Protein AF-A0A7J6APW8-F1 (afdb_monomer_lite)

InterPro domains:
  IPR024836 Janus kinase and microtubule-interacting protein [PTHR18935] (1-659)
  IPR031994 Janus kinase and microtubule-interacting protein, C-terminal domain [PF16034] (255-451)

Radius of gyration: 58.36 Å; chains: 1; bounding box: 100×146×172 Å

Secondary structure (DSSP, 8-state):
-HHHHHHHHHHHHHHHHHHHHHHHHHHHHHHHHHHHHHHHHHHHHHHHHHHHHHHHHHHHHHHHHHHHHHHHHHHHHHHHHHHHHHHHT---------------------HHHHHHHHHHHHHHHHHHHHHHHHHHHHHHHHHHHHHHHHHHHHHHH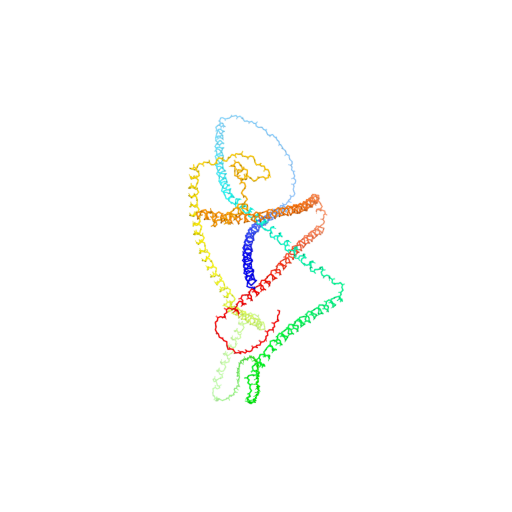HHHHHHHHHHHHHHHHHHHHHHHHHHHHHHHHHHHHHHHHHHHHHHTTT---SSHHHHHHHHHHHHHHHHHHHHHHHHHHHHHHHHHHHHHHHHHHHHHHHHHHHTT---------------------------------------------------TTHHHHHHHHHHHHHHHHHHHHHHHHHHHHHHT-S---HHHHHHHHHHHHHHHHHHHHHHHHHHHHHHHTT--HHHHHHHHHHHHHHHHHHHHHHHHHHHHHHHHHHHHHHHHHHHHHHHHHHHHHHHHHTSPP-----PPP-TTS-HHHHHHHHTTPPP--HHHHHHHHHHHHHTHHHH--HHHHHHHHHHHHHHHHHHHHHHHHHHHHHHHHHHHHHHHHHHHHHHHHHHHHHHHHHHHHHHHHHHHHHHHHHHHHHHHHHHHHHHHHHHHHHS-HHHHHHHHHHHHHHHHHHHHHHHHHHHHHHHHHHHHHHHHHHHHHHHHHHHHHHHHHHHHHHHGGGGS---------------------

Structure (mmCIF, N/CA/C/O backbone):
data_AF-A0A7J6APW8-F1
#
_entry.id   AF-A0A7J6APW8-F1
#
loop_
_atom_site.group_PDB
_atom_site.id
_atom_site.type_symbol
_atom_site.label_atom_id
_atom_site.label_alt_id
_atom_site.label_comp_id
_atom_site.label_asym_id
_atom_site.label_entity_id
_atom_site.label_seq_id
_atom_site.pdbx_PDB_ins_code
_atom_site.Cartn_x
_atom_site.Cartn_y
_atom_site.Cartn_z
_atom_site.occupancy
_atom_site.B_iso_or_equiv
_atom_site.auth_seq_id
_atom_site.auth_comp_id
_atom_site.auth_asym_id
_atom_site.auth_atom_id
_atom_site.pdbx_PDB_model_num
ATOM 1 N N . MET A 1 1 ? 22.877 -25.313 -43.761 1.00 56.94 1 MET A N 1
ATOM 2 C CA . MET A 1 1 ? 22.528 -26.077 -42.538 1.00 56.94 1 MET A CA 1
ATOM 3 C C . MET A 1 1 ? 23.012 -25.348 -41.289 1.00 56.94 1 MET A C 1
ATOM 5 O O . MET A 1 1 ? 22.181 -25.041 -40.448 1.00 56.94 1 MET A O 1
ATOM 9 N N . GLU A 1 2 ? 24.301 -25.005 -41.192 1.00 63.59 2 GLU A N 1
ATOM 10 C CA . GLU A 1 2 ? 24.886 -24.298 -40.033 1.00 63.59 2 GLU A CA 1
ATOM 11 C C . GLU A 1 2 ? 24.167 -22.987 -39.667 1.00 63.59 2 GLU A C 1
ATOM 13 O O . GLU A 1 2 ? 23.939 -22.726 -38.493 1.00 63.59 2 GLU A O 1
ATOM 18 N N . GLU A 1 3 ? 23.726 -22.196 -40.649 1.00 68.25 3 GLU A N 1
ATOM 19 C CA . GLU A 1 3 ? 22.954 -20.964 -40.409 1.00 68.25 3 GLU A CA 1
ATOM 20 C C . GLU A 1 3 ? 21.645 -21.229 -39.646 1.00 68.25 3 GLU A C 1
ATOM 22 O O . GLU A 1 3 ? 21.352 -20.545 -38.670 1.00 68.25 3 GLU A O 1
ATOM 27 N N . ALA A 1 4 ? 20.893 -22.269 -40.025 1.00 70.31 4 ALA A N 1
ATOM 28 C CA . ALA A 1 4 ? 19.658 -22.655 -39.339 1.00 70.31 4 ALA A CA 1
ATOM 29 C C . ALA A 1 4 ? 19.926 -23.167 -37.911 1.00 70.31 4 ALA A C 1
ATOM 31 O O . ALA A 1 4 ? 19.156 -22.877 -36.997 1.00 70.31 4 ALA A O 1
ATOM 32 N N . LEU A 1 5 ? 21.045 -23.874 -37.704 1.00 74.69 5 LEU A N 1
ATOM 33 C CA . LEU A 1 5 ? 21.486 -24.316 -36.379 1.00 74.69 5 LEU A CA 1
ATOM 34 C C . LEU A 1 5 ? 21.876 -23.124 -35.487 1.00 74.69 5 LEU A C 1
ATOM 36 O O . LEU A 1 5 ? 21.491 -23.078 -34.321 1.00 74.69 5 LEU A O 1
ATOM 40 N N . ASN A 1 6 ? 22.579 -22.131 -36.039 1.00 78.19 6 ASN A N 1
ATOM 41 C CA . ASN A 1 6 ? 22.930 -20.901 -35.329 1.00 78.19 6 ASN A CA 1
ATOM 42 C C . ASN A 1 6 ? 21.686 -20.073 -34.964 1.00 78.19 6 ASN A C 1
ATOM 44 O O . ASN A 1 6 ? 21.593 -19.595 -33.834 1.00 78.19 6 ASN A O 1
ATOM 48 N N . VAL A 1 7 ? 20.705 -19.956 -35.868 1.00 85.25 7 VAL A N 1
ATOM 49 C CA . VAL A 1 7 ? 19.419 -19.288 -35.587 1.00 85.25 7 VAL A CA 1
ATOM 50 C C . VAL A 1 7 ? 18.654 -20.002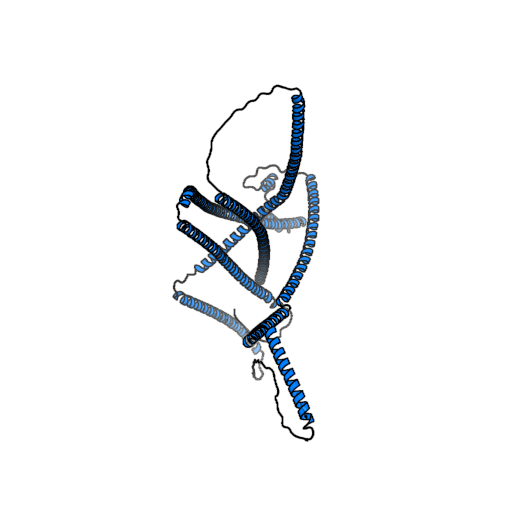 -34.468 1.00 85.25 7 VAL A C 1
ATOM 52 O O . VAL A 1 7 ? 18.172 -19.334 -33.554 1.00 85.25 7 VAL A O 1
ATOM 55 N N . ALA A 1 8 ? 18.598 -21.338 -34.472 1.00 75.69 8 ALA A N 1
ATOM 56 C CA . ALA A 1 8 ? 17.972 -22.109 -33.394 1.00 75.69 8 ALA A CA 1
ATOM 57 C C . ALA A 1 8 ? 18.678 -21.888 -32.040 1.00 75.69 8 ALA A C 1
ATOM 59 O O . ALA A 1 8 ? 18.038 -21.508 -31.060 1.00 75.69 8 ALA A O 1
ATOM 60 N N . LEU A 1 9 ? 20.011 -22.014 -32.002 1.00 78.88 9 LEU A N 1
ATOM 61 C CA . LEU A 1 9 ? 20.819 -21.770 -30.799 1.00 78.88 9 LEU A CA 1
ATOM 62 C C . LEU A 1 9 ? 20.696 -20.330 -30.274 1.00 78.88 9 LEU A C 1
ATOM 64 O O . LEU A 1 9 ? 20.792 -20.103 -29.067 1.00 78.88 9 LEU A O 1
ATOM 68 N N . GLN A 1 10 ? 20.499 -19.347 -31.154 1.00 78.50 10 GLN A N 1
ATOM 69 C CA . GLN A 1 10 ? 20.280 -17.957 -30.761 1.00 78.50 10 GLN A CA 1
ATOM 70 C C . GLN A 1 10 ? 18.857 -17.733 -30.228 1.00 78.50 10 GLN A C 1
ATOM 72 O O . GLN A 1 10 ? 18.702 -17.063 -29.206 1.00 78.50 10 GLN A O 1
ATOM 77 N N . ALA A 1 11 ? 17.839 -18.345 -30.840 1.00 77.31 11 ALA A N 1
ATOM 78 C CA . ALA A 1 11 ? 16.466 -18.312 -30.342 1.00 77.31 11 ALA A CA 1
ATOM 79 C C . ALA A 1 11 ? 16.344 -18.948 -28.945 1.00 77.31 11 ALA A C 1
ATOM 81 O O . ALA A 1 11 ? 15.711 -18.372 -28.064 1.00 77.31 11 ALA A O 1
ATOM 82 N N . ASP A 1 12 ? 16.996 -20.086 -28.698 1.00 79.50 12 ASP A N 1
ATOM 83 C CA . ASP A 1 12 ? 16.944 -20.747 -27.388 1.00 79.50 12 ASP A CA 1
ATOM 84 C C . ASP A 1 12 ? 17.742 -19.992 -26.311 1.00 79.50 12 ASP A C 1
ATOM 86 O O . ASP A 1 12 ? 17.312 -19.926 -25.157 1.00 79.50 12 ASP A O 1
ATOM 90 N N . LYS A 1 13 ? 18.839 -19.309 -26.679 1.00 84.38 13 LYS A N 1
ATOM 91 C CA . LYS A 1 13 ? 19.521 -18.354 -25.782 1.00 84.38 13 LYS A CA 1
ATOM 92 C C . LYS A 1 13 ? 18.626 -17.174 -25.391 1.00 84.38 13 LYS A C 1
ATOM 94 O O . LYS A 1 13 ? 18.678 -16.753 -24.234 1.00 84.38 13 LYS A O 1
ATOM 99 N N . ILE A 1 14 ? 17.816 -16.662 -26.322 1.00 84.38 14 ILE A N 1
ATOM 100 C CA . ILE A 1 14 ? 16.848 -15.584 -26.066 1.00 84.38 14 ILE A CA 1
ATOM 101 C C . ILE A 1 14 ? 15.748 -16.081 -25.119 1.00 84.38 14 ILE A C 1
ATOM 103 O O . ILE A 1 14 ? 15.604 -15.512 -24.039 1.00 84.38 14 ILE A O 1
ATOM 107 N N . LYS A 1 15 ? 15.087 -17.209 -25.422 1.00 85.38 15 LYS A N 1
ATOM 108 C CA . LYS A 1 15 ? 14.080 -17.827 -24.533 1.00 85.38 15 LYS A CA 1
ATOM 109 C C . LYS A 1 15 ? 14.622 -18.062 -23.120 1.00 85.38 15 LYS A C 1
ATOM 111 O O . LYS A 1 15 ? 13.961 -17.749 -22.136 1.00 85.38 15 LYS A O 1
ATOM 116 N N . ALA A 1 16 ? 15.849 -18.572 -22.990 1.00 77.50 16 ALA A N 1
ATOM 117 C CA . ALA A 1 16 ? 16.472 -18.791 -21.685 1.00 77.50 16 ALA A CA 1
ATOM 118 C C . ALA A 1 16 ? 16.747 -17.478 -20.921 1.00 77.50 16 ALA A C 1
ATOM 120 O O . ALA A 1 16 ? 16.724 -17.463 -19.690 1.00 77.50 16 ALA A O 1
ATOM 121 N N . ALA A 1 17 ? 17.011 -16.365 -21.615 1.00 84.44 17 ALA A N 1
ATOM 122 C CA . ALA A 1 17 ? 17.117 -15.043 -20.997 1.00 84.44 17 ALA A CA 1
ATOM 123 C C . ALA A 1 17 ? 15.742 -14.485 -20.581 1.00 84.44 17 ALA A C 1
ATOM 125 O O . ALA A 1 17 ? 15.616 -13.959 -19.476 1.00 84.44 17 ALA A O 1
ATOM 126 N N . GLU A 1 18 ? 14.712 -14.667 -21.409 1.00 86.50 18 GLU A N 1
ATOM 127 C CA . GLU A 1 18 ? 13.325 -14.283 -21.114 1.00 86.50 18 GLU A CA 1
ATOM 128 C C . GLU A 1 18 ? 12.779 -15.036 -19.893 1.00 86.50 18 GLU A C 1
ATOM 130 O O . GLU A 1 18 ? 12.279 -14.409 -18.960 1.00 86.50 18 GLU A O 1
ATOM 135 N N . ILE A 1 19 ? 12.965 -16.360 -19.828 1.00 84.50 19 ILE A N 1
ATOM 136 C CA . ILE A 1 19 ? 12.565 -17.198 -18.684 1.00 84.50 19 ILE A CA 1
ATOM 137 C C . ILE A 1 19 ? 13.251 -16.728 -17.391 1.00 84.50 19 ILE A C 1
ATOM 139 O O . ILE A 1 19 ? 12.589 -16.587 -16.362 1.00 84.50 19 ILE A O 1
ATOM 143 N N . ARG A 1 20 ? 14.554 -16.409 -17.434 1.00 87.56 20 ARG A N 1
ATOM 144 C CA . ARG A 1 20 ? 15.268 -15.834 -16.277 1.00 87.56 20 ARG A CA 1
ATOM 145 C C . ARG A 1 20 ? 14.722 -14.459 -15.883 1.00 87.56 20 ARG A C 1
ATOM 147 O O . ARG A 1 20 ? 14.558 -14.200 -14.694 1.00 87.56 20 ARG A O 1
ATOM 154 N N . SER A 1 21 ? 14.397 -13.596 -16.846 1.00 87.31 21 SER A N 1
ATOM 155 C CA . SER A 1 21 ? 13.790 -12.285 -16.574 1.00 87.31 21 SER A CA 1
ATOM 156 C C . SER A 1 21 ? 12.417 -12.418 -15.901 1.00 87.31 21 SER A C 1
ATOM 158 O O . SER A 1 21 ? 12.175 -11.780 -14.877 1.00 87.31 21 SER A O 1
ATOM 160 N N . VAL A 1 22 ? 11.556 -13.311 -16.400 1.00 85.94 22 VAL A N 1
ATOM 161 C CA . VAL A 1 22 ? 10.244 -13.615 -15.802 1.00 85.94 22 VAL A CA 1
ATOM 162 C C . VAL A 1 22 ? 10.392 -14.202 -14.394 1.00 85.94 22 VAL A C 1
ATOM 164 O O . VAL A 1 22 ? 9.682 -13.777 -13.484 1.00 85.94 22 VAL A O 1
ATOM 167 N N . TYR A 1 23 ? 11.350 -15.109 -14.175 1.00 85.25 23 TYR A N 1
ATOM 168 C CA . TYR A 1 23 ? 11.654 -15.645 -12.844 1.00 85.25 23 TYR A CA 1
ATOM 169 C C . TYR A 1 23 ? 12.054 -14.541 -11.850 1.00 85.25 23 TYR A C 1
ATOM 171 O O . TYR A 1 23 ? 11.516 -14.489 -10.743 1.00 85.25 23 TYR A O 1
ATOM 179 N N . HIS A 1 24 ? 12.939 -13.618 -12.247 1.00 89.12 24 HIS A N 1
ATOM 180 C CA . HIS A 1 24 ? 13.311 -12.476 -11.407 1.00 89.12 24 HIS A CA 1
ATOM 181 C C . HIS A 1 24 ? 12.113 -11.561 -11.105 1.00 89.12 24 HIS A C 1
ATOM 183 O O . HIS A 1 24 ? 11.906 -11.215 -9.944 1.00 89.12 24 HIS A O 1
ATOM 189 N N . LEU A 1 25 ? 11.274 -11.245 -12.098 1.00 89.69 25 LEU A N 1
ATOM 190 C CA . LEU A 1 25 ? 10.060 -10.440 -11.904 1.00 89.69 25 LEU A CA 1
ATOM 191 C C . LEU A 1 25 ? 9.062 -11.104 -10.939 1.00 89.69 25 LEU A C 1
ATOM 193 O O . LEU A 1 25 ? 8.527 -10.440 -10.051 1.00 89.69 25 LEU A O 1
ATOM 197 N N . HIS A 1 26 ? 8.843 -12.418 -11.047 1.00 87.19 26 HIS A N 1
ATOM 198 C CA . HIS A 1 26 ? 8.008 -13.159 -10.095 1.00 87.19 26 HIS A CA 1
ATOM 199 C C . HIS A 1 26 ? 8.615 -13.161 -8.683 1.00 87.19 26 HIS A C 1
ATOM 201 O O . HIS A 1 26 ? 7.898 -12.983 -7.697 1.00 87.19 26 HIS A O 1
ATOM 207 N N . GLN A 1 27 ? 9.938 -13.304 -8.567 1.00 87.44 27 GLN A N 1
ATOM 208 C CA . GLN A 1 27 ? 10.631 -13.266 -7.281 1.00 87.44 27 GLN A CA 1
ATOM 209 C C . GLN A 1 27 ? 10.574 -11.872 -6.625 1.00 87.44 27 GLN A C 1
ATOM 211 O O . GLN A 1 27 ? 10.439 -11.776 -5.400 1.00 87.44 27 GLN A O 1
ATOM 216 N N . GLU A 1 28 ? 10.626 -10.797 -7.414 1.00 92.12 28 GLU A N 1
ATOM 217 C CA . GLU A 1 28 ? 10.388 -9.425 -6.955 1.00 92.12 28 GLU A CA 1
ATOM 218 C C . GLU A 1 28 ? 8.944 -9.211 -6.491 1.00 92.12 28 GLU A C 1
ATOM 220 O O . GLU A 1 28 ? 8.740 -8.643 -5.417 1.00 92.12 28 GLU A O 1
ATOM 225 N N . GLU A 1 29 ? 7.947 -9.701 -7.234 1.00 87.00 29 GLU A N 1
ATOM 226 C CA . GLU A 1 29 ? 6.534 -9.547 -6.866 1.00 87.00 29 GLU A CA 1
ATOM 227 C C . GLU A 1 29 ? 6.195 -10.315 -5.580 1.00 87.00 29 GLU A C 1
ATOM 229 O O . GLU A 1 29 ? 5.577 -9.758 -4.675 1.00 87.00 29 GLU A O 1
ATOM 234 N N . ILE A 1 30 ? 6.701 -11.544 -5.415 1.00 83.50 30 ILE A N 1
ATOM 235 C CA . ILE A 1 30 ? 6.592 -12.309 -4.158 1.00 83.50 30 ILE A CA 1
ATOM 236 C C . ILE A 1 30 ? 7.195 -11.518 -2.984 1.00 83.50 30 ILE A C 1
ATOM 238 O O . ILE A 1 30 ? 6.619 -11.470 -1.893 1.00 83.50 30 ILE A O 1
ATOM 242 N N . ASN A 1 31 ? 8.340 -10.864 -3.195 1.00 87.00 31 ASN A N 1
ATOM 243 C CA . ASN A 1 31 ? 8.986 -10.039 -2.174 1.00 87.00 31 ASN A CA 1
ATOM 244 C C . ASN A 1 31 ? 8.238 -8.717 -1.917 1.00 87.00 31 ASN A C 1
ATOM 246 O O . ASN A 1 31 ? 8.257 -8.221 -0.787 1.00 87.00 31 ASN A O 1
ATOM 250 N N . ARG A 1 32 ? 7.548 -8.159 -2.920 1.00 95.94 32 ARG A N 1
ATOM 251 C CA . ARG A 1 32 ? 6.656 -6.999 -2.775 1.00 95.94 32 ARG A CA 1
ATOM 252 C C . ARG A 1 32 ? 5.426 -7.363 -1.949 1.00 95.94 32 ARG A C 1
ATOM 254 O O . ARG A 1 32 ? 5.182 -6.703 -0.943 1.00 95.94 32 ARG A O 1
ATOM 261 N N . ILE A 1 33 ? 4.736 -8.450 -2.303 1.00 86.88 33 ILE A N 1
ATOM 262 C CA . ILE A 1 33 ? 3.551 -8.971 -1.604 1.00 86.88 33 ILE A CA 1
ATOM 263 C C . ILE A 1 33 ? 3.877 -9.276 -0.138 1.00 86.88 33 ILE A C 1
ATOM 265 O O . ILE A 1 33 ? 3.171 -8.804 0.748 1.00 86.88 33 ILE A O 1
ATOM 269 N N . LYS A 1 34 ? 4.992 -9.963 0.159 1.00 88.06 34 LYS A N 1
ATOM 270 C CA . LYS A 1 34 ? 5.427 -10.202 1.551 1.00 88.06 34 LYS A CA 1
ATOM 271 C C . LYS A 1 34 ? 5.599 -8.893 2.332 1.00 88.06 34 LYS A C 1
ATOM 273 O O . LYS A 1 34 ? 5.041 -8.749 3.419 1.00 88.06 34 LYS A O 1
ATOM 278 N N . LYS A 1 35 ? 6.279 -7.899 1.746 1.00 92.31 35 LYS A N 1
ATOM 279 C CA . LYS A 1 35 ? 6.439 -6.558 2.340 1.00 92.31 35 LYS A CA 1
ATOM 280 C C . LYS A 1 35 ? 5.116 -5.781 2.440 1.00 92.31 35 LYS A C 1
ATOM 282 O O . LYS A 1 35 ? 5.030 -4.880 3.271 1.00 92.31 35 LYS A O 1
ATOM 287 N N . GLU A 1 36 ? 4.115 -6.071 1.608 1.00 87.62 36 GLU A N 1
ATOM 288 C CA . GLU A 1 36 ? 2.737 -5.546 1.678 1.00 87.62 36 GLU A CA 1
ATOM 289 C C . GLU A 1 36 ? 2.007 -6.123 2.896 1.00 87.62 36 GLU A C 1
ATOM 291 O O . GLU A 1 36 ? 1.601 -5.377 3.788 1.00 87.62 36 GLU A O 1
ATOM 296 N N . CYS A 1 37 ? 1.945 -7.454 2.996 1.00 82.62 37 CYS A N 1
ATOM 297 C CA . CYS A 1 37 ? 1.317 -8.168 4.103 1.00 82.62 37 CYS A CA 1
ATOM 298 C C . CYS A 1 37 ? 1.956 -7.798 5.448 1.00 82.62 37 CYS A C 1
ATOM 300 O O . CYS A 1 37 ? 1.245 -7.485 6.397 1.00 82.62 37 CYS A O 1
ATOM 302 N N . GLU A 1 38 ? 3.288 -7.734 5.538 1.00 89.69 38 GLU A N 1
ATOM 303 C CA . GLU A 1 38 ? 3.985 -7.288 6.752 1.00 89.69 38 GLU A CA 1
ATOM 304 C C . GLU A 1 38 ? 3.670 -5.837 7.144 1.00 89.69 38 GLU A C 1
ATOM 306 O O . GLU A 1 38 ? 3.734 -5.495 8.328 1.00 89.69 38 GLU A O 1
ATOM 311 N N . ARG A 1 39 ? 3.393 -4.948 6.179 1.00 92.81 39 ARG A N 1
ATOM 312 C CA . ARG A 1 39 ? 2.982 -3.563 6.462 1.00 92.81 39 ARG A CA 1
ATOM 313 C C . ARG A 1 39 ? 1.549 -3.521 6.976 1.00 92.81 39 ARG A C 1
ATOM 315 O O . ARG A 1 39 ? 1.306 -2.864 7.986 1.00 92.81 39 ARG A O 1
ATOM 322 N N . GLU A 1 40 ? 0.636 -4.253 6.346 1.00 91.62 40 GLU A N 1
ATOM 323 C CA . GLU A 1 40 ? -0.771 -4.271 6.751 1.00 91.62 40 GLU A CA 1
ATOM 324 C C . GLU A 1 40 ? -0.984 -5.001 8.085 1.00 91.62 40 GLU A C 1
ATOM 326 O O . GLU A 1 40 ? -1.697 -4.491 8.943 1.00 91.62 40 GLU A O 1
ATOM 331 N N . ILE A 1 41 ? -0.273 -6.104 8.349 1.00 89.94 41 ILE A N 1
ATOM 332 C CA . ILE A 1 41 ? -0.267 -6.775 9.662 1.00 89.94 41 ILE A CA 1
ATOM 333 C C . ILE A 1 41 ? 0.188 -5.807 10.767 1.00 89.94 41 ILE A C 1
ATOM 335 O O . ILE A 1 41 ? -0.434 -5.745 11.827 1.00 89.94 41 ILE A O 1
ATOM 339 N N . ARG A 1 42 ? 1.225 -4.990 10.525 1.00 92.69 42 ARG A N 1
ATOM 340 C CA . ARG A 1 42 ? 1.641 -3.935 11.470 1.00 92.69 42 ARG A CA 1
ATOM 341 C C . ARG A 1 42 ? 0.576 -2.850 11.636 1.00 92.69 42 ARG A C 1
ATOM 343 O O . ARG A 1 42 ? 0.274 -2.491 12.772 1.00 92.69 42 ARG A O 1
ATOM 350 N N . ARG A 1 43 ? -0.027 -2.376 10.539 1.00 96.06 43 ARG A N 1
ATOM 351 C CA . ARG A 1 43 ? -1.108 -1.376 10.566 1.00 96.06 43 ARG A CA 1
ATOM 352 C C . ARG A 1 43 ? -2.304 -1.866 11.389 1.00 96.06 43 ARG A C 1
ATOM 354 O O . ARG A 1 43 ? -2.788 -1.134 12.246 1.00 96.06 43 ARG A O 1
ATOM 361 N N . LEU A 1 44 ? -2.725 -3.113 11.178 1.00 92.19 44 LEU A N 1
ATOM 362 C CA . LEU A 1 44 ? -3.813 -3.765 11.907 1.00 92.19 44 LEU A CA 1
ATOM 363 C C . LEU A 1 44 ? -3.468 -3.985 13.385 1.00 92.19 44 LEU A C 1
ATOM 365 O O . LEU A 1 44 ? -4.299 -3.691 14.239 1.00 92.19 44 LEU A O 1
ATOM 369 N N . MET A 1 45 ? -2.246 -4.419 13.719 1.00 92.06 45 MET A N 1
ATOM 370 C CA . MET A 1 45 ? -1.808 -4.528 15.120 1.00 92.06 45 MET A CA 1
ATOM 371 C C . MET A 1 45 ? -1.829 -3.180 15.850 1.00 92.06 45 MET A C 1
ATOM 373 O O . MET A 1 45 ? -2.212 -3.126 17.016 1.00 92.06 45 MET A O 1
ATOM 377 N N . ASP A 1 46 ? -1.419 -2.089 15.203 1.00 91.88 46 ASP A N 1
ATOM 378 C CA . ASP A 1 46 ? -1.460 -0.762 15.827 1.00 91.88 46 ASP A CA 1
ATOM 379 C C . ASP A 1 46 ? -2.891 -0.201 15.902 1.00 91.88 46 ASP A C 1
ATOM 381 O O . ASP A 1 46 ? -3.241 0.440 16.895 1.00 91.88 46 ASP A O 1
ATOM 385 N N . GLU A 1 47 ? -3.756 -0.515 14.933 1.00 93.12 47 GLU A N 1
ATOM 386 C CA . GLU A 1 47 ? -5.193 -0.219 14.997 1.00 93.12 47 GLU A CA 1
ATOM 387 C C . GLU A 1 47 ? -5.885 -0.977 16.147 1.00 93.12 47 GLU A C 1
ATOM 389 O O . GLU A 1 47 ? -6.684 -0.386 16.878 1.00 93.12 47 GLU A O 1
ATOM 394 N N . ILE A 1 48 ? -5.530 -2.249 16.372 1.00 92.25 48 ILE A N 1
ATOM 395 C CA . ILE A 1 48 ? -5.981 -3.051 17.521 1.00 92.25 48 ILE A CA 1
ATOM 396 C C . ILE A 1 48 ? -5.526 -2.401 18.833 1.00 92.25 48 ILE A C 1
ATOM 398 O O . ILE A 1 48 ? -6.373 -2.107 19.671 1.00 92.25 48 ILE A O 1
ATOM 402 N N . LYS A 1 49 ? -4.240 -2.050 18.983 1.00 93.69 49 LYS A N 1
ATOM 403 C CA . LYS A 1 49 ? -3.727 -1.363 20.190 1.00 93.69 49 LYS A CA 1
ATOM 404 C C . LYS A 1 49 ? -4.420 -0.026 20.461 1.00 93.69 49 LYS A C 1
ATOM 406 O O . LYS A 1 49 ? -4.554 0.381 21.614 1.00 93.69 49 LYS A O 1
ATOM 411 N N . VAL A 1 50 ? -4.834 0.702 19.421 1.00 92.56 50 VAL A N 1
ATOM 412 C CA . VAL A 1 50 ? -5.634 1.929 19.580 1.00 92.56 50 VAL A CA 1
ATOM 413 C C . VAL A 1 50 ? -7.049 1.586 20.053 1.00 92.56 50 VAL A C 1
ATOM 415 O O . VAL A 1 50 ? -7.519 2.193 21.017 1.00 92.56 50 VAL A O 1
ATOM 418 N N . LYS A 1 51 ? -7.697 0.581 19.452 1.00 90.12 51 LYS A N 1
ATOM 419 C CA . LYS A 1 51 ? -9.027 0.102 19.860 1.00 90.12 51 LYS A CA 1
ATOM 420 C C . LYS A 1 51 ? -9.036 -0.396 21.311 1.00 90.12 51 LYS A C 1
ATOM 422 O O . LYS A 1 51 ? -9.869 0.067 22.087 1.00 90.12 51 LYS A O 1
ATOM 427 N N . GLU A 1 52 ? -8.063 -1.205 21.723 1.00 92.88 52 GLU A N 1
ATOM 428 C CA . GLU A 1 52 ? -7.856 -1.650 23.113 1.00 92.88 52 GLU A CA 1
ATOM 429 C C . GLU A 1 52 ? -7.770 -0.467 24.089 1.00 92.88 52 GLU A C 1
ATOM 431 O O . GLU A 1 52 ? -8.475 -0.441 25.097 1.00 92.88 52 GLU A O 1
ATOM 436 N N . ARG A 1 53 ? -6.977 0.570 23.776 1.00 95.00 53 ARG A N 1
ATOM 437 C CA . ARG A 1 53 ? -6.898 1.789 24.606 1.00 95.00 53 ARG A CA 1
ATOM 438 C C . ARG A 1 53 ? -8.234 2.526 24.688 1.00 95.00 53 ARG A C 1
ATOM 440 O O . ARG A 1 53 ? -8.544 3.071 25.747 1.00 95.00 53 ARG A O 1
ATOM 447 N N . THR A 1 54 ? -9.017 2.562 23.605 1.00 93.94 54 THR A N 1
ATOM 448 C CA . THR A 1 54 ? -10.358 3.171 23.639 1.00 93.94 54 THR A CA 1
ATOM 449 C C . THR A 1 54 ? -11.346 2.341 24.456 1.00 93.94 54 THR A C 1
ATOM 451 O O . THR A 1 54 ? -12.059 2.924 25.266 1.00 93.94 54 THR A O 1
ATOM 454 N N . VAL A 1 55 ? -11.323 1.007 24.357 1.00 90.25 55 VAL A N 1
ATOM 455 C CA . VAL A 1 55 ? -12.134 0.102 25.194 1.00 90.25 55 VAL A CA 1
ATOM 456 C C . VAL A 1 55 ? -11.778 0.284 26.670 1.00 90.25 55 VAL A C 1
ATOM 458 O O . VAL A 1 55 ? -12.641 0.677 27.449 1.00 90.25 55 VAL A O 1
ATOM 461 N N . LEU A 1 56 ? -10.494 0.190 27.032 1.00 92.50 56 LEU A N 1
ATOM 462 C CA . LEU A 1 56 ? -9.999 0.429 28.395 1.00 92.50 56 LEU A CA 1
ATOM 463 C C . LEU A 1 56 ? -10.295 1.846 28.919 1.00 92.50 56 LEU A C 1
ATOM 465 O O . LEU A 1 56 ? -10.198 2.092 30.122 1.00 92.50 56 LEU A O 1
ATOM 469 N N . SER A 1 57 ? -10.577 2.815 28.044 1.00 93.00 57 SER A N 1
ATOM 470 C CA . SER A 1 57 ? -11.038 4.155 28.424 1.00 93.00 57 SER A CA 1
ATOM 471 C C . SER A 1 57 ? -12.550 4.170 28.658 1.00 93.00 57 SER A C 1
ATOM 473 O O . SER A 1 57 ? -13.005 4.667 29.688 1.00 93.00 57 SER A O 1
ATOM 475 N N . LEU A 1 58 ? -13.333 3.588 27.748 1.00 90.38 58 LEU A N 1
ATOM 476 C CA . LEU A 1 58 ? -14.789 3.479 27.853 1.00 90.38 58 LEU A CA 1
ATOM 477 C C . LEU A 1 58 ? -15.209 2.656 29.078 1.00 90.38 58 LEU A C 1
ATOM 479 O O . LEU A 1 58 ? -16.083 3.092 29.817 1.00 90.38 58 LEU A O 1
ATOM 483 N N . GLU A 1 59 ? -14.534 1.543 29.368 1.00 90.88 59 GLU A N 1
ATOM 484 C CA . GLU A 1 59 ? -14.747 0.727 30.572 1.00 90.88 59 GLU A CA 1
ATOM 485 C C . GLU A 1 59 ? -14.509 1.523 31.863 1.00 90.88 59 GLU A C 1
ATOM 487 O O . GLU A 1 59 ? -15.291 1.424 32.809 1.00 90.88 59 GLU A O 1
ATOM 492 N N . ARG A 1 60 ? -13.475 2.378 31.899 1.00 93.12 60 ARG A N 1
ATOM 493 C CA . ARG A 1 60 ? -13.224 3.278 33.038 1.00 93.12 60 ARG A CA 1
ATOM 494 C C . ARG A 1 60 ? -14.316 4.334 33.187 1.00 93.12 60 ARG A C 1
ATOM 496 O O . ARG A 1 60 ? -14.770 4.563 34.306 1.00 93.12 60 ARG A O 1
ATOM 503 N N . HIS A 1 61 ? -14.773 4.945 32.094 1.00 91.56 61 HIS A N 1
ATOM 504 C CA . HIS A 1 61 ? -15.891 5.894 32.138 1.00 91.56 61 HIS A CA 1
ATOM 505 C C . HIS A 1 61 ? -17.194 5.215 32.585 1.00 91.56 61 HIS A C 1
ATOM 507 O O . HIS A 1 61 ? -17.868 5.731 33.476 1.00 91.56 61 HIS A O 1
ATOM 513 N N . LEU A 1 62 ? -17.498 4.025 32.059 1.00 89.00 62 LEU A N 1
ATOM 514 C CA . LEU A 1 62 ? -18.661 3.223 32.439 1.00 89.00 62 LEU A CA 1
ATOM 515 C C . LEU A 1 62 ? -18.601 2.807 33.919 1.00 89.00 62 LEU A C 1
ATOM 517 O O . LEU A 1 62 ? -19.599 2.904 34.628 1.00 89.00 62 LEU A O 1
ATOM 521 N N . GLY A 1 63 ? -17.424 2.414 34.416 1.00 88.69 63 GLY A N 1
ATOM 522 C CA . GLY A 1 63 ? -17.192 2.098 35.826 1.00 88.69 63 GLY A CA 1
ATOM 523 C C . GLY A 1 63 ? -17.397 3.302 36.751 1.00 88.69 63 GLY A C 1
ATOM 524 O O . GLY A 1 63 ? -18.075 3.183 37.774 1.00 88.69 63 GLY A O 1
ATOM 525 N N . MET A 1 64 ? -16.892 4.482 36.372 1.00 90.88 64 MET A N 1
ATOM 526 C CA . MET A 1 64 ? -17.141 5.733 37.104 1.00 90.88 64 MET A CA 1
ATOM 527 C C . MET A 1 64 ? -18.627 6.121 37.084 1.00 90.88 64 MET A C 1
ATOM 529 O O . MET A 1 64 ? -19.176 6.492 38.121 1.00 90.88 64 MET A O 1
ATOM 533 N N . GLN A 1 65 ? -19.304 5.980 35.941 1.00 87.81 65 GLN A N 1
ATOM 534 C CA . GLN A 1 65 ? -20.735 6.258 35.796 1.00 87.81 65 GLN A CA 1
ATOM 535 C C . GLN A 1 65 ? -21.593 5.285 36.622 1.00 87.81 65 GLN A C 1
ATOM 537 O O . GLN A 1 65 ? -22.535 5.706 37.293 1.00 87.81 65 GLN A O 1
ATOM 542 N N . ALA A 1 66 ? -21.238 3.997 36.656 1.00 86.62 66 ALA A N 1
ATOM 543 C CA . ALA A 1 66 ? -21.891 2.995 37.496 1.00 86.62 66 ALA A CA 1
ATOM 544 C C . ALA A 1 66 ? -21.685 3.273 38.997 1.00 86.62 66 ALA A C 1
ATOM 546 O O . ALA A 1 66 ? -22.629 3.151 39.779 1.00 86.62 66 ALA A O 1
ATOM 547 N N . ALA A 1 67 ? -20.485 3.697 39.408 1.00 87.44 67 ALA A N 1
ATOM 548 C CA . ALA A 1 67 ? -20.216 4.118 40.783 1.00 87.44 67 ALA A CA 1
ATOM 549 C C . ALA A 1 67 ? -21.003 5.387 41.167 1.00 87.44 67 ALA A C 1
ATOM 551 O O . ALA A 1 67 ? -21.560 5.458 42.264 1.00 87.44 67 ALA A O 1
ATOM 552 N N . HIS A 1 68 ? -21.112 6.358 40.255 1.00 90.38 68 HIS A N 1
ATOM 553 C CA . HIS A 1 68 ? -21.912 7.569 40.449 1.00 90.38 68 HIS A CA 1
ATOM 554 C C . HIS A 1 68 ? -23.410 7.250 40.589 1.00 90.38 68 HIS A C 1
ATOM 556 O O . HIS A 1 68 ? -24.039 7.692 41.549 1.00 90.38 68 HIS A O 1
ATOM 562 N N . ASN A 1 69 ? -23.959 6.400 39.713 1.00 84.81 69 ASN A N 1
ATOM 563 C CA . ASN A 1 69 ? -25.345 5.931 39.803 1.00 84.81 69 ASN A CA 1
ATOM 564 C C . ASN A 1 69 ? -25.627 5.180 41.113 1.00 84.81 69 ASN A C 1
ATOM 566 O O . ASN A 1 69 ? -26.638 5.449 41.755 1.00 84.81 69 ASN A O 1
ATOM 570 N N . ARG A 1 70 ? -24.720 4.304 41.573 1.00 86.50 70 ARG A N 1
ATOM 571 C CA . ARG A 1 70 ? -24.852 3.641 42.887 1.00 86.50 70 ARG A CA 1
ATOM 572 C C . ARG A 1 70 ? -24.883 4.649 44.042 1.00 86.50 70 ARG A C 1
ATOM 574 O O . ARG A 1 70 ? -25.673 4.479 44.966 1.00 86.50 70 ARG A O 1
ATOM 581 N N . LYS A 1 71 ? -24.075 5.713 43.981 1.00 90.31 71 LYS A N 1
ATOM 582 C CA . LYS A 1 71 ? -24.070 6.779 44.996 1.00 90.31 71 LYS A CA 1
ATOM 583 C C . LYS A 1 71 ? -25.367 7.600 44.985 1.00 90.31 71 LYS A C 1
ATOM 585 O O . LYS A 1 71 ? -25.914 7.863 46.051 1.00 90.31 71 LYS A O 1
ATOM 590 N N . LEU A 1 72 ? -25.891 7.943 43.805 1.00 88.00 72 LEU A N 1
ATOM 591 C CA . LEU A 1 72 ? -27.206 8.584 43.660 1.00 88.00 72 LEU A CA 1
ATOM 592 C C . LEU A 1 72 ? -28.338 7.688 44.184 1.00 88.00 72 LEU A C 1
ATOM 594 O O . LEU A 1 72 ? -2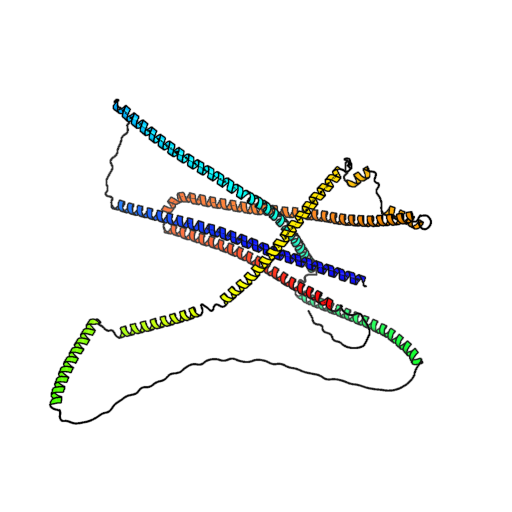9.216 8.164 44.896 1.00 88.00 72 LEU A O 1
ATOM 598 N N . GLN A 1 73 ? -28.292 6.384 43.900 1.00 87.75 73 GLN A N 1
ATOM 599 C CA . GLN A 1 73 ? -29.270 5.415 44.399 1.00 87.75 73 GLN A CA 1
ATOM 600 C C . GLN A 1 73 ? -29.239 5.307 45.933 1.00 87.75 73 GLN A C 1
ATOM 602 O O . GLN A 1 73 ? -30.292 5.295 46.563 1.00 87.75 73 GLN A O 1
ATOM 607 N N . GLN A 1 74 ? -28.049 5.314 46.546 1.00 87.50 74 GLN A N 1
ATOM 608 C CA . GLN A 1 74 ? -27.890 5.368 48.005 1.00 87.50 74 GLN A CA 1
ATOM 609 C C . GLN A 1 74 ? -28.417 6.680 48.609 1.00 87.50 74 GLN A C 1
ATOM 611 O O . GLN A 1 74 ? -29.047 6.648 49.663 1.00 87.50 74 GLN A O 1
ATOM 616 N N . GLN A 1 75 ? -28.210 7.827 47.948 1.00 87.25 75 GLN A N 1
ATOM 617 C CA . GLN A 1 75 ? -28.788 9.100 48.395 1.00 87.25 75 GLN A CA 1
ATOM 618 C C . GLN A 1 75 ? -30.319 9.105 48.284 1.00 87.25 75 GLN A C 1
ATOM 620 O O . GLN A 1 75 ? -30.981 9.515 49.233 1.00 87.25 75 GLN A O 1
ATOM 625 N N . ASN A 1 76 ? -30.888 8.597 47.186 1.00 87.44 76 ASN A N 1
ATOM 626 C CA . ASN A 1 76 ? -32.340 8.455 47.037 1.00 87.44 76 ASN A CA 1
ATOM 627 C C . ASN A 1 76 ? -32.939 7.513 48.090 1.00 87.44 76 ASN A C 1
ATOM 629 O O . ASN A 1 76 ? -33.992 7.833 48.637 1.00 87.44 76 ASN A O 1
ATOM 633 N N . GLN A 1 77 ? -32.268 6.406 48.429 1.00 85.31 77 GLN A N 1
ATOM 634 C CA . GLN A 1 77 ? -32.715 5.536 49.519 1.00 85.31 77 GLN A CA 1
ATOM 635 C C . GLN A 1 77 ? -32.697 6.283 50.860 1.00 85.31 77 GLN A C 1
ATOM 637 O O . GLN A 1 77 ? -33.724 6.348 51.520 1.00 85.31 77 GLN A O 1
ATOM 642 N N . ALA A 1 78 ? -31.593 6.950 51.212 1.00 86.12 78 ALA A N 1
ATOM 643 C CA . ALA A 1 78 ? -31.497 7.709 52.462 1.00 86.12 78 ALA A CA 1
ATOM 644 C C . ALA A 1 78 ? -32.530 8.854 52.565 1.00 86.12 78 ALA A C 1
ATOM 646 O O . ALA A 1 78 ? -33.026 9.140 53.653 1.00 86.12 78 ALA A O 1
ATOM 647 N N . VAL A 1 79 ? -32.886 9.495 51.444 1.00 87.19 79 VAL A N 1
ATOM 648 C CA . VAL A 1 79 ? -33.982 10.480 51.379 1.00 87.19 79 VAL A CA 1
ATOM 649 C C . VAL A 1 79 ? -35.348 9.800 51.527 1.00 87.19 79 VAL A C 1
ATOM 651 O O . VAL A 1 79 ? -36.202 10.316 52.244 1.00 87.19 79 VAL A O 1
ATOM 654 N N . SER A 1 80 ? -35.559 8.633 50.914 1.00 84.50 80 SER A N 1
ATOM 655 C CA . SER A 1 80 ? -36.783 7.839 51.083 1.00 84.50 80 SER A CA 1
ATOM 656 C C 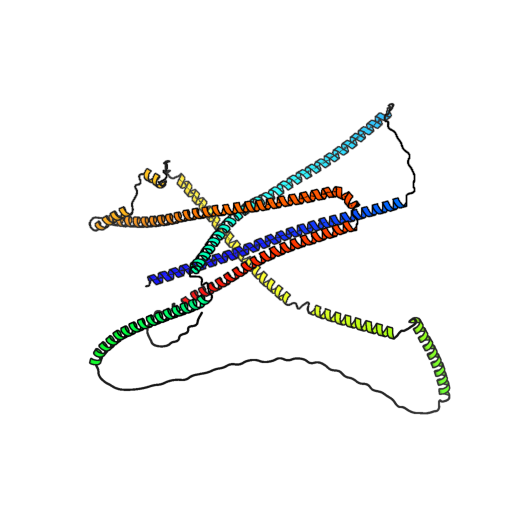. SER A 1 80 ? -36.974 7.379 52.533 1.00 84.50 80 SER A C 1
ATOM 658 O O . SER A 1 80 ? -38.080 7.469 53.060 1.00 84.50 80 SER A O 1
ATOM 660 N N . ASP A 1 81 ? -35.901 6.952 53.200 1.00 82.62 81 ASP A N 1
ATOM 661 C CA . ASP A 1 81 ? -35.912 6.524 54.601 1.00 82.62 81 ASP A CA 1
ATOM 662 C C . ASP A 1 81 ? -36.220 7.712 55.533 1.00 82.62 81 ASP A C 1
ATOM 664 O O . ASP A 1 81 ? -37.040 7.601 56.445 1.00 82.62 81 ASP A O 1
ATOM 668 N N . GLN A 1 82 ? -35.645 8.893 55.264 1.00 81.19 82 GLN A N 1
ATOM 669 C CA . GLN A 1 82 ? -35.990 10.132 55.976 1.00 81.19 82 GLN A CA 1
ATOM 670 C C . GLN A 1 82 ? -37.455 10.537 55.757 1.00 81.19 82 GLN A C 1
ATOM 672 O O . GLN A 1 82 ? -38.128 10.937 56.707 1.00 81.19 82 GLN A O 1
ATOM 677 N N . LEU A 1 83 ? -37.979 10.407 54.534 1.00 78.12 83 LEU A N 1
ATOM 678 C CA . LEU A 1 83 ? -39.386 10.685 54.229 1.00 78.12 83 LEU A CA 1
ATOM 679 C C . LEU A 1 83 ? -40.342 9.677 54.884 1.00 78.12 83 LEU A C 1
ATOM 681 O O . LEU A 1 83 ? -41.450 10.067 55.253 1.00 78.12 83 LEU A O 1
ATOM 685 N N . ALA A 1 84 ? -39.928 8.420 55.073 1.00 74.31 84 ALA A N 1
ATOM 686 C CA . ALA A 1 84 ? -40.671 7.439 55.862 1.00 74.31 84 ALA A CA 1
ATOM 687 C C . ALA A 1 84 ? -40.713 7.844 57.346 1.00 74.31 84 ALA A C 1
ATOM 689 O O . ALA A 1 84 ? -41.796 7.991 57.903 1.00 74.31 84 ALA A O 1
ATOM 690 N N . VAL A 1 85 ? -39.565 8.172 57.951 1.00 74.19 85 VAL A N 1
ATOM 691 C CA . VAL A 1 85 ? -39.498 8.647 59.348 1.00 74.19 85 VAL A CA 1
ATOM 692 C C . VAL A 1 85 ? -40.323 9.926 59.564 1.00 74.19 85 VAL A C 1
ATOM 694 O O . VAL A 1 85 ? -41.023 10.045 60.566 1.00 74.19 85 VAL A O 1
ATOM 697 N N . ILE A 1 86 ? -40.314 10.872 58.619 1.00 71.25 86 ILE A N 1
ATOM 698 C CA . ILE A 1 86 ? -41.152 12.086 58.686 1.00 71.25 86 ILE A CA 1
ATOM 699 C C . ILE A 1 86 ? -42.649 11.751 58.552 1.00 71.25 86 ILE A C 1
ATOM 701 O O . ILE A 1 86 ? -43.479 12.397 59.194 1.00 71.25 86 ILE A O 1
ATOM 705 N N . ARG A 1 87 ? -43.009 10.741 57.750 1.00 65.31 87 ARG A N 1
ATOM 706 C CA . ARG A 1 87 ? -44.391 10.259 57.596 1.00 65.31 87 ARG A CA 1
ATOM 707 C C . ARG A 1 87 ? -44.900 9.573 58.868 1.00 65.31 87 ARG A C 1
ATOM 709 O O . ARG A 1 87 ? -46.043 9.816 59.251 1.00 65.31 87 ARG A O 1
ATOM 716 N N . ASP A 1 88 ? -44.051 8.802 59.541 1.00 57.16 88 ASP A N 1
ATOM 717 C CA . ASP A 1 88 ? -44.385 8.085 60.779 1.00 57.16 88 ASP A CA 1
ATOM 718 C C . ASP A 1 88 ? -44.442 9.007 62.017 1.00 57.16 88 ASP A C 1
ATOM 720 O O . ASP A 1 88 ? -45.110 8.692 63.001 1.00 57.16 88 ASP A O 1
ATOM 724 N N . LEU A 1 89 ? -43.793 10.179 61.968 1.00 52.31 89 LEU A N 1
ATOM 725 C CA . LEU A 1 89 ? -43.743 11.165 63.061 1.00 52.31 89 LEU A CA 1
ATOM 726 C C . LEU A 1 89 ? -44.752 12.329 62.927 1.00 52.31 89 LEU A C 1
ATOM 728 O O . LEU A 1 89 ? -44.579 13.359 63.580 1.00 52.31 89 LEU A O 1
ATOM 732 N N . SER A 1 90 ? -45.798 12.212 62.097 1.00 37.50 90 SER A N 1
ATOM 733 C CA . SER A 1 90 ? -46.683 13.342 61.748 1.00 37.50 90 SER A CA 1
ATOM 734 C C . SER A 1 90 ? -48.054 13.364 62.466 1.00 37.50 90 SER A C 1
ATOM 736 O O . SER A 1 90 ? -48.994 12.686 62.041 1.00 37.50 90 SER A O 1
ATOM 738 N N . PRO A 1 91 ? -48.244 14.201 63.509 1.00 45.12 91 PRO A N 1
ATOM 739 C CA . PRO A 1 91 ? -49.563 14.598 64.000 1.00 45.12 91 PRO A CA 1
ATOM 740 C C . PRO A 1 91 ? -50.118 15.820 63.236 1.00 45.12 91 PRO A C 1
ATOM 742 O O . PRO A 1 91 ? -49.398 16.752 62.885 1.00 45.12 91 PRO A O 1
ATOM 745 N N . LYS A 1 92 ? -51.438 15.854 63.018 1.00 45.91 92 LYS A N 1
ATOM 746 C CA . LYS A 1 92 ? -52.142 16.945 62.312 1.00 45.91 92 LYS A CA 1
ATOM 747 C C . LYS A 1 92 ? -52.225 18.236 63.150 1.00 45.91 92 LYS A C 1
ATOM 749 O O . LYS A 1 92 ? -52.802 18.168 64.234 1.00 45.91 92 LYS A O 1
ATOM 754 N N . LYS A 1 93 ? -51.870 19.410 62.587 1.00 37.06 93 LYS A N 1
ATOM 755 C CA . LYS A 1 93 ? -52.697 20.647 62.678 1.00 37.06 93 LYS A CA 1
ATOM 756 C C . LYS A 1 93 ? -52.227 21.843 61.818 1.00 37.06 93 LYS A C 1
ATOM 758 O O . LYS A 1 93 ? -51.086 22.258 61.916 1.00 37.06 93 LYS A O 1
ATOM 763 N N . GLU A 1 94 ? -53.192 22.384 61.063 1.00 32.62 94 GLU A N 1
ATOM 764 C CA . GLU A 1 94 ? -53.610 23.802 60.904 1.00 32.62 94 GLU A CA 1
ATOM 765 C C . GLU A 1 94 ? -52.633 24.977 60.626 1.00 32.62 94 GLU A C 1
ATOM 767 O O . GLU A 1 94 ? -51.451 24.979 60.934 1.00 32.62 94 GLU A O 1
ATOM 772 N N . VAL A 1 95 ? -53.219 26.024 60.024 1.00 41.91 95 VAL A N 1
ATOM 773 C CA . VAL A 1 95 ? -52.606 27.246 59.459 1.00 41.91 95 VAL A CA 1
ATOM 774 C C . VAL A 1 95 ? -53.059 28.484 60.257 1.00 41.91 95 VAL A C 1
ATOM 776 O O . VAL A 1 95 ? -54.199 28.493 60.724 1.00 41.91 95 VAL A O 1
ATOM 779 N N . PRO A 1 96 ? -52.245 29.560 60.350 1.00 43.28 96 PRO A N 1
ATOM 780 C CA . PRO A 1 96 ? -52.810 30.899 60.097 1.00 43.28 96 PRO A CA 1
ATOM 781 C C . PRO A 1 96 ? -51.873 31.906 59.373 1.00 43.28 96 PRO A C 1
ATOM 783 O O . PRO A 1 96 ? -50.920 32.424 59.938 1.00 43.28 96 PRO A O 1
ATOM 786 N N . TYR A 1 97 ? -52.221 32.204 58.118 1.00 31.45 97 TYR A N 1
ATOM 787 C CA . TYR A 1 97 ? -52.284 33.513 57.427 1.00 31.45 97 TYR A CA 1
ATOM 788 C C . TYR A 1 97 ? -51.535 34.800 57.900 1.00 31.45 97 TYR A C 1
ATOM 790 O O . TYR A 1 97 ? -51.790 35.315 58.984 1.00 31.45 97 TYR A O 1
ATOM 798 N N . SER A 1 98 ? -50.952 35.492 56.893 1.00 32.66 98 SER A N 1
ATOM 799 C CA . SER A 1 98 ? -50.979 36.973 56.674 1.00 32.66 98 SER A CA 1
ATOM 800 C C . SER A 1 98 ? -49.948 37.871 57.431 1.00 32.66 98 SER A C 1
ATOM 802 O O . SER A 1 98 ? -49.202 37.355 58.256 1.00 32.66 98 SER A O 1
ATOM 804 N N . PRO A 1 99 ? -49.819 39.193 57.135 1.00 46.47 99 PRO A N 1
ATOM 805 C CA . PRO A 1 99 ? -49.123 39.756 55.955 1.00 46.47 99 PRO A CA 1
ATOM 806 C C . PRO A 1 99 ? -48.167 40.939 56.304 1.00 46.47 99 PRO A C 1
ATOM 808 O O . PRO A 1 99 ? -48.026 41.300 57.468 1.00 46.47 99 PRO A O 1
ATOM 811 N N . GLY A 1 100 ? -47.599 41.643 55.306 1.00 29.80 100 GLY A N 1
ATOM 812 C CA . GLY A 1 100 ? -47.114 43.029 55.498 1.00 29.80 100 GLY A CA 1
ATOM 813 C C . GLY A 1 100 ? -46.006 43.513 54.548 1.00 29.80 100 GLY A C 1
ATOM 814 O O . GLY A 1 100 ? -45.220 42.712 54.052 1.00 29.80 100 GLY A O 1
ATOM 815 N N . ALA A 1 101 ? -45.942 44.830 54.311 1.00 38.25 101 ALA A N 1
ATOM 816 C CA . ALA A 1 101 ? -44.904 45.532 53.540 1.00 38.25 101 ALA A CA 1
ATOM 817 C C . ALA A 1 101 ? -44.687 46.968 54.086 1.00 38.25 101 ALA A C 1
ATOM 819 O O . ALA A 1 101 ? -45.505 47.439 54.876 1.00 38.25 101 ALA A O 1
ATOM 820 N N . GLY A 1 102 ? -43.627 47.656 53.636 1.00 32.75 102 GLY A N 1
ATOM 821 C CA . GLY A 1 102 ? -43.187 48.983 54.121 1.00 32.75 102 GLY A CA 1
ATOM 822 C C . GLY A 1 102 ? -42.024 48.856 55.122 1.00 32.75 102 GLY A C 1
ATOM 823 O O . GLY A 1 102 ? -42.173 48.133 56.101 1.00 32.75 102 GLY A O 1
ATOM 824 N N . ASP A 1 103 ? -40.802 49.379 54.951 1.00 34.22 103 ASP A N 1
ATOM 825 C CA . ASP A 1 103 ? -40.191 50.449 54.122 1.00 34.22 103 ASP A CA 1
ATOM 826 C C . ASP A 1 103 ? -40.135 51.855 54.768 1.00 34.22 103 ASP A C 1
ATOM 828 O O . ASP A 1 103 ? -41.117 52.322 55.334 1.00 34.22 103 ASP A O 1
ATOM 832 N N . THR A 1 104 ? -38.968 52.512 54.646 1.00 34.22 104 THR A N 1
ATOM 833 C CA . THR A 1 104 ? -38.538 53.829 55.196 1.00 34.22 104 THR A CA 1
ATOM 834 C C . THR A 1 104 ? -38.714 54.040 56.723 1.00 34.22 104 THR A C 1
ATOM 836 O O . THR A 1 104 ? -39.807 53.930 57.257 1.00 34.22 104 THR A O 1
ATOM 839 N N . ALA A 1 105 ? -37.677 54.207 57.557 1.00 42.88 105 ALA A N 1
ATOM 840 C CA . ALA A 1 105 ? -36.575 55.191 57.598 1.00 42.88 105 ALA A CA 1
ATOM 841 C C . ALA A 1 105 ? -36.949 56.544 58.243 1.00 42.88 105 ALA A C 1
ATOM 843 O O . ALA A 1 105 ? -37.773 57.267 57.701 1.00 42.88 105 ALA A O 1
ATOM 844 N N . ASP A 1 106 ? -36.260 56.911 59.335 1.00 35.94 106 ASP A N 1
ATOM 845 C CA . ASP A 1 106 ? -35.409 58.115 59.333 1.00 35.94 106 ASP A CA 1
ATOM 846 C C . ASP A 1 106 ? -34.386 58.129 60.493 1.00 35.94 106 ASP A C 1
ATOM 848 O O . ASP A 1 106 ? -34.562 57.437 61.497 1.00 35.94 106 ASP A O 1
ATOM 852 N N . ASN A 1 107 ? -33.300 58.899 60.350 1.00 40.41 107 ASN A N 1
ATOM 853 C CA . ASN A 1 107 ? -32.202 59.011 61.329 1.00 40.41 107 ASN A CA 1
ATOM 854 C C . ASN A 1 107 ? -31.808 60.483 61.542 1.00 40.41 107 ASN A C 1
ATOM 856 O O . ASN A 1 107 ? -31.424 61.161 60.591 1.00 40.41 107 ASN A O 1
ATOM 860 N N . THR A 1 108 ? -31.786 60.968 62.787 1.00 42.53 108 THR A N 1
ATOM 861 C CA . THR A 1 108 ? -31.164 62.264 63.120 1.00 42.53 108 THR A CA 1
ATOM 862 C C . THR A 1 108 ? -29.666 62.100 63.389 1.00 42.53 108 THR A C 1
ATOM 864 O O . THR A 1 108 ? -29.244 61.233 64.153 1.00 42.53 108 THR A O 1
ATOM 867 N N . ALA A 1 109 ? -28.849 62.939 62.747 1.00 46.97 109 ALA A N 1
ATOM 868 C CA . ALA A 1 109 ? -27.393 62.807 62.752 1.00 46.97 109 ALA A CA 1
ATOM 869 C C . ALA A 1 109 ? -26.749 63.052 64.131 1.00 46.97 109 ALA A C 1
ATOM 871 O O . ALA A 1 109 ? -27.211 63.859 64.937 1.00 46.97 109 ALA A O 1
ATOM 872 N N . ASN A 1 110 ? -25.628 62.371 64.373 1.00 42.69 110 ASN A N 1
ATOM 873 C CA . ASN A 1 110 ? -24.832 62.443 65.595 1.00 42.69 110 ASN A CA 1
ATOM 874 C C . ASN A 1 110 ? -23.344 62.345 65.195 1.00 42.69 110 ASN A C 1
ATOM 876 O O . ASN A 1 110 ? -23.010 61.373 64.519 1.00 42.69 110 ASN A O 1
ATOM 880 N N . PRO A 1 111 ? -22.436 63.262 65.593 1.00 51.09 111 PRO A N 1
ATOM 881 C CA . PRO A 1 111 ? -21.045 63.282 65.105 1.00 51.09 111 PRO A CA 1
ATOM 882 C C . PRO A 1 111 ? -20.230 62.001 65.355 1.00 51.09 111 PRO A C 1
ATOM 884 O O . PRO A 1 111 ? -19.207 61.771 64.717 1.00 51.09 111 PRO A O 1
ATOM 887 N N . GLN A 1 112 ? -20.680 61.130 66.267 1.00 52.22 112 GLN A N 1
ATOM 888 C CA . GLN A 1 112 ? -20.068 59.816 66.487 1.00 52.22 112 GLN A CA 1
ATOM 889 C C . GLN A 1 112 ? -20.476 58.750 65.444 1.00 52.22 112 GLN A C 1
ATOM 891 O O . GLN A 1 112 ? -19.994 57.617 65.521 1.00 52.22 112 GLN A O 1
ATOM 896 N N . LEU A 1 113 ? -21.382 59.071 64.512 1.00 54.62 113 LEU A N 1
ATOM 897 C CA . LEU A 1 113 ? -21.683 58.261 63.328 1.00 54.62 113 LEU A CA 1
ATOM 898 C C . LEU A 1 113 ? -20.649 58.520 62.233 1.00 54.62 113 LEU A C 1
ATOM 900 O O . LEU A 1 113 ? -20.034 57.558 61.793 1.00 54.62 113 LEU A O 1
ATOM 904 N N . ASP A 1 114 ? -20.343 59.780 61.899 1.00 61.12 114 ASP A N 1
ATOM 905 C CA . ASP A 1 114 ? -19.391 60.118 60.825 1.00 61.12 114 ASP A CA 1
ATOM 906 C C . ASP A 1 114 ? -18.019 59.445 60.999 1.00 61.12 114 ASP A C 1
ATOM 908 O O . ASP A 1 114 ? -17.477 58.901 60.041 1.00 61.12 114 ASP A O 1
ATOM 912 N N . GLU A 1 115 ? -17.471 59.366 62.219 1.00 68.06 115 GLU A N 1
ATOM 913 C CA . GLU A 1 115 ? -16.242 58.590 62.465 1.00 68.06 115 GLU A CA 1
ATOM 914 C C . GLU A 1 115 ? -16.416 57.076 62.250 1.00 68.06 115 GLU A C 1
ATOM 916 O O . GLU A 1 115 ? -15.499 56.404 61.772 1.00 68.06 115 GLU A O 1
ATOM 921 N N . LYS A 1 116 ? -17.561 56.504 62.638 1.00 75.19 116 LYS A N 1
ATOM 922 C CA . LYS A 1 116 ? -17.837 55.064 62.494 1.00 75.19 116 LYS A CA 1
ATOM 923 C C . LYS A 1 116 ? -18.101 54.704 61.039 1.00 75.19 116 LYS A C 1
ATOM 925 O O . LYS A 1 116 ? -17.636 53.661 60.585 1.00 75.19 116 LYS A O 1
ATOM 930 N N . ASP A 1 117 ? -18.785 55.572 60.306 1.00 81.75 117 ASP A N 1
ATOM 931 C CA . ASP A 1 117 ? -19.082 55.391 58.896 1.00 81.75 117 ASP A CA 1
ATOM 932 C C . ASP A 1 117 ? -17.852 55.697 58.030 1.00 81.75 117 ASP A C 1
ATOM 934 O O . ASP A 1 117 ? -17.551 54.911 57.139 1.00 81.75 117 ASP A O 1
ATOM 938 N N . ALA A 1 118 ? -17.012 56.682 58.374 1.00 81.19 118 ALA A N 1
ATOM 939 C CA . ALA A 1 118 ? -15.680 56.838 57.779 1.00 81.19 118 ALA A CA 1
ATOM 940 C C . ALA A 1 118 ? -14.799 55.592 57.991 1.00 81.19 118 ALA A C 1
ATOM 942 O O . ALA A 1 118 ? -14.164 55.121 57.046 1.00 81.19 118 ALA A O 1
ATOM 943 N N . ARG A 1 119 ? -14.807 54.988 59.192 1.00 87.56 119 ARG A N 1
ATOM 944 C CA . ARG A 1 119 ? -14.123 53.703 59.447 1.00 87.56 119 ARG A CA 1
ATOM 945 C C . ARG A 1 119 ? -14.745 52.546 58.656 1.00 87.56 119 ARG A C 1
ATOM 947 O O . ARG A 1 119 ? -14.003 51.701 58.163 1.00 87.56 119 ARG A O 1
ATOM 954 N N . ARG A 1 120 ? -16.072 52.506 58.474 1.00 88.25 120 ARG A N 1
ATOM 955 C CA . ARG A 1 120 ? -16.750 51.529 57.596 1.00 88.25 120 ARG A CA 1
ATOM 956 C C . ARG A 1 120 ? -16.374 51.719 56.129 1.00 88.25 120 ARG A C 1
ATOM 958 O O . ARG A 1 120 ? -16.101 50.726 55.464 1.00 88.25 120 ARG A O 1
ATOM 965 N N . PHE A 1 121 ? -16.291 52.951 55.632 1.00 91.31 121 PHE A N 1
ATOM 966 C CA . PHE A 1 121 ? -15.824 53.239 54.276 1.00 91.31 121 PHE A CA 1
ATOM 967 C C . PHE A 1 121 ? -14.349 52.869 54.100 1.00 91.31 121 PHE A C 1
ATOM 969 O O . PHE A 1 121 ? -14.017 52.228 53.110 1.00 91.31 121 PHE A O 1
ATOM 976 N N . GLN A 1 122 ? -13.472 53.161 55.067 1.00 91.19 122 GLN A N 1
ATOM 977 C CA . GLN A 1 122 ? -12.071 52.717 55.035 1.00 91.19 122 GLN A CA 1
ATOM 978 C C . GLN A 1 122 ? -11.944 51.187 55.043 1.00 91.19 122 GLN A C 1
ATOM 980 O O . GLN A 1 122 ? -11.204 50.638 54.228 1.00 91.19 122 GLN A O 1
ATOM 985 N N . LEU A 1 123 ? -12.702 50.488 55.896 1.00 93.81 123 LEU A N 1
ATOM 986 C CA . LEU A 1 123 ? -12.789 49.024 55.877 1.00 93.81 123 LEU A CA 1
ATOM 987 C C . LEU A 1 123 ? -13.302 48.517 54.526 1.00 93.81 123 LEU A C 1
ATOM 989 O O . LEU A 1 123 ? -12.725 47.585 53.974 1.00 93.81 123 LEU A O 1
ATOM 993 N N . LYS A 1 124 ? -14.324 49.157 53.944 1.00 95.19 124 LYS A N 1
ATOM 994 C CA . LYS A 1 124 ? -14.879 48.735 52.655 1.00 95.19 124 LYS A CA 1
ATOM 995 C C . LYS A 1 124 ? -13.928 48.986 51.488 1.00 95.19 124 LYS A C 1
ATOM 997 O O . LYS A 1 124 ? -13.837 48.151 50.594 1.00 95.19 124 LYS A O 1
ATOM 1002 N N . ILE A 1 125 ? -13.176 50.084 51.517 1.00 93.00 125 ILE A N 1
ATOM 1003 C CA . ILE A 1 125 ? -12.087 50.360 50.576 1.00 93.00 125 ILE A CA 1
ATOM 1004 C C . ILE A 1 125 ? -10.988 49.303 50.740 1.00 93.00 125 ILE A C 1
ATOM 1006 O O . ILE A 1 125 ? -10.552 48.746 49.742 1.00 93.00 125 ILE A O 1
ATOM 1010 N N . ALA A 1 126 ? -10.603 48.938 51.967 1.00 94.12 126 ALA A N 1
ATOM 1011 C CA . ALA A 1 126 ? -9.611 47.889 52.210 1.00 94.12 126 ALA A CA 1
ATOM 1012 C C . ALA A 1 126 ? -10.077 46.495 51.739 1.00 94.12 126 ALA A C 1
ATOM 1014 O O . ALA A 1 126 ? -9.295 45.773 51.119 1.00 94.12 126 ALA A O 1
ATOM 1015 N N . GLU A 1 127 ? -11.346 46.131 51.969 1.00 95.69 127 GLU A N 1
ATOM 1016 C CA . GLU A 1 127 ? -11.976 44.922 51.416 1.00 95.69 127 GLU A CA 1
ATOM 1017 C C . GLU A 1 127 ? -11.931 44.921 49.885 1.00 95.69 127 GLU A C 1
ATOM 1019 O O . GLU A 1 127 ? -11.453 43.961 49.281 1.00 95.69 127 GLU A O 1
ATOM 1024 N N . LEU A 1 128 ? -12.392 46.002 49.246 1.00 96.50 128 LEU A N 1
ATOM 1025 C CA . LEU A 1 128 ? -12.410 46.128 47.789 1.00 96.50 128 LEU A CA 1
ATOM 1026 C C . LEU A 1 128 ? -10.989 46.098 47.215 1.00 96.50 128 LEU A C 1
ATOM 1028 O O . LEU A 1 128 ? -10.741 45.357 46.272 1.00 96.50 128 LEU A O 1
ATOM 1032 N N . SER A 1 129 ? -10.020 46.781 47.828 1.00 94.94 129 SER A N 1
ATOM 1033 C CA . SER A 1 129 ? -8.600 46.714 47.457 1.00 94.94 129 SER A CA 1
ATOM 1034 C C . SER A 1 129 ? -7.956 45.346 47.719 1.00 94.94 129 SER A C 1
ATOM 1036 O O . SER A 1 129 ? -6.905 45.051 47.154 1.00 94.94 129 SER A O 1
ATOM 1038 N N . ALA A 1 130 ? -8.525 44.496 48.579 1.00 95.06 130 ALA A N 1
ATOM 1039 C CA . ALA A 1 130 ? -8.099 43.104 48.747 1.00 95.06 130 ALA A CA 1
ATOM 1040 C C . ALA A 1 130 ? -8.766 42.163 47.727 1.00 95.06 130 ALA A C 1
ATOM 1042 O O . ALA A 1 130 ? -8.148 41.189 47.302 1.00 95.06 130 ALA A O 1
ATOM 1043 N N . ILE A 1 131 ? -9.998 42.460 47.303 1.00 96.81 131 ILE A N 1
ATOM 1044 C CA . ILE A 1 131 ? -10.687 41.757 46.211 1.00 96.81 131 ILE A CA 1
ATOM 1045 C C . ILE A 1 131 ? -10.025 42.085 44.867 1.00 96.81 131 ILE A C 1
ATOM 1047 O O . ILE A 1 131 ? -9.746 41.164 44.108 1.00 96.81 131 ILE A O 1
ATOM 1051 N N . ILE A 1 132 ? -9.705 43.358 44.606 1.00 95.69 132 ILE A N 1
ATOM 1052 C CA . ILE A 1 132 ? -8.994 43.812 43.401 1.00 95.69 132 ILE A CA 1
ATOM 1053 C C . ILE A 1 132 ? -7.670 43.058 43.254 1.00 95.69 132 ILE A C 1
ATOM 1055 O O . ILE A 1 132 ? -7.495 42.386 42.246 1.00 95.69 132 ILE A O 1
ATOM 1059 N N . ARG A 1 133 ? -6.819 43.022 44.291 1.00 97.00 133 ARG A N 1
ATOM 1060 C CA . ARG A 1 133 ? -5.561 42.251 44.249 1.00 97.00 133 ARG A CA 1
ATOM 1061 C C . ARG A 1 133 ? -5.768 40.763 43.967 1.00 97.00 133 ARG A C 1
ATOM 1063 O O . ARG A 1 133 ? -5.114 40.225 43.089 1.00 97.00 133 ARG A O 1
ATOM 1070 N N . LYS A 1 134 ? -6.750 40.109 44.600 1.00 96.88 134 LYS A N 1
ATOM 1071 C CA . LYS A 1 134 ? -7.082 38.701 44.295 1.00 96.88 134 LYS A CA 1
ATOM 1072 C C . LYS A 1 134 ? -7.565 38.486 42.854 1.00 96.88 134 LYS A C 1
ATOM 1074 O O . LYS A 1 134 ? -7.385 37.397 42.309 1.00 96.88 134 LYS A O 1
ATOM 1079 N N . LEU A 1 135 ? -8.208 39.485 42.247 1.00 97.06 135 LEU A N 1
ATOM 1080 C CA . LEU A 1 135 ? -8.598 39.457 40.837 1.00 97.06 135 LEU A CA 1
ATOM 1081 C C . LEU A 1 135 ? -7.396 39.723 39.921 1.00 97.06 135 LEU A C 1
ATOM 1083 O O . LEU A 1 135 ? -7.284 39.055 38.901 1.00 97.06 135 LEU A O 1
ATOM 1087 N N . GLU A 1 136 ? -6.483 40.621 40.293 1.00 95.44 136 GLU A N 1
ATOM 1088 C CA . GLU A 1 136 ? -5.216 40.881 39.594 1.00 95.44 136 GLU A CA 1
ATOM 1089 C C . GLU A 1 136 ? -4.316 39.634 39.600 1.00 95.44 136 GLU A C 1
ATOM 1091 O O . GLU A 1 136 ? -3.927 39.172 38.528 1.00 95.44 136 GLU A O 1
ATOM 1096 N N . ASP A 1 137 ? -4.098 39.016 40.768 1.00 97.12 137 ASP A N 1
ATOM 1097 C CA . ASP A 1 137 ? -3.378 37.744 40.941 1.00 97.12 137 ASP A CA 1
ATOM 1098 C C . ASP A 1 137 ? -3.979 36.642 40.048 1.00 97.12 137 ASP A C 1
ATOM 1100 O O . ASP A 1 137 ? -3.274 35.927 39.332 1.00 97.12 137 ASP A O 1
ATOM 1104 N N . ARG A 1 138 ? -5.315 36.516 40.039 1.00 97.25 138 ARG A N 1
ATOM 1105 C CA . ARG A 1 138 ? -6.004 35.528 39.199 1.00 97.25 138 ARG A CA 1
ATOM 1106 C C . ARG A 1 138 ? -5.921 35.860 37.707 1.00 97.25 138 ARG A C 1
ATOM 1108 O O . ARG A 1 138 ? -5.850 34.938 36.898 1.00 97.25 138 ARG A O 1
ATOM 1115 N N . ASN A 1 139 ? -5.918 37.134 37.328 1.00 95.06 139 ASN A N 1
ATOM 1116 C CA . ASN A 1 139 ? -5.797 37.560 35.934 1.00 95.06 139 ASN A CA 1
ATOM 1117 C C . ASN A 1 139 ? -4.361 37.381 35.403 1.00 95.06 139 ASN A C 1
ATOM 1119 O O . ASN A 1 139 ? -4.176 37.063 34.227 1.00 95.06 139 ASN A O 1
ATOM 1123 N N . ALA A 1 140 ? -3.350 37.496 36.272 1.00 96.06 140 ALA A N 1
ATOM 1124 C CA . ALA A 1 140 ? -1.972 37.117 35.970 1.00 96.06 140 ALA A CA 1
ATOM 1125 C C . ALA A 1 140 ? -1.866 35.607 35.689 1.00 96.06 140 ALA A C 1
ATOM 1127 O O . ALA A 1 140 ? -1.432 35.227 34.603 1.00 96.06 140 ALA A O 1
ATOM 1128 N N . LEU A 1 141 ? -2.381 34.755 36.586 1.00 96.50 141 LEU A N 1
ATOM 1129 C CA . LEU A 1 141 ? -2.407 33.296 36.386 1.00 96.50 141 LEU A CA 1
ATOM 1130 C C . LEU A 1 141 ? -3.152 32.886 35.102 1.00 96.50 141 LEU A C 1
ATOM 1132 O O . LEU A 1 141 ? -2.643 32.087 34.322 1.00 96.50 141 LEU A O 1
ATOM 1136 N N . LEU A 1 142 ? -4.318 33.481 34.820 1.00 96.38 142 LEU A N 1
ATOM 1137 C CA . LEU A 1 142 ? -5.054 33.244 33.567 1.00 96.38 142 LEU A CA 1
ATOM 1138 C C . LEU A 1 142 ? -4.262 33.694 32.324 1.00 96.38 142 LEU A C 1
ATOM 1140 O O . LEU A 1 142 ? -4.376 33.084 31.260 1.00 96.38 142 LEU A O 1
ATOM 1144 N N . SER A 1 143 ? -3.439 34.740 32.443 1.00 95.25 143 SER A N 1
ATOM 1145 C CA . SER A 1 143 ? -2.554 35.201 31.365 1.00 95.25 143 SER A CA 1
ATOM 1146 C C . SER A 1 143 ? -1.378 34.245 31.137 1.00 95.25 143 SER A C 1
ATOM 1148 O O . SER A 1 143 ? -1.008 33.996 29.987 1.00 95.25 143 SER A O 1
ATOM 1150 N N . GLU A 1 144 ? -0.818 33.670 32.203 1.00 95.88 144 GLU A N 1
ATOM 1151 C CA . GLU A 1 144 ? 0.213 32.627 32.140 1.00 95.88 144 GLU A CA 1
ATOM 1152 C C . GLU A 1 144 ? -0.335 31.334 31.517 1.00 95.88 144 GLU A C 1
ATOM 1154 O O . GLU A 1 144 ? 0.233 30.847 30.536 1.00 95.88 144 GLU A O 1
ATOM 1159 N N . GLU A 1 145 ? -1.487 30.842 31.991 1.00 95.75 145 GLU A N 1
ATOM 1160 C CA . GLU A 1 145 ? -2.210 29.699 31.412 1.00 95.75 145 GLU A CA 1
ATOM 1161 C C . GLU A 1 145 ? -2.464 29.903 29.909 1.00 95.75 145 GLU A C 1
ATOM 1163 O O . GLU A 1 145 ? -2.147 29.037 29.089 1.00 95.75 145 GLU A O 1
ATOM 1168 N N . ARG A 1 146 ? -2.967 31.081 29.520 1.00 96.81 146 ARG A N 1
ATOM 1169 C CA . ARG A 1 146 ? -3.224 31.453 28.120 1.00 96.81 146 ARG A CA 1
ATOM 1170 C C . ARG A 1 146 ? -1.949 31.482 27.271 1.00 96.81 146 ARG A C 1
ATOM 1172 O O . ARG A 1 146 ? -1.991 31.100 26.101 1.00 96.81 146 ARG A O 1
ATOM 1179 N N . ASN A 1 147 ? -0.822 31.930 27.819 1.00 96.62 147 ASN A N 1
ATOM 1180 C CA . ASN A 1 147 ? 0.449 31.987 27.091 1.00 96.62 147 ASN A CA 1
ATOM 1181 C C . ASN A 1 147 ? 1.098 30.598 26.942 1.00 96.62 147 ASN A C 1
ATOM 1183 O O . ASN A 1 147 ? 1.617 30.281 25.871 1.00 96.62 147 ASN A O 1
ATOM 1187 N N . GLU A 1 148 ? 1.007 29.739 27.958 1.00 97.00 148 GLU A N 1
ATOM 1188 C CA . GLU A 1 148 ? 1.464 28.344 27.892 1.00 97.00 148 GLU A CA 1
ATOM 1189 C C . GLU A 1 148 ? 0.568 27.494 26.963 1.00 97.00 148 GLU A C 1
ATOM 1191 O O . GLU A 1 148 ? 1.076 26.663 26.210 1.00 97.00 148 GLU A O 1
ATOM 1196 N N . LEU A 1 149 ? -0.746 27.753 26.903 1.00 96.56 149 LEU A N 1
ATOM 1197 C CA . LEU A 1 149 ? -1.631 27.162 25.887 1.00 96.56 149 LEU A CA 1
ATOM 1198 C C . LEU A 1 149 ? -1.241 27.584 24.459 1.00 96.56 149 LEU A C 1
ATOM 1200 O O . LEU A 1 149 ? -1.175 26.734 23.571 1.00 96.56 149 LEU A O 1
ATOM 1204 N N . LEU A 1 150 ? -0.913 28.862 24.231 1.00 97.06 150 LEU A N 1
ATOM 1205 C CA . LEU A 1 150 ? -0.411 29.340 22.932 1.00 97.06 150 LEU A CA 1
ATOM 1206 C C . LEU A 1 150 ? 0.944 28.726 22.550 1.00 97.06 150 LEU A C 1
ATOM 1208 O O . LEU A 1 150 ? 1.208 28.507 21.367 1.00 97.06 150 LEU A O 1
ATOM 1212 N N . LYS A 1 151 ? 1.804 28.434 23.528 1.00 97.00 151 LYS A N 1
ATOM 1213 C CA . LYS A 1 151 ? 3.067 27.725 23.304 1.00 97.00 151 LYS A CA 1
ATOM 1214 C C . LYS A 1 151 ? 2.818 26.273 22.879 1.00 97.00 151 LYS A C 1
ATOM 1216 O O . LYS A 1 151 ? 3.316 25.867 21.832 1.00 97.00 151 LYS A O 1
ATOM 1221 N N . ARG A 1 152 ? 1.967 25.539 23.606 1.00 95.75 152 ARG A N 1
ATOM 1222 C CA . ARG A 1 152 ? 1.574 24.156 23.266 1.00 95.75 152 ARG A CA 1
ATOM 1223 C C . ARG A 1 152 ? 0.888 24.057 21.902 1.00 95.75 152 ARG A C 1
ATOM 1225 O O . ARG A 1 152 ? 1.129 23.098 21.175 1.00 95.75 152 ARG A O 1
ATOM 1232 N N . LEU A 1 153 ? 0.087 25.058 21.523 1.00 93.81 153 LEU A N 1
ATOM 1233 C CA . LEU A 1 153 ? -0.505 25.148 20.184 1.00 93.81 153 LEU A CA 1
ATOM 1234 C C . LEU A 1 153 ? 0.581 25.206 19.098 1.00 93.81 153 LEU A C 1
ATOM 1236 O O . LEU A 1 153 ? 0.571 24.381 18.191 1.00 93.81 153 LEU A O 1
ATOM 1240 N N . ARG A 1 154 ? 1.567 26.104 19.232 1.00 95.94 154 ARG A N 1
ATOM 1241 C CA . ARG A 1 154 ? 2.695 26.220 18.285 1.00 95.94 154 ARG A CA 1
ATOM 1242 C C . ARG A 1 154 ? 3.554 24.956 18.229 1.00 95.94 154 ARG A C 1
ATOM 1244 O O . ARG A 1 154 ? 4.032 24.578 17.162 1.00 95.94 154 ARG A O 1
ATOM 1251 N N . GLU A 1 155 ? 3.756 24.293 19.365 1.00 93.25 155 GLU A N 1
ATOM 1252 C CA . GLU A 1 155 ? 4.471 23.013 19.440 1.00 93.25 155 GLU A CA 1
ATOM 1253 C C . GLU A 1 155 ? 3.704 21.901 18.701 1.00 93.25 155 GLU A C 1
ATOM 1255 O O . GLU A 1 155 ? 4.311 21.150 17.935 1.00 93.25 155 GLU A O 1
ATOM 1260 N N . ALA A 1 156 ? 2.375 21.843 18.838 1.00 90.19 156 ALA A N 1
ATOM 1261 C CA . ALA A 1 156 ? 1.520 20.914 18.101 1.00 90.19 156 ALA A CA 1
ATOM 1262 C C . ALA A 1 156 ? 1.467 21.223 16.590 1.00 90.19 156 ALA A C 1
ATOM 1264 O O . ALA A 1 156 ? 1.591 20.310 15.776 1.00 90.19 156 ALA A O 1
ATOM 1265 N N . GLU A 1 157 ? 1.359 22.495 16.192 1.00 86.81 157 GLU A N 1
ATOM 1266 C CA . GLU A 1 157 ? 1.432 22.936 14.787 1.00 86.81 157 GLU A CA 1
ATOM 1267 C C . GLU A 1 157 ? 2.777 22.557 14.142 1.00 86.81 157 GLU A C 1
ATOM 1269 O O . GLU A 1 157 ? 2.820 22.046 13.017 1.00 86.81 157 GLU A O 1
ATOM 1274 N N . SER A 1 158 ? 3.876 22.743 14.882 1.00 92.19 158 SER A N 1
ATOM 1275 C CA . SER A 1 158 ? 5.230 22.360 14.470 1.00 92.19 158 SER A CA 1
ATOM 1276 C C . SER A 1 158 ? 5.366 20.847 14.259 1.00 92.19 158 SER A C 1
ATOM 1278 O O . SER A 1 158 ? 5.947 20.416 13.263 1.00 92.19 158 SER A O 1
ATOM 1280 N N . GLN A 1 159 ? 4.765 20.029 15.132 1.00 90.50 159 GLN A N 1
ATOM 1281 C CA . GLN A 1 159 ? 4.716 18.566 14.982 1.00 90.50 159 GLN A CA 1
ATOM 1282 C C . GLN A 1 159 ? 3.779 18.110 13.848 1.00 90.50 159 GLN A C 1
ATOM 1284 O O . GLN A 1 159 ? 4.059 17.119 13.171 1.00 90.50 159 GLN A O 1
ATOM 1289 N N . TYR A 1 160 ? 2.686 18.836 13.596 1.00 91.12 160 TYR A N 1
ATOM 1290 C CA . TYR A 1 160 ? 1.710 18.506 12.556 1.00 91.12 160 TYR A CA 1
ATOM 1291 C C . TYR A 1 160 ? 2.244 18.751 11.137 1.00 91.12 160 TYR A C 1
ATOM 1293 O O . TYR A 1 160 ? 2.019 17.936 10.240 1.00 91.12 160 TYR A O 1
ATOM 1301 N N . LYS A 1 161 ? 3.006 19.830 10.918 1.00 87.69 161 LYS A N 1
ATOM 1302 C CA . LYS A 1 161 ? 3.555 20.194 9.600 1.00 87.69 161 LYS A CA 1
ATOM 1303 C C . LYS A 1 161 ? 4.334 19.059 8.890 1.00 87.69 161 LYS A C 1
ATOM 1305 O O . LYS A 1 161 ? 3.963 18.728 7.761 1.00 87.69 161 LYS A O 1
ATOM 1310 N N . PRO A 1 162 ? 5.344 18.396 9.496 1.00 89.25 162 PRO A N 1
ATOM 1311 C CA . PRO A 1 162 ? 6.056 17.292 8.846 1.00 89.25 162 PRO A CA 1
ATOM 1312 C C . PRO A 1 162 ? 5.181 16.047 8.643 1.00 89.25 162 PRO A C 1
ATOM 1314 O O . PRO A 1 162 ? 5.428 15.292 7.701 1.00 89.25 162 PRO A O 1
ATOM 1317 N N . LEU A 1 163 ? 4.145 15.832 9.465 1.00 91.19 163 LEU A N 1
ATOM 1318 C CA . LEU A 1 163 ? 3.164 14.762 9.252 1.00 91.19 163 LEU A CA 1
ATOM 1319 C C . LEU A 1 163 ? 2.276 15.055 8.038 1.00 91.19 163 LEU A C 1
ATOM 1321 O O . LEU A 1 163 ? 2.044 14.159 7.230 1.00 91.19 163 LEU A O 1
ATOM 1325 N N . LEU A 1 164 ? 1.851 16.305 7.851 1.00 90.38 164 LEU A N 1
ATOM 1326 C CA . LEU A 1 164 ? 1.071 16.743 6.694 1.00 90.38 164 LEU A CA 1
ATOM 1327 C C . LEU A 1 164 ? 1.892 16.671 5.392 1.00 90.38 164 LEU A C 1
ATOM 1329 O O . LEU A 1 164 ? 1.396 16.182 4.377 1.00 90.38 164 LEU A O 1
ATOM 1333 N N . ASP A 1 165 ? 3.173 17.048 5.419 1.00 93.38 165 ASP A N 1
ATOM 1334 C CA . ASP A 1 165 ? 4.068 16.904 4.260 1.00 93.38 165 ASP A CA 1
ATOM 1335 C C . ASP A 1 165 ? 4.555 15.455 4.042 1.00 93.38 165 ASP A C 1
ATOM 1337 O O . ASP A 1 165 ? 4.956 15.089 2.933 1.00 93.38 165 ASP A O 1
ATOM 1341 N N . LYS A 1 166 ? 4.497 14.585 5.060 1.00 95.44 166 LYS A N 1
ATOM 1342 C CA . LYS A 1 166 ? 4.595 13.123 4.888 1.00 95.44 166 LYS A CA 1
ATOM 1343 C C . LYS A 1 166 ? 3.322 12.567 4.244 1.00 95.44 166 LYS A C 1
ATOM 1345 O O . LYS A 1 166 ? 3.435 11.770 3.320 1.00 95.44 166 LYS A O 1
ATOM 1350 N N . ASN A 1 167 ? 2.143 13.028 4.666 1.00 90.44 167 ASN A N 1
ATOM 1351 C CA . ASN A 1 167 ? 0.854 12.610 4.116 1.00 90.44 167 ASN A CA 1
ATOM 1352 C C . ASN A 1 167 ? 0.755 12.959 2.621 1.00 90.44 167 ASN A C 1
ATOM 1354 O O . ASN A 1 167 ? 0.615 12.050 1.818 1.00 90.44 167 ASN A O 1
ATOM 1358 N N . LYS A 1 168 ? 1.025 14.211 2.213 1.00 94.50 168 LYS A N 1
ATOM 1359 C CA . LYS A 1 168 ? 1.093 14.606 0.784 1.00 94.50 168 LYS A CA 1
ATOM 1360 C C . LYS A 1 168 ? 2.010 13.712 -0.065 1.00 94.50 168 LYS A C 1
ATOM 1362 O O . LYS A 1 168 ? 1.701 13.422 -1.218 1.00 94.50 168 LYS A O 1
ATOM 1367 N N . ARG A 1 169 ? 3.161 13.293 0.480 1.00 95.00 169 ARG A N 1
ATOM 1368 C CA . ARG A 1 169 ? 4.099 12.383 -0.207 1.00 95.00 169 ARG A CA 1
ATOM 1369 C C . ARG A 1 169 ? 3.573 10.949 -0.280 1.00 95.00 169 ARG A C 1
ATOM 1371 O O . ARG A 1 169 ? 3.862 10.263 -1.252 1.00 95.00 169 ARG A O 1
ATOM 1378 N N . LEU A 1 170 ? 2.797 10.509 0.709 1.00 90.81 170 LEU A N 1
ATOM 1379 C CA . LEU A 1 170 ? 2.075 9.239 0.656 1.00 90.81 170 LEU A CA 1
ATOM 1380 C C . LEU A 1 170 ? 0.895 9.302 -0.324 1.00 90.81 170 LEU A C 1
ATOM 1382 O O . LEU A 1 170 ? 0.731 8.347 -1.066 1.00 90.81 170 LEU A O 1
ATOM 1386 N N . SER A 1 171 ? 0.151 10.413 -0.412 1.00 93.31 171 SER A N 1
ATOM 1387 C CA . SER A 1 171 ? -0.926 10.607 -1.400 1.00 93.31 171 SER A CA 1
ATOM 1388 C C . SER A 1 171 ? -0.416 10.430 -2.830 1.00 93.31 171 SER A C 1
ATOM 1390 O O . SER A 1 171 ? -0.932 9.579 -3.543 1.00 93.31 171 SER A O 1
ATOM 1392 N N . ARG A 1 172 ? 0.679 11.115 -3.198 1.00 95.25 172 ARG A N 1
ATOM 1393 C CA . ARG A 1 172 ? 1.328 10.958 -4.516 1.00 95.25 172 ARG A CA 1
ATOM 1394 C C . ARG A 1 172 ? 1.769 9.521 -4.789 1.00 95.25 172 ARG A C 1
ATOM 1396 O O . ARG A 1 172 ? 1.483 8.984 -5.849 1.00 95.25 172 ARG A O 1
ATOM 1403 N N . LYS A 1 173 ? 2.383 8.851 -3.807 1.00 95.75 173 LYS A N 1
ATOM 1404 C CA . LYS A 1 173 ? 2.727 7.425 -3.935 1.00 95.75 173 LYS A CA 1
ATOM 1405 C C . LYS A 1 173 ? 1.499 6.523 -4.059 1.00 95.75 173 LYS A C 1
ATOM 1407 O O . LYS A 1 173 ? 1.569 5.494 -4.717 1.00 95.75 173 LYS A O 1
ATOM 1412 N N . ASN A 1 174 ? 0.376 6.893 -3.452 1.00 92.38 174 ASN A N 1
ATOM 1413 C CA . ASN A 1 174 ? -0.879 6.162 -3.576 1.00 92.38 174 ASN A CA 1
ATOM 1414 C C . ASN A 1 174 ? -1.510 6.376 -4.963 1.00 92.38 174 ASN A C 1
ATOM 1416 O O . ASN A 1 174 ? -2.016 5.427 -5.547 1.00 92.38 174 ASN A O 1
ATOM 1420 N N . GLU A 1 175 ? -1.415 7.585 -5.523 1.00 94.56 175 GLU A N 1
ATOM 1421 C CA . GLU A 1 175 ? -1.772 7.897 -6.915 1.00 94.56 175 GLU A CA 1
ATOM 1422 C C . GLU A 1 175 ? -0.894 7.087 -7.891 1.00 94.56 175 GLU A C 1
ATOM 1424 O O . GLU A 1 175 ? -1.421 6.354 -8.727 1.00 94.56 175 GLU A O 1
ATOM 1429 N N . GLU A 1 176 ? 0.436 7.117 -7.729 1.00 95.00 176 GLU A N 1
ATOM 1430 C CA . GLU A 1 176 ? 1.407 6.304 -8.486 1.00 95.00 176 GLU A CA 1
ATOM 1431 C C . GLU A 1 176 ? 1.074 4.799 -8.434 1.00 95.00 176 GLU A C 1
ATOM 1433 O O . GLU A 1 176 ? 1.070 4.125 -9.469 1.00 95.00 176 GLU A O 1
ATOM 1438 N N . LEU A 1 177 ? 0.747 4.270 -7.247 1.00 94.12 177 LEU A N 1
ATOM 1439 C CA . LEU A 1 177 ? 0.351 2.872 -7.055 1.00 94.12 177 LEU A CA 1
ATOM 1440 C C . LEU A 1 177 ? -1.016 2.553 -7.674 1.00 94.12 177 LEU A C 1
ATOM 1442 O O . LEU A 1 177 ? -1.156 1.495 -8.277 1.00 94.12 177 LEU A O 1
ATOM 1446 N N . VAL A 1 178 ? -2.002 3.454 -7.610 1.00 94.81 178 VAL A N 1
ATOM 1447 C CA . VAL A 1 178 ? -3.299 3.286 -8.292 1.00 94.81 178 VAL A CA 1
ATOM 1448 C C . VAL A 1 178 ? -3.122 3.285 -9.814 1.00 94.81 178 VAL A C 1
ATOM 1450 O O . VAL A 1 178 ? -3.728 2.461 -10.500 1.00 94.81 178 VAL A O 1
ATOM 1453 N N . HIS A 1 179 ? -2.247 4.134 -10.362 1.00 94.81 179 HIS A N 1
ATOM 1454 C CA . HIS A 1 179 ? -1.888 4.097 -11.783 1.00 94.81 179 HIS A CA 1
ATOM 1455 C C . HIS A 1 179 ? -1.157 2.796 -12.161 1.00 94.81 179 HIS A C 1
ATOM 1457 O O . HIS A 1 179 ? -1.453 2.202 -13.200 1.00 94.81 179 HIS A O 1
ATOM 1463 N N . ALA A 1 180 ? -0.240 2.304 -11.322 1.00 93.12 180 ALA A N 1
ATOM 1464 C CA . ALA A 1 180 ? 0.414 1.012 -11.530 1.00 93.12 180 ALA A CA 1
ATOM 1465 C C . ALA A 1 180 ? -0.581 -0.163 -11.472 1.00 93.12 180 ALA A C 1
ATOM 1467 O O . ALA A 1 180 ? -0.568 -1.013 -12.362 1.00 93.12 180 ALA A O 1
ATOM 1468 N N . PHE A 1 181 ? -1.487 -0.166 -10.493 1.00 89.62 181 PHE A N 1
ATOM 1469 C CA . PHE A 1 181 ? -2.517 -1.188 -10.324 1.00 89.62 181 PHE A CA 1
ATOM 1470 C C . PHE A 1 181 ? -3.482 -1.220 -11.513 1.00 89.62 181 PHE A C 1
ATOM 1472 O O . PHE A 1 181 ? -3.700 -2.285 -12.079 1.00 89.62 181 PHE A O 1
ATOM 1479 N N . ARG A 1 182 ? -3.970 -0.063 -11.990 1.00 93.38 182 ARG A N 1
ATOM 1480 C CA . ARG A 1 182 ? -4.813 0.009 -13.200 1.00 93.38 182 ARG A CA 1
ATOM 1481 C C . ARG A 1 182 ? -4.105 -0.510 -14.458 1.00 93.38 182 ARG A C 1
ATOM 1483 O O . ARG A 1 182 ? -4.753 -1.141 -15.288 1.00 93.38 182 ARG A O 1
ATOM 1490 N N . ARG A 1 183 ? -2.788 -0.303 -14.605 1.00 95.12 183 ARG A N 1
ATOM 1491 C CA . ARG A 1 183 ? -2.011 -0.924 -15.700 1.00 95.12 183 ARG A CA 1
ATOM 1492 C C . ARG A 1 183 ? -1.957 -2.449 -15.568 1.00 95.12 183 ARG A C 1
ATOM 1494 O O . ARG A 1 183 ? -2.122 -3.139 -16.571 1.00 95.12 183 ARG A O 1
ATOM 1501 N N . MET A 1 184 ? -1.794 -2.982 -14.353 1.00 90.12 184 MET A N 1
ATOM 1502 C CA . MET A 1 184 ? -1.854 -4.433 -14.126 1.00 90.12 184 MET A CA 1
ATOM 1503 C C . MET A 1 184 ? -3.258 -5.001 -14.360 1.00 90.12 184 MET A C 1
ATOM 1505 O O . MET A 1 184 ? -3.374 -6.023 -15.027 1.00 90.12 184 MET A O 1
ATOM 1509 N N . GLU A 1 185 ? -4.323 -4.324 -13.915 1.00 89.88 185 GLU A N 1
ATOM 1510 C CA . GLU A 1 185 ? -5.699 -4.709 -14.254 1.00 89.88 185 GLU A CA 1
ATOM 1511 C C . GLU A 1 185 ? -5.939 -4.700 -15.767 1.00 89.88 185 GLU A C 1
ATOM 1513 O O . GLU A 1 185 ? -6.603 -5.595 -16.275 1.00 89.88 185 GLU A O 1
ATOM 1518 N N . ASN A 1 186 ? -5.422 -3.710 -16.501 1.00 93.44 186 ASN A N 1
ATOM 1519 C CA . ASN A 1 186 ? -5.591 -3.640 -17.954 1.00 93.44 186 ASN A CA 1
ATOM 1520 C C . ASN A 1 186 ? -4.854 -4.779 -18.661 1.00 93.44 186 ASN A C 1
ATOM 1522 O O . ASN A 1 186 ? -5.428 -5.406 -19.550 1.00 93.44 186 ASN A O 1
ATOM 1526 N N . LYS A 1 187 ? -3.641 -5.122 -18.211 1.00 95.56 187 LYS A N 1
ATOM 1527 C CA . LYS A 1 187 ? -2.918 -6.294 -18.716 1.00 95.56 187 LYS A CA 1
ATOM 1528 C C . LYS A 1 187 ? -3.620 -7.608 -18.351 1.00 95.56 187 LYS A C 1
ATOM 1530 O O . LYS A 1 187 ? -3.692 -8.500 -19.190 1.00 95.56 187 LYS A O 1
ATOM 1535 N N . LEU A 1 188 ? -4.194 -7.714 -17.150 1.00 91.50 188 LEU A N 1
ATOM 1536 C CA . LEU A 1 188 ? -4.999 -8.866 -16.738 1.00 91.50 188 LEU A CA 1
ATOM 1537 C C . LEU A 1 188 ? -6.280 -8.982 -17.575 1.00 91.50 188 LEU A C 1
ATOM 1539 O O . LEU A 1 188 ? -6.545 -10.053 -18.101 1.00 91.50 188 LEU A O 1
ATOM 1543 N N . ARG A 1 189 ? -7.022 -7.884 -17.778 1.00 94.19 189 ARG A N 1
ATOM 1544 C CA . ARG A 1 189 ? -8.204 -7.828 -18.657 1.00 94.19 189 ARG A CA 1
ATOM 1545 C C . ARG A 1 189 ? -7.860 -8.265 -20.082 1.00 94.19 189 ARG A C 1
ATOM 1547 O O . ARG A 1 189 ? -8.592 -9.077 -20.637 1.00 94.19 189 ARG A O 1
ATOM 1554 N N . PHE A 1 190 ? -6.739 -7.800 -20.639 1.00 92.81 190 PHE A N 1
ATOM 1555 C CA . PHE A 1 190 ? -6.264 -8.223 -21.960 1.00 92.81 190 PHE A CA 1
ATOM 1556 C C . PHE A 1 190 ? -5.970 -9.730 -22.011 1.00 92.81 190 PHE A C 1
ATOM 1558 O O . PHE A 1 190 ? -6.526 -10.427 -22.851 1.00 92.81 190 PHE A O 1
ATOM 1565 N N . VAL A 1 191 ? -5.176 -10.260 -21.072 1.00 90.81 191 VAL A N 1
ATOM 1566 C CA . VAL A 1 191 ? -4.844 -11.699 -21.013 1.00 90.81 191 VAL A CA 1
ATOM 1567 C C . VAL A 1 191 ? -6.086 -12.564 -20.749 1.00 90.81 191 VAL A C 1
ATOM 1569 O O . VAL A 1 191 ? -6.187 -13.675 -21.269 1.00 90.81 191 VAL A O 1
ATOM 1572 N N . THR A 1 192 ? -7.064 -12.079 -19.979 1.00 90.06 192 THR A N 1
ATOM 1573 C CA . THR A 1 192 ? -8.353 -12.760 -19.779 1.00 90.06 192 THR A CA 1
ATOM 1574 C C . THR A 1 192 ? -9.190 -12.767 -21.059 1.00 90.06 192 THR A C 1
ATOM 1576 O O . THR A 1 192 ? -9.724 -13.817 -21.407 1.00 90.06 192 THR A O 1
ATOM 1579 N N . GLN A 1 193 ? -9.265 -11.648 -21.784 1.00 90.81 193 GLN A N 1
ATOM 1580 C CA . GLN A 1 193 ? -9.956 -11.553 -23.074 1.00 90.81 193 GLN A CA 1
ATOM 1581 C C . GLN A 1 193 ? -9.305 -12.462 -24.127 1.00 90.81 193 GLN A C 1
ATOM 1583 O O . GLN A 1 193 ? -9.995 -13.245 -24.771 1.00 90.81 193 GLN A O 1
ATOM 1588 N N . GLU A 1 194 ? -7.976 -12.448 -24.233 1.00 88.69 194 GLU A N 1
ATOM 1589 C CA . GLU A 1 194 ? -7.202 -13.354 -25.087 1.00 88.69 194 GLU A CA 1
ATOM 1590 C C . GLU A 1 194 ? -7.476 -14.829 -24.739 1.00 88.69 194 GLU A C 1
ATOM 1592 O O . GLU A 1 194 ? -7.709 -15.647 -25.628 1.00 88.69 194 GLU A O 1
ATOM 1597 N N . ASN A 1 195 ? -7.552 -15.176 -23.448 1.00 81.44 195 ASN A N 1
ATOM 1598 C CA . ASN A 1 195 ? -7.938 -16.520 -23.003 1.00 81.44 195 ASN A CA 1
ATOM 1599 C C . ASN A 1 195 ? -9.382 -16.895 -23.379 1.00 81.44 195 ASN A C 1
ATOM 1601 O O . ASN A 1 195 ? -9.637 -18.059 -23.693 1.00 81.44 195 ASN A O 1
ATOM 1605 N N . ILE A 1 196 ? -10.325 -15.948 -23.343 1.00 88.25 196 ILE A N 1
ATOM 1606 C CA . ILE A 1 196 ? -11.709 -16.170 -23.785 1.00 88.25 196 ILE A CA 1
ATOM 1607 C C . ILE A 1 196 ? -11.732 -16.399 -25.295 1.00 88.25 196 ILE A C 1
ATOM 1609 O O . ILE A 1 196 ? -12.255 -17.415 -25.739 1.00 88.25 196 ILE A O 1
ATOM 1613 N N . GLU A 1 197 ? -11.079 -15.548 -26.082 1.00 86.06 197 GLU A N 1
ATOM 1614 C CA . GLU A 1 197 ? -11.017 -15.714 -27.533 1.00 86.06 197 GLU A CA 1
ATOM 1615 C C . GLU A 1 197 ? -10.314 -17.005 -27.955 1.00 86.06 197 GLU A C 1
ATOM 1617 O O . GLU A 1 197 ? -10.733 -17.637 -28.919 1.00 86.06 197 GLU A O 1
ATOM 1622 N N . MET A 1 198 ? -9.261 -17.429 -27.254 1.00 77.31 198 MET A N 1
ATOM 1623 C CA . MET A 1 198 ? -8.620 -18.725 -27.500 1.00 77.31 198 MET A CA 1
ATOM 1624 C C . MET A 1 198 ? -9.566 -19.886 -27.159 1.00 77.31 198 MET A C 1
ATOM 1626 O O . MET A 1 198 ? -9.639 -20.857 -27.911 1.00 77.31 198 MET A O 1
ATOM 1630 N N . ARG A 1 199 ? -10.365 -19.772 -26.088 1.00 77.56 199 ARG A N 1
ATOM 1631 C CA . ARG A 1 199 ? -11.425 -20.743 -25.759 1.00 77.56 199 ARG A CA 1
ATOM 1632 C C . ARG A 1 199 ? -12.573 -20.734 -26.770 1.00 77.56 199 ARG A C 1
ATOM 1634 O O . ARG A 1 199 ? -13.135 -21.793 -27.020 1.00 77.56 199 ARG A O 1
ATOM 1641 N N . GLU A 1 200 ? -12.902 -19.601 -27.382 1.00 78.06 200 GLU A N 1
ATOM 1642 C CA . GLU A 1 200 ? -13.915 -19.505 -28.442 1.00 78.06 200 GLU A CA 1
ATOM 1643 C C . GLU A 1 200 ? -13.392 -20.010 -29.792 1.00 78.06 200 GLU A C 1
ATOM 1645 O O . GLU A 1 200 ? -14.114 -20.717 -30.486 1.00 78.06 200 GLU A O 1
ATOM 1650 N N . LYS A 1 201 ? -12.120 -19.757 -30.129 1.00 74.88 201 LYS A N 1
ATOM 1651 C CA . LYS A 1 201 ? -11.422 -20.337 -31.296 1.00 74.88 201 LYS A CA 1
ATOM 1652 C C . LYS A 1 201 ? -11.298 -21.867 -31.187 1.00 74.88 201 LYS A C 1
ATOM 1654 O O . LYS A 1 201 ? -11.318 -22.550 -32.204 1.00 74.88 201 LYS A O 1
ATOM 1659 N N . VAL A 1 202 ? -11.237 -22.414 -29.968 1.00 64.00 202 VAL A N 1
ATOM 1660 C CA . VAL A 1 202 ? -11.383 -23.860 -29.703 1.00 64.00 202 VAL A CA 1
ATOM 1661 C C . VAL A 1 202 ? -12.860 -24.290 -29.699 1.00 64.00 202 VAL A C 1
ATOM 1663 O O . VAL A 1 202 ? -13.195 -25.341 -30.230 1.00 64.00 202 VAL A O 1
ATOM 1666 N N . GLY A 1 203 ? -13.768 -23.484 -29.144 1.00 57.88 203 GLY A N 1
ATOM 1667 C CA . GLY A 1 203 ? -15.200 -23.791 -29.030 1.00 57.88 203 GLY A CA 1
ATOM 1668 C C . GLY A 1 203 ? -15.996 -23.726 -30.341 1.00 57.88 203 GLY A C 1
ATOM 1669 O O . GLY A 1 203 ? -17.082 -24.303 -30.419 1.00 57.88 203 GLY A O 1
ATOM 1670 N N . THR A 1 204 ? -15.470 -23.066 -31.376 1.00 50.91 204 THR A N 1
ATOM 1671 C CA . THR A 1 204 ? -16.028 -23.073 -32.739 1.00 50.91 204 THR A CA 1
ATOM 1672 C C . THR A 1 204 ? -15.740 -24.367 -33.501 1.00 50.91 204 THR A C 1
ATOM 1674 O O . THR A 1 204 ? -16.426 -24.641 -34.489 1.00 50.91 204 THR A O 1
ATOM 1677 N N . LEU A 1 205 ? -14.856 -25.240 -32.996 1.00 49.19 205 LEU A N 1
ATOM 1678 C CA . LEU A 1 205 ? -14.834 -26.662 -33.358 1.00 49.19 205 LEU A CA 1
ATOM 1679 C C . LEU A 1 205 ? -16.031 -27.385 -32.714 1.00 49.19 205 LEU A C 1
ATOM 1681 O O . LEU A 1 205 ? -15.903 -28.125 -31.743 1.00 49.19 205 LEU A O 1
ATOM 1685 N N . ARG A 1 206 ? -17.212 -27.125 -33.290 1.00 44.69 206 ARG A N 1
ATOM 1686 C CA . ARG A 1 206 ? -18.446 -27.926 -33.244 1.00 44.69 206 ARG A CA 1
ATOM 1687 C C . ARG A 1 206 ? -18.713 -28.651 -31.912 1.00 44.69 206 ARG A C 1
ATOM 1689 O O . ARG A 1 206 ? -18.488 -29.853 -31.805 1.00 44.69 206 ARG A O 1
ATOM 1696 N N . ARG A 1 207 ? -19.308 -27.947 -30.935 1.00 44.25 207 ARG A N 1
ATOM 1697 C CA . ARG A 1 207 ? -19.950 -28.581 -29.761 1.00 44.25 207 ARG A CA 1
ATOM 1698 C C . ARG A 1 207 ? -20.856 -29.746 -30.210 1.00 44.25 207 ARG A C 1
ATOM 1700 O O . ARG A 1 207 ? -21.844 -29.471 -30.895 1.00 44.25 207 ARG A O 1
ATOM 1707 N N . PRO A 1 208 ? -20.583 -31.000 -29.806 1.00 45.19 208 PRO A N 1
ATOM 1708 C CA . PRO A 1 208 ? -21.521 -32.099 -29.990 1.00 45.19 208 PRO A CA 1
ATOM 1709 C C . PRO A 1 208 ? -22.702 -31.910 -29.033 1.00 45.19 208 PRO A C 1
ATOM 1711 O O . PRO A 1 208 ? -22.507 -31.538 -27.873 1.00 45.19 208 PRO A O 1
ATOM 1714 N N . SER A 1 209 ? -23.927 -32.127 -29.513 1.00 47.50 209 SER A N 1
ATOM 1715 C CA . SER A 1 209 ? -25.160 -31.900 -28.743 1.00 47.50 209 SER A CA 1
ATOM 1716 C C . SER A 1 209 ? -26.038 -33.150 -28.613 1.00 47.50 209 SER A C 1
ATOM 1718 O O . SER A 1 209 ? -27.240 -33.049 -28.369 1.00 47.50 209 SER A O 1
ATOM 1720 N N . SER A 1 210 ? -25.423 -34.330 -28.687 1.00 49.81 210 SER A N 1
ATOM 1721 C CA . SER A 1 210 ? -25.964 -35.589 -28.175 1.00 49.81 210 SER A CA 1
ATOM 1722 C C . SER A 1 210 ? -24.858 -36.429 -27.523 1.00 49.81 210 SER A C 1
ATOM 1724 O O . SER A 1 210 ? -23.670 -36.202 -27.756 1.00 49.81 210 SER A O 1
ATOM 1726 N N . LEU A 1 211 ? -25.242 -37.416 -26.707 1.00 50.34 211 LEU A N 1
ATOM 1727 C CA . LEU A 1 211 ? -24.288 -38.351 -26.097 1.00 50.34 211 LEU A CA 1
ATOM 1728 C C . LEU A 1 211 ? -23.650 -39.291 -27.143 1.00 50.34 211 LEU A C 1
ATOM 1730 O O . LEU A 1 211 ? -22.535 -39.755 -26.942 1.00 50.34 211 LEU A O 1
ATOM 1734 N N . ASN A 1 212 ? -24.330 -39.526 -28.271 1.00 50.38 212 ASN A N 1
ATOM 1735 C CA . ASN A 1 212 ? -23.891 -40.449 -29.323 1.00 50.38 212 ASN A CA 1
ATOM 1736 C C . ASN A 1 212 ? -22.816 -39.843 -30.244 1.00 50.38 212 ASN A C 1
ATOM 1738 O O . ASN A 1 212 ? -22.034 -40.580 -30.838 1.00 50.38 212 ASN A O 1
ATOM 1742 N N . ASP A 1 213 ? -22.753 -38.511 -30.358 1.00 48.75 213 ASP A N 1
ATOM 1743 C CA . ASP A 1 213 ? -21.733 -37.833 -31.172 1.00 48.75 213 ASP A CA 1
ATOM 1744 C C . ASP A 1 213 ? -20.320 -37.958 -30.561 1.00 48.75 213 ASP A C 1
ATOM 1746 O O . ASP A 1 213 ? -19.322 -37.763 -31.255 1.00 48.75 213 ASP A O 1
ATOM 1750 N N . LEU A 1 214 ? -20.217 -38.268 -29.260 1.00 50.69 214 LEU A N 1
ATOM 1751 C CA . LEU A 1 214 ? -18.936 -38.468 -28.576 1.00 50.69 214 LEU A CA 1
ATOM 1752 C C . LEU A 1 214 ? -18.268 -39.792 -28.962 1.00 50.69 214 LEU A C 1
ATOM 1754 O O . LEU A 1 214 ? -17.062 -39.775 -29.191 1.00 50.69 214 LEU A O 1
ATOM 1758 N N . ASP A 1 215 ? -19.032 -40.883 -29.102 1.00 57.72 215 ASP A N 1
ATOM 1759 C CA . ASP A 1 215 ? -18.519 -42.169 -29.603 1.00 57.72 215 ASP A CA 1
ATOM 1760 C C . ASP A 1 215 ? -18.009 -42.010 -31.039 1.00 57.72 215 ASP A C 1
ATOM 1762 O O . ASP A 1 215 ? -16.845 -42.288 -31.310 1.00 57.72 215 ASP A O 1
ATOM 1766 N N . GLN A 1 216 ? -18.823 -41.455 -31.946 1.00 55.75 216 GLN A N 1
ATOM 1767 C CA . GLN A 1 216 ? -18.392 -41.247 -33.336 1.00 55.75 216 GLN A CA 1
ATOM 1768 C C . GLN A 1 216 ? -17.188 -40.304 -33.433 1.00 55.75 216 GLN A C 1
ATOM 1770 O O . GLN A 1 216 ? -16.280 -40.555 -34.217 1.00 55.75 216 GLN A O 1
ATOM 1775 N N . SER A 1 217 ? -17.111 -39.261 -32.601 1.00 61.00 217 SER A N 1
ATOM 1776 C CA . SER A 1 217 ? -15.938 -38.381 -32.569 1.00 61.00 217 SER A CA 1
ATOM 1777 C C . SER A 1 217 ? -14.700 -39.028 -31.923 1.00 61.00 217 SER A C 1
ATOM 1779 O O . SER A 1 217 ? -13.589 -38.538 -32.141 1.00 61.00 217 SER A O 1
ATOM 1781 N N . HIS A 1 218 ? -14.858 -40.099 -31.138 1.00 66.19 218 HIS A N 1
ATOM 1782 C CA . HIS A 1 218 ? -13.756 -40.938 -30.660 1.00 66.19 218 HIS A CA 1
ATOM 1783 C C . HIS A 1 218 ? -13.292 -41.881 -31.774 1.00 66.19 218 HIS A C 1
ATOM 1785 O O . HIS A 1 218 ? -12.124 -41.831 -32.151 1.00 66.19 218 HIS A O 1
ATOM 1791 N N . GLU A 1 219 ? -14.217 -42.632 -32.383 1.00 69.25 219 GLU A N 1
ATOM 1792 C CA . GLU A 1 219 ? -13.951 -43.531 -33.514 1.00 69.25 219 GLU A CA 1
ATOM 1793 C C . GLU A 1 219 ? -13.316 -42.790 -34.703 1.00 69.25 219 GLU A C 1
ATOM 1795 O O . GLU A 1 219 ? -12.355 -43.283 -35.289 1.00 69.25 219 GLU A O 1
ATOM 1800 N N . GLU A 1 220 ? -13.787 -41.585 -35.049 1.00 71.00 220 GLU A N 1
ATOM 1801 C CA . GLU A 1 220 ? -13.181 -40.749 -36.095 1.00 71.00 220 GLU A CA 1
ATOM 1802 C C . GLU A 1 220 ? -11.741 -40.355 -35.743 1.00 71.00 220 GLU A C 1
ATOM 1804 O O . GLU A 1 220 ? -10.866 -40.446 -36.603 1.00 71.00 220 GLU A O 1
ATOM 1809 N N . ARG A 1 221 ? -11.457 -39.986 -34.485 1.00 75.50 221 ARG A N 1
ATOM 1810 C CA . ARG A 1 221 ? -10.100 -39.627 -34.036 1.00 75.50 221 ARG A CA 1
ATOM 1811 C C . ARG A 1 221 ? -9.164 -40.829 -33.960 1.00 75.50 221 ARG A C 1
ATOM 1813 O O . ARG A 1 221 ? -8.004 -40.708 -34.346 1.00 75.50 221 ARG A O 1
ATOM 1820 N N . GLU A 1 222 ? -9.647 -41.991 -33.532 1.00 74.56 222 GLU A N 1
ATOM 1821 C CA . GLU A 1 222 ? -8.890 -43.245 -33.592 1.00 74.56 222 GLU A CA 1
ATOM 1822 C C . GLU A 1 222 ? -8.632 -43.666 -35.045 1.00 74.56 222 GLU A C 1
ATOM 1824 O O . GLU A 1 222 ? -7.531 -44.098 -35.378 1.00 74.56 222 GLU A O 1
ATOM 1829 N N . MET A 1 223 ? -9.600 -43.469 -35.943 1.00 73.44 223 MET A N 1
ATOM 1830 C CA . MET A 1 223 ? -9.455 -43.759 -37.369 1.00 73.44 223 MET A CA 1
ATOM 1831 C C . MET A 1 223 ? -8.522 -42.766 -38.080 1.00 73.44 223 MET A C 1
ATOM 1833 O O . MET A 1 223 ? -7.785 -43.170 -38.979 1.00 73.44 223 MET A O 1
ATOM 1837 N N . GLU A 1 224 ? -8.493 -41.492 -37.684 1.00 79.62 224 GLU A N 1
ATOM 1838 C CA . GLU A 1 224 ? -7.496 -40.517 -38.145 1.00 79.62 224 GLU A CA 1
ATOM 1839 C C . GLU A 1 224 ? -6.099 -40.819 -37.595 1.00 79.62 224 GLU A C 1
ATOM 1841 O O . GLU A 1 224 ? -5.135 -40.784 -38.359 1.00 79.62 224 GLU A O 1
ATOM 1846 N N . PHE A 1 225 ? -5.977 -41.204 -36.321 1.00 83.00 225 PHE A N 1
ATOM 1847 C CA . PHE A 1 225 ? -4.716 -41.657 -35.731 1.00 83.00 225 PHE A CA 1
ATOM 1848 C C . PHE A 1 225 ? -4.179 -42.912 -36.439 1.00 83.00 225 PHE A C 1
ATOM 1850 O O . PHE A 1 225 ? -3.011 -42.955 -36.820 1.00 83.00 225 PHE A O 1
ATOM 1857 N N . LEU A 1 226 ? -5.042 -43.895 -36.717 1.00 88.38 226 LEU A N 1
ATOM 1858 C CA . LEU A 1 226 ? -4.702 -45.084 -37.504 1.00 88.38 226 LEU A CA 1
ATOM 1859 C C . LEU A 1 226 ? -4.330 -44.733 -38.952 1.00 88.38 226 LEU A C 1
ATOM 1861 O O . LEU A 1 226 ? -3.379 -45.301 -39.482 1.00 88.38 226 LEU A O 1
ATOM 1865 N N . ARG A 1 227 ? -5.012 -43.778 -39.601 1.00 85.12 227 ARG A N 1
ATOM 1866 C CA . ARG A 1 227 ? -4.634 -43.290 -40.944 1.00 85.12 227 ARG A CA 1
ATOM 1867 C C . ARG A 1 227 ? -3.275 -42.593 -40.940 1.00 85.12 227 ARG A C 1
ATOM 1869 O O . ARG A 1 227 ? -2.487 -42.839 -41.847 1.00 85.12 227 ARG A O 1
ATOM 1876 N N . LEU A 1 228 ? -2.990 -41.763 -39.936 1.00 87.12 228 LEU A N 1
ATOM 1877 C CA . LEU A 1 228 ? -1.687 -41.118 -39.753 1.00 87.12 228 LEU A CA 1
ATOM 1878 C C . LEU A 1 228 ? -0.588 -42.157 -39.518 1.00 87.12 228 LEU A C 1
ATOM 1880 O O . LEU A 1 228 ? 0.432 -42.107 -40.195 1.00 87.12 228 LEU A O 1
ATOM 1884 N N . GLN A 1 229 ? -0.826 -43.146 -38.655 1.00 84.25 229 GLN A N 1
ATOM 1885 C CA . GLN A 1 229 ? 0.113 -44.238 -38.400 1.00 84.25 229 GLN A CA 1
ATOM 1886 C C . GLN A 1 229 ? 0.340 -45.120 -39.641 1.00 84.25 229 GLN A C 1
ATOM 1888 O O . GLN A 1 229 ? 1.473 -45.511 -39.910 1.00 84.25 229 GLN A O 1
ATOM 1893 N N . VAL A 1 230 ? -0.696 -45.400 -40.440 1.00 89.25 230 VAL A N 1
ATOM 1894 C CA . VAL A 1 230 ? -0.561 -46.109 -41.726 1.00 89.25 230 VAL A CA 1
ATOM 1895 C C . VAL A 1 230 ? 0.204 -45.268 -42.752 1.00 89.25 230 VAL A C 1
ATOM 1897 O O . VAL A 1 230 ? 1.009 -45.815 -43.498 1.00 89.25 230 VAL A O 1
ATOM 1900 N N . LEU A 1 231 ? 0.008 -43.948 -42.784 1.00 89.19 231 LEU A N 1
ATOM 1901 C CA . LEU A 1 231 ? 0.722 -43.047 -43.695 1.00 89.19 231 LEU A CA 1
ATOM 1902 C C . LEU A 1 231 ? 2.188 -42.840 -43.273 1.00 89.19 231 LEU A C 1
ATOM 1904 O O . LEU A 1 231 ? 3.068 -42.768 -44.127 1.00 89.19 231 LEU A O 1
ATOM 1908 N N . GLU A 1 232 ? 2.478 -42.832 -41.973 1.00 86.56 232 GLU A N 1
ATOM 1909 C CA . GLU A 1 232 ? 3.837 -42.871 -41.425 1.00 86.56 232 GLU A CA 1
ATOM 1910 C C . GLU A 1 232 ? 4.521 -44.212 -41.732 1.00 86.56 232 GLU A C 1
ATOM 1912 O O . GLU A 1 232 ? 5.640 -44.224 -42.243 1.00 86.56 232 GLU A O 1
ATOM 1917 N N . GLN A 1 233 ? 3.833 -45.342 -41.535 1.00 82.38 233 GLN A N 1
ATOM 1918 C CA . GLN A 1 233 ? 4.326 -46.659 -41.952 1.00 82.38 233 GLN A CA 1
ATOM 1919 C C . GLN A 1 233 ? 4.556 -46.730 -43.468 1.00 82.38 233 GLN A C 1
ATOM 1921 O O . GLN A 1 233 ? 5.566 -47.288 -43.888 1.00 82.38 233 GLN A O 1
ATOM 1926 N N . GLN A 1 234 ? 3.691 -46.128 -44.292 1.00 83.56 234 GLN A N 1
ATOM 1927 C CA . GLN A 1 234 ? 3.893 -46.053 -45.740 1.00 83.56 234 GLN A CA 1
ATOM 1928 C C . GLN A 1 234 ? 5.111 -45.191 -46.094 1.00 83.56 234 GLN A C 1
ATOM 1930 O O . GLN A 1 234 ? 5.917 -45.621 -46.909 1.00 83.56 234 GLN A O 1
ATOM 1935 N N . ASN A 1 235 ? 5.315 -44.038 -45.447 1.00 85.31 235 ASN A N 1
ATOM 1936 C CA . ASN A 1 235 ? 6.526 -43.231 -45.637 1.00 85.31 235 ASN A CA 1
ATOM 1937 C C . ASN A 1 235 ? 7.795 -44.008 -45.244 1.00 85.31 235 ASN A C 1
ATOM 1939 O O . ASN A 1 235 ? 8.782 -43.978 -45.976 1.00 85.31 235 ASN A O 1
ATOM 1943 N N . ILE A 1 236 ? 7.760 -44.759 -44.137 1.00 84.88 236 ILE A N 1
ATOM 1944 C CA . ILE A 1 236 ? 8.865 -45.632 -43.711 1.00 84.88 236 ILE A CA 1
ATOM 1945 C C . ILE A 1 236 ? 9.102 -46.753 -44.737 1.00 84.88 236 ILE A C 1
ATOM 1947 O O . ILE A 1 236 ? 10.250 -47.035 -45.071 1.00 84.88 236 ILE A O 1
ATOM 1951 N N . ILE A 1 237 ? 8.049 -47.372 -45.280 1.00 85.88 237 ILE A N 1
ATOM 1952 C CA . ILE A 1 237 ? 8.142 -48.386 -46.345 1.00 85.88 237 ILE A CA 1
ATOM 1953 C C . ILE A 1 237 ? 8.712 -47.779 -47.635 1.00 85.88 237 ILE A C 1
ATOM 1955 O O . ILE A 1 237 ? 9.567 -48.399 -48.268 1.00 85.88 237 ILE A O 1
ATOM 1959 N N . ASP A 1 238 ? 8.297 -46.574 -48.012 1.00 86.88 238 ASP A N 1
ATOM 1960 C CA . ASP A 1 238 ? 8.775 -45.867 -49.199 1.00 86.88 238 ASP A CA 1
ATOM 1961 C C . ASP A 1 238 ? 10.243 -45.454 -49.049 1.00 86.88 238 ASP A C 1
ATOM 1963 O O . ASP A 1 238 ? 11.022 -45.614 -49.987 1.00 86.88 238 ASP A O 1
ATOM 1967 N N . ASP A 1 239 ? 10.659 -44.963 -47.880 1.00 83.88 239 ASP A N 1
ATOM 1968 C CA . ASP A 1 239 ? 12.054 -44.603 -47.612 1.00 83.88 239 ASP A CA 1
ATOM 1969 C C . ASP A 1 239 ? 12.952 -45.838 -47.461 1.00 83.88 239 ASP A C 1
ATOM 1971 O O . ASP A 1 239 ? 14.066 -45.844 -47.988 1.00 83.88 239 ASP A O 1
ATOM 1975 N N . LEU A 1 240 ? 12.462 -46.932 -46.867 1.00 80.25 240 LEU A N 1
ATOM 1976 C CA . LEU A 1 240 ? 13.145 -48.230 -46.897 1.00 80.25 240 LEU A CA 1
ATOM 1977 C C . LEU A 1 240 ? 13.230 -48.795 -48.322 1.00 80.25 240 LEU A C 1
ATOM 1979 O O . LEU A 1 240 ? 14.225 -49.436 -48.657 1.00 80.25 240 LEU A O 1
ATOM 1983 N N . SER A 1 241 ? 12.239 -48.528 -49.176 1.00 80.62 241 SER A N 1
ATOM 1984 C CA . SER A 1 241 ? 12.236 -48.927 -50.590 1.00 80.62 241 SER A CA 1
ATOM 1985 C C . SER A 1 241 ? 13.235 -48.105 -51.407 1.00 80.62 241 SER A C 1
ATOM 1987 O O . SER A 1 241 ? 14.059 -48.690 -52.102 1.00 80.62 241 SER A O 1
ATOM 1989 N N . LYS A 1 242 ? 13.277 -46.776 -51.244 1.00 84.62 242 LYS A N 1
ATOM 1990 C CA . LYS A 1 242 ? 14.320 -45.890 -51.809 1.00 84.62 242 LYS A CA 1
ATOM 1991 C C . LYS A 1 242 ? 15.713 -46.274 -51.305 1.00 84.62 242 LYS A C 1
ATOM 1993 O O . LYS A 1 242 ? 16.675 -46.255 -52.074 1.00 84.62 242 LYS A O 1
ATOM 1998 N N . ALA A 1 243 ? 15.841 -46.663 -50.035 1.00 76.31 243 ALA A N 1
ATOM 1999 C CA . ALA A 1 243 ? 17.088 -47.166 -49.466 1.00 76.31 243 ALA A CA 1
ATOM 2000 C C . ALA A 1 243 ? 17.472 -48.540 -50.038 1.00 76.31 243 ALA A C 1
ATOM 2002 O O . ALA A 1 243 ? 18.650 -48.764 -50.301 1.00 76.31 243 ALA A O 1
ATOM 2003 N N . LEU A 1 244 ? 16.512 -49.435 -50.298 1.00 72.62 244 LEU A N 1
ATOM 2004 C CA . LEU A 1 244 ? 16.729 -50.725 -50.965 1.00 72.62 244 LEU A CA 1
ATOM 2005 C C . LEU A 1 244 ? 17.057 -50.575 -52.454 1.00 72.62 244 LEU A C 1
ATOM 2007 O O . LEU A 1 244 ? 17.917 -51.300 -52.947 1.00 72.62 244 LEU A O 1
ATOM 2011 N N . GLU A 1 245 ? 16.454 -49.620 -53.162 1.00 76.62 245 GLU A N 1
ATOM 2012 C CA . GLU A 1 245 ? 16.832 -49.259 -54.531 1.00 76.62 245 GLU A CA 1
ATOM 2013 C C . GLU A 1 245 ? 18.234 -48.652 -54.559 1.00 76.62 245 GLU A C 1
ATOM 2015 O O . GLU A 1 245 ? 19.070 -49.085 -55.345 1.00 76.62 245 GLU A O 1
ATOM 2020 N N . THR A 1 246 ? 18.544 -47.717 -53.657 1.00 77.19 246 THR A N 1
ATOM 2021 C CA . THR A 1 246 ? 19.877 -47.101 -53.544 1.00 77.19 246 THR A CA 1
ATOM 2022 C C . THR A 1 246 ? 20.935 -48.140 -53.169 1.00 77.19 246 THR A C 1
ATOM 2024 O O . THR A 1 246 ? 21.990 -48.207 -53.799 1.00 77.19 246 THR A O 1
ATOM 2027 N N . ALA A 1 247 ? 20.642 -49.019 -52.208 1.00 69.62 247 ALA A N 1
ATOM 2028 C CA . ALA A 1 247 ? 21.480 -50.162 -51.865 1.00 69.62 247 ALA A CA 1
ATOM 2029 C C . ALA A 1 247 ? 21.555 -51.181 -53.011 1.00 69.62 247 ALA A C 1
ATOM 2031 O O . ALA A 1 247 ? 22.586 -51.822 -53.171 1.00 69.62 247 ALA A O 1
ATOM 2032 N N . GLY A 1 248 ? 20.519 -51.303 -53.842 1.00 73.12 248 GLY A N 1
ATOM 2033 C CA . GLY A 1 248 ? 20.493 -52.094 -55.071 1.00 73.12 248 GLY A CA 1
ATOM 2034 C C . GLY A 1 248 ? 21.377 -51.503 -56.170 1.00 73.12 248 GLY A C 1
ATOM 2035 O O . GLY A 1 248 ? 22.136 -52.235 -56.803 1.00 73.12 248 GLY A O 1
ATOM 2036 N N . TYR A 1 249 ? 21.380 -50.180 -56.341 1.00 72.06 249 TYR A N 1
ATOM 2037 C CA . TYR A 1 249 ? 22.306 -49.462 -57.214 1.00 72.06 249 TYR A CA 1
ATOM 2038 C C . TYR A 1 249 ? 23.744 -49.622 -56.722 1.00 72.06 249 TYR A C 1
ATOM 2040 O O . TYR A 1 249 ? 24.585 -50.080 -57.496 1.00 72.06 249 TYR A O 1
ATOM 2048 N N . VAL A 1 250 ? 24.016 -49.348 -55.442 1.00 70.69 250 VAL A N 1
ATOM 2049 C CA . VAL A 1 250 ? 25.332 -49.541 -54.808 1.00 70.69 250 VAL A CA 1
ATOM 2050 C C . VAL A 1 250 ? 25.778 -51.000 -54.907 1.00 70.69 250 VAL A C 1
ATOM 2052 O O . VAL A 1 250 ? 26.904 -51.258 -55.324 1.00 70.69 250 VAL A O 1
ATOM 2055 N N . LYS A 1 251 ? 24.895 -51.969 -54.641 1.00 73.06 251 LYS A N 1
ATOM 2056 C CA . LYS A 1 251 ? 25.162 -53.400 -54.827 1.00 73.06 251 LYS A CA 1
ATOM 2057 C C . LYS A 1 251 ? 25.443 -53.729 -56.289 1.00 73.06 251 LYS A C 1
ATOM 2059 O O . LYS A 1 251 ? 26.408 -54.430 -56.538 1.00 73.06 251 LYS A O 1
ATOM 2064 N N . SER A 1 252 ? 24.697 -53.198 -57.259 1.00 72.44 252 SER A N 1
ATOM 2065 C CA . SER A 1 252 ? 24.958 -53.438 -58.689 1.00 72.44 252 SER A CA 1
ATOM 2066 C C . SER A 1 252 ? 26.272 -52.802 -59.159 1.00 72.44 252 SER A C 1
ATOM 2068 O O . SER A 1 252 ? 26.926 -53.328 -60.055 1.00 72.44 252 SER A O 1
ATOM 2070 N N . VAL A 1 253 ? 26.685 -51.681 -58.557 1.00 69.75 253 VAL A N 1
ATOM 2071 C CA . VAL A 1 253 ? 27.994 -51.052 -58.777 1.00 69.75 253 VAL A CA 1
ATOM 2072 C C . VAL A 1 253 ? 29.095 -51.916 -58.169 1.00 69.75 253 VAL A C 1
ATOM 2074 O O . VAL A 1 253 ? 30.053 -52.227 -58.870 1.00 69.75 253 VAL A O 1
ATOM 2077 N N . ILE A 1 254 ? 28.925 -52.383 -56.930 1.00 67.88 254 ILE A N 1
ATOM 2078 C CA . ILE A 1 254 ? 29.854 -53.296 -56.252 1.00 67.88 254 ILE A CA 1
ATOM 2079 C C . ILE A 1 254 ? 29.917 -54.654 -56.958 1.00 67.88 254 ILE A C 1
ATOM 2081 O O . ILE A 1 254 ? 30.998 -55.205 -57.070 1.00 67.88 254 ILE A O 1
ATOM 2085 N N . GLU A 1 255 ? 28.820 -55.194 -57.488 1.00 70.56 255 GLU A N 1
ATOM 2086 C CA . GLU A 1 255 ? 28.796 -56.448 -58.253 1.00 70.56 255 GLU A CA 1
ATOM 2087 C C . GLU A 1 255 ? 29.428 -56.267 -59.636 1.00 70.56 255 GLU A C 1
ATOM 2089 O O . GLU A 1 255 ? 30.201 -57.120 -60.060 1.00 70.56 255 GLU A O 1
ATOM 2094 N N . ARG A 1 256 ? 29.196 -55.139 -60.319 1.00 67.06 256 ARG A N 1
ATOM 2095 C CA . ARG A 1 256 ? 29.871 -54.793 -61.584 1.00 67.06 256 ARG A CA 1
ATOM 2096 C C . ARG A 1 256 ? 31.381 -54.627 -61.385 1.00 67.06 256 ARG A C 1
ATOM 2098 O O . ARG A 1 256 ? 32.162 -55.136 -62.185 1.00 67.06 256 ARG A O 1
ATOM 2105 N N . ASP A 1 257 ? 31.793 -53.978 -60.302 1.00 65.44 257 ASP A N 1
ATOM 2106 C CA . ASP A 1 257 ? 33.197 -53.783 -59.935 1.00 65.44 257 ASP A CA 1
ATOM 2107 C C . ASP A 1 257 ? 33.844 -55.067 -59.371 1.00 65.44 257 ASP A C 1
ATOM 2109 O O . ASP A 1 257 ? 34.984 -55.396 -59.694 1.00 65.44 257 ASP A O 1
ATOM 2113 N N . MET A 1 258 ? 33.095 -55.893 -58.636 1.00 66.06 258 MET A N 1
ATOM 2114 C CA . MET A 1 258 ? 33.508 -57.247 -58.259 1.00 66.06 258 MET A CA 1
ATOM 2115 C C . MET A 1 258 ? 33.632 -58.158 -59.475 1.00 66.06 258 MET A C 1
ATOM 2117 O O . MET A 1 258 ? 34.561 -58.948 -59.506 1.00 66.06 258 MET A O 1
ATOM 2121 N N . LEU A 1 259 ? 32.786 -58.050 -60.500 1.00 62.91 259 LEU A N 1
ATOM 2122 C CA . LEU A 1 259 ? 32.935 -58.813 -61.746 1.00 62.91 259 LEU A CA 1
ATOM 2123 C C . LEU A 1 259 ? 34.189 -58.382 -62.525 1.00 62.91 259 LEU A C 1
ATOM 2125 O O . LEU A 1 259 ? 34.877 -59.233 -63.093 1.00 62.91 259 LEU A O 1
ATOM 2129 N N . LEU A 1 260 ? 34.556 -57.095 -62.485 1.00 58.50 260 LEU A N 1
ATOM 2130 C CA . LEU A 1 260 ? 35.851 -56.615 -62.989 1.00 58.50 260 LEU A CA 1
ATOM 2131 C C . LEU A 1 260 ? 37.037 -57.191 -62.188 1.00 58.50 260 LEU A C 1
ATOM 2133 O O . LEU A 1 260 ? 38.074 -57.501 -62.780 1.00 58.50 260 LEU A O 1
ATOM 2137 N N . ARG A 1 261 ? 36.880 -57.398 -60.872 1.00 55.69 261 ARG A N 1
ATOM 2138 C CA . ARG A 1 261 ? 37.887 -58.022 -59.987 1.00 55.69 261 ARG A CA 1
ATOM 2139 C C . ARG A 1 261 ? 37.943 -59.556 -60.117 1.00 55.69 261 ARG A C 1
ATOM 2141 O O . ARG A 1 261 ? 39.035 -60.107 -60.171 1.00 55.69 261 ARG A O 1
ATOM 2148 N N . TYR A 1 262 ? 36.813 -60.250 -60.266 1.00 48.53 262 TYR A N 1
ATOM 2149 C CA . TYR A 1 262 ? 36.725 -61.708 -60.458 1.00 48.53 262 TYR A CA 1
ATOM 2150 C C . TYR A 1 262 ? 37.158 -62.150 -61.861 1.00 48.53 262 TYR A C 1
ATOM 2152 O O . TYR A 1 262 ? 37.721 -63.229 -62.015 1.00 48.53 262 TYR A O 1
ATOM 2160 N N . ARG A 1 263 ? 37.066 -61.276 -62.875 1.00 48.12 263 ARG A N 1
ATOM 2161 C CA . ARG A 1 263 ? 37.803 -61.448 -64.144 1.00 48.12 263 ARG A CA 1
ATOM 2162 C C . ARG A 1 263 ? 39.338 -61.433 -63.948 1.00 48.12 263 ARG A C 1
ATOM 2164 O O . ARG A 1 263 ? 40.074 -61.670 -64.903 1.00 48.12 263 ARG A O 1
ATOM 2171 N N . ARG A 1 264 ? 39.834 -61.171 -62.730 1.00 48.34 264 ARG A N 1
ATOM 2172 C CA . ARG A 1 264 ? 41.252 -61.166 -62.346 1.00 48.34 264 ARG A CA 1
ATOM 2173 C C . ARG A 1 264 ? 41.623 -62.064 -61.145 1.00 48.34 264 ARG A C 1
ATOM 2175 O O . ARG A 1 264 ? 42.711 -61.845 -60.623 1.00 48.34 264 ARG A O 1
ATOM 2182 N N . GLN A 1 265 ? 40.836 -63.073 -60.732 1.00 38.41 265 GLN A N 1
ATOM 2183 C CA . GLN A 1 265 ? 41.372 -64.221 -59.954 1.00 38.41 265 GLN A CA 1
ATOM 2184 C C . GLN A 1 265 ? 40.383 -65.379 -59.713 1.00 38.41 265 GLN A C 1
ATOM 2186 O O . GLN A 1 265 ? 39.193 -65.161 -59.510 1.00 38.41 265 GLN A O 1
ATOM 2191 N N . ASP A 1 266 ? 40.931 -66.599 -59.672 1.00 32.47 266 ASP A N 1
ATOM 2192 C CA . ASP A 1 266 ? 40.295 -67.888 -59.342 1.00 32.47 266 ASP A CA 1
ATOM 2193 C C . ASP A 1 266 ? 41.421 -68.918 -59.033 1.00 32.47 266 ASP A C 1
ATOM 2195 O O . ASP A 1 266 ? 42.508 -68.754 -59.600 1.00 32.47 266 ASP A O 1
ATOM 2199 N N . PRO A 1 267 ? 41.250 -70.013 -58.253 1.00 53.78 267 PRO A N 1
ATOM 2200 C CA . PRO A 1 267 ? 40.460 -70.249 -57.025 1.00 53.78 267 PRO A CA 1
ATOM 2201 C C . PRO A 1 267 ? 41.322 -70.692 -55.801 1.00 53.78 267 PRO A C 1
ATOM 2203 O O . PRO A 1 267 ? 42.452 -71.139 -55.977 1.00 53.78 267 PRO A O 1
ATOM 2206 N N . THR A 1 268 ? 40.762 -70.746 -54.568 1.00 33.88 268 THR A N 1
ATOM 2207 C CA . THR A 1 268 ? 40.848 -71.932 -53.644 1.00 33.88 268 THR A CA 1
ATOM 2208 C C . THR A 1 268 ? 40.070 -71.830 -52.294 1.00 33.88 268 THR A C 1
ATOM 2210 O O . THR A 1 268 ? 40.272 -70.910 -51.521 1.00 33.88 268 THR A O 1
ATOM 2213 N N . ARG A 1 269 ? 39.215 -72.846 -52.009 1.00 33.12 269 ARG A N 1
ATOM 2214 C CA . ARG A 1 269 ? 39.014 -73.685 -50.764 1.00 33.12 269 ARG A CA 1
ATOM 2215 C C . ARG A 1 269 ? 39.269 -73.069 -49.342 1.00 33.12 269 ARG A C 1
ATOM 2217 O O . ARG A 1 269 ? 40.324 -72.497 -49.152 1.00 33.12 269 ARG A O 1
ATOM 2224 N N . ARG A 1 270 ? 38.508 -73.294 -48.229 1.00 33.78 270 ARG A N 1
ATOM 2225 C CA . ARG A 1 270 ? 37.447 -74.280 -47.798 1.00 33.78 270 ARG A CA 1
ATOM 2226 C C . ARG A 1 270 ? 36.742 -73.916 -46.422 1.00 33.78 270 ARG A C 1
ATOM 2228 O O . ARG A 1 270 ? 37.443 -73.727 -45.446 1.00 33.78 270 ARG A O 1
ATOM 2235 N N . ARG A 1 271 ? 35.389 -73.999 -46.334 1.00 32.50 271 ARG A N 1
ATOM 2236 C CA . ARG A 1 271 ? 34.432 -74.446 -45.233 1.00 32.50 271 ARG A CA 1
ATOM 2237 C C . ARG A 1 271 ? 34.582 -74.190 -43.673 1.00 32.50 271 ARG A C 1
ATOM 2239 O O . ARG A 1 271 ? 35.445 -74.814 -43.075 1.00 32.50 271 ARG A O 1
ATOM 2246 N N . ARG A 1 272 ? 33.470 -73.678 -43.048 1.00 35.47 272 ARG A N 1
ATOM 2247 C CA . ARG A 1 272 ? 32.733 -74.077 -41.761 1.00 35.47 272 ARG A CA 1
ATOM 2248 C C . ARG A 1 272 ? 33.306 -73.702 -40.338 1.00 35.47 272 ARG A C 1
ATOM 2250 O O . ARG A 1 272 ? 34.515 -73.594 -40.255 1.00 35.47 272 ARG A O 1
ATOM 2257 N N . SER A 1 273 ? 32.579 -73.544 -39.181 1.00 29.91 273 SER A N 1
ATOM 2258 C CA . SER A 1 273 ? 31.116 -73.440 -38.776 1.00 29.91 273 SER A CA 1
ATOM 2259 C C . SER A 1 273 ? 30.785 -73.249 -37.227 1.00 29.91 273 SER A C 1
ATOM 2261 O O . SER A 1 273 ? 31.327 -74.038 -36.468 1.00 29.91 273 SER A O 1
ATOM 2263 N N . LEU A 1 274 ? 29.785 -72.401 -36.815 1.00 31.09 274 LEU A N 1
ATOM 2264 C CA . LEU A 1 274 ? 28.763 -72.470 -35.666 1.00 31.09 274 LEU A CA 1
ATOM 2265 C C . LEU A 1 274 ? 29.187 -72.603 -34.138 1.00 31.09 274 LEU A C 1
ATOM 2267 O O . LEU A 1 274 ? 30.347 -72.912 -33.926 1.00 31.09 274 LEU A O 1
ATOM 2271 N N . LYS A 1 275 ? 28.409 -72.437 -33.004 1.00 30.72 275 LYS A N 1
ATOM 2272 C CA . LYS A 1 275 ? 27.031 -71.961 -32.526 1.00 30.72 275 LYS A CA 1
ATOM 2273 C C . LYS A 1 275 ? 27.026 -71.593 -30.952 1.00 30.72 275 LYS A C 1
ATOM 2275 O O . LYS A 1 275 ? 28.110 -71.699 -30.394 1.00 30.72 275 LYS A O 1
ATOM 2280 N N . PRO A 1 276 ? 25.916 -71.164 -30.237 1.00 58.03 276 PRO A N 1
ATOM 2281 C CA . PRO A 1 276 ? 25.920 -70.404 -28.921 1.00 58.03 276 PRO A CA 1
ATOM 2282 C C . PRO A 1 276 ? 24.937 -70.838 -27.730 1.00 58.03 276 PRO A C 1
ATOM 2284 O O . PRO A 1 276 ? 24.540 -72.000 -27.723 1.00 58.03 276 PRO A O 1
ATOM 2287 N N . VAL A 1 277 ? 24.491 -69.891 -26.825 1.00 33.62 277 VAL A N 1
ATOM 2288 C CA . VAL A 1 277 ? 23.473 -69.868 -25.659 1.00 33.62 277 VAL A CA 1
ATOM 2289 C C . VAL A 1 277 ? 24.051 -70.221 -24.217 1.00 33.62 277 VAL A C 1
ATOM 2291 O O . VAL A 1 277 ? 25.129 -70.806 -24.250 1.00 33.62 277 VAL A O 1
ATOM 2294 N N . ILE A 1 278 ? 23.657 -69.868 -22.936 1.00 38.38 278 ILE A N 1
ATOM 2295 C CA . ILE A 1 278 ? 22.465 -69.725 -21.964 1.00 38.38 278 ILE A CA 1
ATOM 2296 C C . ILE A 1 278 ? 22.933 -68.869 -20.684 1.00 38.38 278 ILE A C 1
ATOM 2298 O O . ILE A 1 278 ? 24.153 -68.792 -20.559 1.00 38.38 278 ILE A O 1
ATOM 2302 N N . GLU A 1 279 ? 22.280 -68.150 -19.698 1.00 38.69 279 GLU A N 1
ATOM 2303 C CA . GLU A 1 279 ? 20.952 -67.927 -18.959 1.00 38.69 279 GLU A CA 1
ATOM 2304 C C . GLU A 1 279 ? 20.833 -68.583 -17.505 1.00 38.69 279 GLU A C 1
ATOM 2306 O O . GLU A 1 279 ? 21.408 -69.655 -17.362 1.00 38.69 279 GLU A O 1
ATOM 2311 N N . THR A 1 280 ? 20.223 -68.163 -16.337 1.00 41.00 280 THR A N 1
ATOM 2312 C CA . THR A 1 280 ? 19.434 -67.042 -15.635 1.00 41.00 280 THR A CA 1
ATOM 2313 C C . THR A 1 280 ? 19.729 -67.028 -14.053 1.00 41.00 280 THR A C 1
ATOM 2315 O O . THR A 1 280 ? 20.872 -67.368 -13.770 1.00 41.00 280 THR A O 1
ATOM 2318 N N . PHE A 1 281 ? 19.000 -66.689 -12.921 1.00 34.25 281 PHE A N 1
ATOM 2319 C CA . PHE A 1 281 ? 17.613 -66.294 -12.432 1.00 34.25 281 PHE A CA 1
ATOM 2320 C C . PHE A 1 281 ? 17.492 -65.895 -10.868 1.00 34.25 281 PHE A C 1
ATOM 2322 O O . PHE A 1 281 ? 18.263 -66.444 -10.090 1.00 34.25 281 PHE A O 1
ATOM 2329 N N . PHE A 1 282 ? 16.488 -65.076 -10.401 1.00 37.38 282 PHE A N 1
ATOM 2330 C CA . PHE A 1 282 ? 15.861 -64.808 -9.010 1.00 37.38 282 PHE A CA 1
ATOM 2331 C C . PHE A 1 282 ? 16.655 -64.265 -7.744 1.00 37.38 282 PHE A C 1
ATOM 2333 O O . PHE A 1 282 ? 17.858 -64.088 -7.881 1.00 37.38 282 PHE A O 1
ATOM 2340 N N . GLY A 1 283 ? 16.130 -63.873 -6.524 1.00 37.47 283 GLY A N 1
ATOM 2341 C CA . GLY A 1 283 ? 14.827 -63.989 -5.742 1.00 37.47 283 GLY A CA 1
ATOM 2342 C C . GLY A 1 283 ? 14.557 -62.970 -4.533 1.00 37.47 283 GLY A C 1
ATOM 2343 O O . GLY A 1 283 ? 14.976 -61.827 -4.676 1.00 37.47 283 GLY A O 1
ATOM 2344 N N . TYR A 1 284 ? 13.840 -63.308 -3.405 1.00 42.16 284 TYR A N 1
ATOM 2345 C CA . TYR A 1 284 ? 13.193 -62.397 -2.348 1.00 42.16 284 TYR A CA 1
ATOM 2346 C C . TYR A 1 284 ? 12.973 -62.993 -0.880 1.00 42.16 284 TYR A C 1
ATOM 2348 O O . TYR A 1 284 ? 13.173 -64.201 -0.780 1.00 42.16 284 TYR A O 1
ATOM 2356 N N . ASP A 1 285 ? 12.557 -62.208 0.185 1.00 38.47 285 ASP A N 1
ATOM 2357 C CA . ASP A 1 285 ? 11.485 -62.418 1.285 1.00 38.47 285 ASP A CA 1
ATOM 2358 C C . ASP A 1 285 ? 11.636 -61.686 2.716 1.00 38.47 285 ASP A C 1
ATOM 2360 O O . ASP A 1 285 ? 12.673 -61.052 2.925 1.00 38.47 285 ASP A O 1
ATOM 2364 N N . GLU A 1 286 ? 10.646 -61.713 3.678 1.00 48.12 286 GLU A N 1
ATOM 2365 C CA . GLU A 1 286 ? 10.412 -60.744 4.848 1.00 48.12 286 GLU A CA 1
ATOM 2366 C C . GLU A 1 286 ? 9.850 -61.245 6.283 1.00 48.12 286 GLU A C 1
ATOM 2368 O O . GLU A 1 286 ? 9.502 -62.411 6.432 1.00 48.12 286 GLU A O 1
ATOM 2373 N N . GLU A 1 287 ? 9.741 -60.341 7.320 1.00 47.47 287 GLU A N 1
ATOM 2374 C CA . GLU A 1 287 ? 8.911 -60.230 8.618 1.00 47.47 287 GLU A CA 1
ATOM 2375 C C . GLU A 1 287 ? 9.072 -60.997 10.015 1.00 47.47 287 GLU A C 1
ATOM 2377 O O . GLU A 1 287 ? 9.476 -62.156 10.066 1.00 47.47 287 GLU A O 1
ATOM 2382 N N . GLY A 1 288 ? 8.648 -60.364 11.174 1.00 39.06 288 GLY A N 1
ATOM 2383 C CA . GLY A 1 288 ? 8.058 -61.032 12.410 1.00 39.06 288 GLY A CA 1
ATOM 2384 C C . GLY A 1 288 ? 8.211 -60.546 13.931 1.00 39.06 288 GLY A C 1
ATOM 2385 O O . GLY A 1 288 ? 9.299 -60.647 14.489 1.00 39.06 288 GLY A O 1
ATOM 2386 N N . SER A 1 289 ? 7.081 -60.271 14.661 1.00 33.94 289 SER A N 1
ATOM 2387 C CA . SER A 1 289 ? 6.697 -60.524 16.130 1.00 33.94 289 SER A CA 1
ATOM 2388 C C . SER A 1 289 ? 6.960 -59.606 17.409 1.00 33.94 289 SER A C 1
ATOM 2390 O O . SER A 1 289 ? 7.743 -58.663 17.360 1.00 33.94 289 SER A O 1
ATOM 2392 N N . ILE A 1 290 ? 6.254 -59.880 18.560 1.00 44.56 290 ILE A N 1
ATOM 2393 C CA . ILE A 1 290 ? 6.039 -59.096 19.853 1.00 44.56 290 ILE A CA 1
ATOM 2394 C C . ILE A 1 290 ? 5.683 -59.980 21.128 1.00 44.56 290 ILE A C 1
ATOM 2396 O O . ILE A 1 290 ? 5.386 -61.143 20.885 1.00 44.56 290 ILE A O 1
ATOM 2400 N N . ASP A 1 291 ? 5.689 -59.500 22.423 1.00 37.59 291 ASP A N 1
ATOM 2401 C CA . ASP A 1 291 ? 4.838 -59.963 23.614 1.00 37.59 291 ASP A CA 1
ATOM 2402 C C . ASP A 1 291 ? 5.091 -59.298 25.046 1.00 37.59 291 ASP A C 1
ATOM 2404 O O . ASP A 1 291 ? 5.876 -58.352 25.118 1.00 37.59 291 ASP A O 1
ATOM 2408 N N . SER A 1 292 ? 4.408 -59.713 26.170 1.00 40.12 292 SER A N 1
ATOM 2409 C CA . SER A 1 292 ? 4.222 -58.969 27.488 1.00 40.12 292 SER A CA 1
ATOM 2410 C C . SER A 1 292 ? 4.102 -59.766 28.862 1.00 40.12 292 SER A C 1
ATOM 2412 O O . SER A 1 292 ? 4.023 -60.990 28.858 1.00 40.12 292 SER A O 1
ATOM 2414 N N . ASP A 1 293 ? 4.001 -59.040 30.017 1.00 45.81 293 ASP A N 1
ATOM 2415 C CA . ASP A 1 293 ? 3.410 -59.324 31.392 1.00 45.81 293 ASP A CA 1
ATOM 2416 C C . ASP A 1 293 ? 4.096 -60.160 32.553 1.00 45.81 293 ASP A C 1
ATOM 2418 O O . ASP A 1 293 ? 4.845 -61.102 32.314 1.00 45.81 293 ASP A O 1
ATOM 2422 N N . GLY A 1 294 ? 3.790 -59.858 33.857 1.00 36.00 294 GLY A N 1
ATOM 2423 C CA . GLY A 1 294 ? 4.080 -60.712 35.071 1.00 36.00 294 GLY A CA 1
ATOM 2424 C C . GLY A 1 294 ? 4.191 -60.046 36.496 1.00 36.00 294 GLY A C 1
ATOM 2425 O O . GLY A 1 294 ? 4.543 -58.872 36.584 1.00 36.00 294 GLY A O 1
ATOM 2426 N N . SER A 1 295 ? 3.908 -60.741 37.641 1.00 38.75 295 SER A N 1
ATOM 2427 C CA . SER A 1 295 ? 3.974 -60.193 39.054 1.00 38.75 295 SER A CA 1
ATOM 2428 C C . SER A 1 295 ? 4.061 -61.211 40.263 1.00 38.75 295 SER A C 1
ATOM 2430 O O . SER A 1 295 ? 4.347 -62.382 40.040 1.00 38.75 295 SER A O 1
ATOM 2432 N N . SER A 1 296 ? 3.904 -60.752 41.538 1.00 39.50 296 SER A N 1
ATOM 2433 C CA . SER A 1 296 ? 4.590 -61.195 42.809 1.00 39.50 296 SER A CA 1
ATOM 2434 C C . SER A 1 296 ? 3.928 -62.226 43.811 1.00 39.50 296 SER A C 1
ATOM 2436 O O . SER A 1 296 ? 3.234 -63.141 43.389 1.00 39.50 296 SER A O 1
ATOM 2438 N N . MET A 1 297 ? 4.228 -62.165 45.142 1.00 39.00 297 MET A N 1
ATOM 2439 C CA . MET A 1 297 ? 4.404 -63.315 46.099 1.00 39.00 297 MET A CA 1
ATOM 2440 C C . MET A 1 297 ? 3.908 -63.066 47.579 1.00 39.00 297 MET A C 1
ATOM 2442 O O . MET A 1 297 ? 3.818 -61.901 47.958 1.00 39.00 297 MET A O 1
ATOM 2446 N N . SER A 1 298 ? 3.634 -64.091 48.441 1.00 31.94 298 SER A N 1
ATOM 2447 C CA . SER A 1 298 ? 3.260 -63.951 49.902 1.00 31.94 298 SER A CA 1
ATOM 2448 C C . SER A 1 298 ? 3.309 -65.256 50.786 1.00 31.94 298 SER A C 1
ATOM 2450 O O . SER A 1 298 ? 3.384 -66.346 50.226 1.00 31.94 298 SER A O 1
ATOM 2452 N N . TYR A 1 299 ? 3.244 -65.173 52.145 1.00 37.56 299 TYR A N 1
ATOM 2453 C CA . TYR A 1 299 ? 3.291 -66.284 53.163 1.00 37.56 299 TYR A CA 1
ATOM 2454 C C . TYR A 1 299 ? 2.666 -65.947 54.568 1.00 37.56 299 TYR A C 1
ATOM 2456 O O . TYR A 1 299 ? 2.710 -64.783 54.953 1.00 37.56 299 TYR A O 1
ATOM 2464 N N . HIS A 1 300 ? 2.244 -66.970 55.372 1.00 34.75 300 HIS A N 1
ATOM 2465 C CA . HIS A 1 300 ? 2.681 -67.326 56.781 1.00 34.75 300 HIS A CA 1
ATOM 2466 C C . HIS A 1 300 ? 1.625 -67.812 57.859 1.00 34.75 300 HIS A C 1
ATOM 2468 O O . HIS A 1 300 ? 0.555 -67.236 57.989 1.00 34.75 300 HIS A O 1
ATOM 2474 N N . THR A 1 301 ? 2.004 -68.869 58.626 1.00 40.69 301 THR A N 1
ATOM 2475 C CA . THR A 1 301 ? 1.664 -69.415 60.005 1.00 40.69 301 THR A CA 1
ATOM 2476 C C . THR A 1 301 ? 0.336 -69.258 60.794 1.00 40.69 301 THR A C 1
ATOM 2478 O O . THR A 1 301 ? -0.198 -68.162 60.867 1.00 40.69 301 THR A O 1
ATOM 2481 N N . ASP A 1 302 ? 0.012 -70.286 61.629 1.00 34.62 302 ASP A N 1
ATOM 2482 C CA . ASP A 1 302 ? -0.521 -70.154 63.028 1.00 34.62 302 ASP A CA 1
ATOM 2483 C C . ASP A 1 302 ? -0.322 -71.438 63.929 1.00 34.62 302 ASP A C 1
ATOM 2485 O O . ASP A 1 302 ? 0.004 -72.493 63.371 1.00 34.62 302 ASP A O 1
ATOM 2489 N N . ARG A 1 303 ? -0.459 -71.400 65.290 1.00 40.94 303 ARG A N 1
ATOM 2490 C CA . ARG A 1 303 ? -0.298 -72.578 66.232 1.00 40.94 303 ARG A CA 1
ATOM 2491 C C . ARG A 1 303 ? -0.734 -72.398 67.731 1.00 40.94 303 ARG A C 1
ATOM 2493 O O . ARG A 1 303 ? -0.512 -71.337 68.295 1.00 40.94 303 ARG A O 1
ATOM 2500 N N . THR A 1 304 ? -1.227 -73.452 68.433 1.00 34.81 304 THR A N 1
ATOM 2501 C CA . THR A 1 304 ? -1.498 -73.565 69.927 1.00 34.81 304 THR A CA 1
ATOM 2502 C C . THR A 1 304 ? -1.901 -75.035 70.330 1.00 34.81 304 THR A C 1
ATOM 2504 O O . THR A 1 304 ? -1.955 -75.840 69.398 1.00 34.81 304 THR A O 1
ATOM 2507 N N . PRO A 1 305 ? -2.275 -75.466 71.583 1.00 56.34 305 PRO A N 1
ATOM 2508 C CA . PRO A 1 305 ? -1.752 -75.256 72.971 1.00 56.34 305 PRO A CA 1
ATOM 2509 C C . PRO A 1 305 ? -1.651 -76.533 73.920 1.00 56.34 305 PRO A C 1
ATOM 2511 O O . PRO A 1 305 ? -2.216 -77.575 73.620 1.00 56.34 305 PRO A O 1
ATOM 2514 N N . CYS A 1 306 ? -0.979 -76.388 75.091 1.00 36.66 306 CYS A N 1
ATOM 2515 C CA . CYS A 1 306 ? -1.110 -76.983 76.476 1.00 36.66 306 CYS A CA 1
ATOM 2516 C C . CYS A 1 306 ? -1.499 -78.457 76.864 1.00 36.66 306 CYS A C 1
ATOM 2518 O O . CYS A 1 306 ? -2.499 -78.966 76.379 1.00 36.66 306 CYS A O 1
ATOM 2520 N N . THR A 1 307 ? -0.846 -79.003 77.933 1.00 36.12 307 THR A N 1
ATOM 2521 C CA . THR A 1 307 ? -1.361 -79.901 79.043 1.00 36.12 307 THR A CA 1
ATOM 2522 C C . THR A 1 307 ? -0.353 -79.993 80.252 1.00 36.12 307 THR A C 1
ATOM 2524 O O . THR A 1 307 ? 0.783 -79.561 80.044 1.00 36.12 307 THR A O 1
ATOM 2527 N N . PRO A 1 308 ? -0.713 -80.483 81.480 1.00 56.75 308 PRO A N 1
ATOM 2528 C CA . PRO A 1 308 ? -0.010 -80.207 82.773 1.00 56.75 308 PRO A CA 1
ATOM 2529 C C . PRO A 1 308 ? 0.367 -81.428 83.687 1.00 56.75 308 PRO A C 1
ATOM 2531 O O . PRO A 1 308 ? 0.188 -82.563 83.256 1.00 56.75 308 PRO A O 1
ATOM 2534 N N . ASP A 1 309 ? 0.905 -81.172 84.910 1.00 37.75 309 ASP A N 1
ATOM 2535 C CA . ASP A 1 309 ? 0.499 -81.712 86.261 1.00 37.75 309 ASP A CA 1
ATOM 2536 C C . ASP A 1 309 ? 1.620 -81.967 87.329 1.00 37.75 309 ASP A C 1
ATOM 2538 O O . ASP A 1 309 ? 2.799 -82.053 86.987 1.00 37.75 309 ASP A O 1
ATOM 2542 N N . ASP A 1 310 ? 1.190 -82.059 88.611 1.00 43.22 310 ASP A N 1
ATOM 2543 C CA . ASP A 1 310 ? 1.883 -82.359 89.905 1.00 43.22 310 ASP A CA 1
ATOM 2544 C C . ASP A 1 310 ? 2.974 -81.362 90.416 1.00 43.22 310 ASP A C 1
ATOM 2546 O O . ASP A 1 310 ? 3.591 -80.639 89.638 1.00 43.22 310 ASP A O 1
ATOM 2550 N N . ASP A 1 311 ? 3.222 -81.157 91.728 1.00 40.12 311 ASP A N 1
ATOM 2551 C CA . ASP A 1 311 ? 3.305 -82.126 92.848 1.00 40.12 311 ASP A CA 1
ATOM 2552 C C . ASP A 1 311 ? 3.139 -81.490 94.275 1.00 40.12 311 ASP A C 1
ATOM 2554 O O . ASP A 1 311 ? 3.233 -80.273 94.438 1.00 40.12 311 ASP A O 1
ATOM 2558 N N . LEU A 1 312 ? 3.000 -82.349 95.302 1.00 50.91 312 LEU A N 1
ATOM 2559 C CA . LEU A 1 312 ? 3.131 -82.170 96.773 1.00 50.91 312 LEU A CA 1
ATOM 2560 C C . LEU A 1 312 ? 2.109 -81.340 97.599 1.00 50.91 312 LEU A C 1
ATOM 2562 O O . LEU A 1 312 ? 1.860 -80.157 97.387 1.00 50.91 312 LEU A O 1
ATOM 2566 N N . MET A 1 313 ? 1.623 -81.972 98.682 1.00 44.12 313 MET A N 1
ATOM 2567 C CA . MET A 1 313 ? 0.879 -81.359 99.797 1.00 44.12 313 MET A CA 1
ATOM 2568 C C . MET A 1 313 ? 1.793 -81.139 101.015 1.00 44.12 313 MET A C 1
ATOM 2570 O O . MET A 1 313 ? 2.565 -82.036 101.336 1.00 44.12 313 MET A O 1
ATOM 2574 N N . ASP A 1 314 ? 1.633 -80.008 101.718 1.00 47.25 314 ASP A N 1
ATOM 2575 C CA . ASP A 1 314 ? 1.819 -79.881 103.188 1.00 47.25 314 ASP A CA 1
ATOM 2576 C C . ASP A 1 314 ? 1.488 -78.459 103.713 1.00 47.25 314 ASP A C 1
ATOM 2578 O O . ASP A 1 314 ? 1.275 -78.255 104.907 1.00 47.25 314 ASP A O 1
ATOM 2582 N N . GLU A 1 315 ? 1.362 -77.455 102.837 1.00 49.41 315 GLU A N 1
ATOM 2583 C CA . GLU A 1 315 ? 1.061 -76.068 103.236 1.00 49.41 315 GLU A CA 1
ATOM 2584 C C . GLU A 1 315 ? -0.439 -75.766 103.478 1.00 49.41 315 GLU A C 1
ATOM 2586 O O . GLU A 1 315 ? -0.803 -74.601 103.604 1.00 49.41 315 GLU A O 1
ATOM 2591 N N . GLU A 1 316 ? -1.340 -76.756 103.570 1.00 50.84 316 GLU A N 1
ATOM 2592 C CA . GLU A 1 316 ? -2.811 -76.546 103.519 1.00 50.84 316 GLU A CA 1
ATOM 2593 C C . GLU A 1 316 ? -3.396 -75.650 104.644 1.00 50.84 316 GLU A C 1
ATOM 2595 O O . GLU A 1 316 ? -4.532 -75.189 104.548 1.00 50.84 316 GLU A O 1
ATOM 2600 N N . GLY A 1 317 ? -2.632 -75.346 105.698 1.00 51.06 317 GLY A N 1
ATOM 2601 C CA . GLY A 1 317 ? -2.958 -74.270 106.647 1.00 51.06 317 GLY A CA 1
ATOM 2602 C C . GLY A 1 317 ? -2.576 -72.876 106.129 1.00 51.06 317 GLY A C 1
ATOM 2603 O O . GLY A 1 317 ? -3.426 -71.991 106.024 1.00 51.06 317 GLY A O 1
ATOM 2604 N N . MET A 1 318 ? -1.303 -72.696 105.762 1.00 50.09 318 MET A N 1
ATOM 2605 C CA . MET A 1 318 ? -0.742 -71.423 105.285 1.00 50.09 318 MET A CA 1
ATOM 2606 C C . MET A 1 318 ? -1.325 -71.013 103.929 1.00 50.09 318 MET A C 1
ATOM 2608 O O . MET A 1 318 ? -1.757 -69.876 103.774 1.00 50.09 318 MET A O 1
ATOM 2612 N N . LEU A 1 319 ? -1.445 -71.951 102.982 1.00 53.75 319 LEU A N 1
ATOM 2613 C CA . LEU A 1 319 ? -2.120 -71.743 101.699 1.00 53.75 319 LEU A CA 1
ATOM 2614 C C . LEU A 1 319 ? -3.573 -71.313 101.878 1.00 53.75 319 LEU A C 1
ATOM 2616 O O . LEU A 1 319 ? -4.095 -70.607 101.024 1.00 53.75 319 LEU A O 1
ATOM 2620 N N . LYS A 1 320 ? -4.253 -71.713 102.955 1.00 57.66 320 LYS A N 1
ATOM 2621 C CA . LYS A 1 320 ? -5.659 -71.357 103.186 1.00 57.66 320 LYS A CA 1
ATOM 2622 C C . LYS A 1 320 ? -5.801 -69.928 103.693 1.00 57.66 320 LYS A C 1
ATOM 2624 O O . LYS A 1 320 ? -6.632 -69.189 103.179 1.00 57.66 320 LYS A O 1
ATOM 2629 N N . GLU A 1 321 ? -4.941 -69.507 104.617 1.00 60.28 321 GLU A N 1
ATOM 2630 C CA . GLU A 1 321 ? -4.880 -68.108 105.050 1.00 60.28 321 GLU A CA 1
ATOM 2631 C C . GLU A 1 321 ? -4.338 -67.195 103.934 1.00 60.28 321 GLU A C 1
ATOM 2633 O O . GLU A 1 321 ? -4.901 -66.128 103.684 1.00 60.28 321 GLU A O 1
ATOM 2638 N N . GLU A 1 322 ? -3.332 -67.635 103.168 1.00 69.50 322 GLU A N 1
ATOM 2639 C CA . GLU A 1 322 ? -2.815 -66.878 102.025 1.00 69.50 322 GLU A CA 1
ATOM 2640 C C . GLU A 1 322 ? -3.817 -66.821 100.863 1.00 69.50 322 GLU A C 1
ATOM 2642 O O . GLU A 1 322 ? -3.981 -65.762 100.263 1.00 69.50 322 GLU A O 1
ATOM 2647 N N . THR A 1 323 ? -4.548 -67.897 100.548 1.00 71.31 323 THR A N 1
ATOM 2648 C CA . THR A 1 323 ? -5.616 -67.831 99.532 1.00 71.31 323 THR A CA 1
ATOM 2649 C C . THR A 1 323 ? -6.806 -67.005 100.002 1.00 71.31 323 THR A C 1
ATOM 2651 O O . THR A 1 323 ? -7.377 -66.300 99.177 1.00 71.31 323 THR A O 1
ATOM 2654 N N . GLU A 1 324 ? -7.147 -66.977 101.295 1.00 78.81 324 GLU A N 1
ATOM 2655 C CA . GLU A 1 324 ? -8.186 -66.074 101.810 1.00 78.81 324 GLU A CA 1
ATOM 2656 C C . GLU A 1 324 ? -7.726 -64.599 101.797 1.00 78.81 324 GLU A C 1
ATOM 2658 O O . GLU A 1 324 ? -8.516 -63.702 101.484 1.00 78.81 324 GLU A O 1
ATOM 2663 N N . LEU A 1 325 ? -6.439 -64.325 102.047 1.00 81.88 325 LEU A N 1
ATOM 2664 C CA . LEU A 1 325 ? -5.826 -63.002 101.873 1.00 81.88 325 LEU A CA 1
ATOM 2665 C C . LEU A 1 325 ? -5.775 -62.588 100.395 1.00 81.88 325 LEU A C 1
ATOM 2667 O O . LEU A 1 325 ? -6.254 -61.506 100.059 1.00 81.88 325 LEU A O 1
ATOM 2671 N N . ARG A 1 326 ? -5.294 -63.459 99.498 1.00 83.75 326 ARG A N 1
ATOM 2672 C CA . ARG A 1 326 ? -5.320 -63.257 98.039 1.00 83.75 326 ARG A CA 1
ATOM 2673 C C . ARG A 1 326 ? -6.748 -63.093 97.523 1.00 83.75 326 ARG A C 1
ATOM 2675 O O . ARG A 1 326 ? -6.957 -62.290 96.626 1.00 83.75 326 ARG A O 1
ATOM 2682 N N . PHE A 1 327 ? -7.741 -63.778 98.093 1.00 83.50 327 PHE A N 1
ATOM 2683 C CA . PHE A 1 327 ? -9.152 -63.622 97.728 1.00 83.50 327 PHE A CA 1
ATOM 2684 C C . PHE A 1 327 ? -9.721 -62.279 98.203 1.00 83.50 327 PHE A C 1
ATOM 2686 O O . PHE A 1 327 ? -10.405 -61.605 97.432 1.00 83.50 327 PHE A O 1
ATOM 2693 N N . ARG A 1 328 ? -9.398 -61.826 99.426 1.00 88.31 328 ARG A N 1
ATOM 2694 C CA . ARG A 1 328 ? -9.730 -60.461 99.882 1.00 88.31 328 ARG A CA 1
ATOM 2695 C C . ARG A 1 328 ? -9.066 -59.403 99.007 1.00 88.31 328 ARG A C 1
ATOM 2697 O O . ARG A 1 328 ? -9.735 -58.457 98.599 1.00 88.31 328 ARG A O 1
ATOM 2704 N N . GLN A 1 329 ? -7.790 -59.581 98.678 1.00 89.12 329 GLN A N 1
ATOM 2705 C CA . GLN A 1 329 ? -7.033 -58.667 97.829 1.00 89.12 329 GLN A CA 1
ATOM 2706 C C . GLN A 1 329 ? -7.594 -58.645 96.401 1.00 89.12 329 GLN A C 1
ATOM 2708 O O . GLN A 1 329 ? -7.908 -57.575 95.899 1.00 89.12 329 GLN A O 1
ATOM 2713 N N . LEU A 1 330 ? -7.857 -59.804 95.791 1.00 90.62 330 LEU A N 1
ATOM 2714 C CA . LEU A 1 330 ? -8.518 -59.924 94.487 1.00 90.62 330 LEU A CA 1
ATOM 2715 C C . LEU A 1 330 ? -9.934 -59.329 94.498 1.00 90.62 330 LEU A C 1
ATOM 2717 O O . LEU A 1 330 ? -10.341 -58.723 93.515 1.00 90.62 330 LEU A O 1
ATOM 2721 N N . THR A 1 331 ? -10.673 -59.437 95.606 1.00 89.56 331 THR A N 1
ATOM 2722 C CA . THR A 1 331 ? -11.983 -58.781 95.770 1.00 89.56 331 THR A CA 1
ATOM 2723 C C . THR A 1 331 ? -11.837 -57.258 95.852 1.00 89.56 331 THR A C 1
ATOM 2725 O O . THR A 1 331 ? -12.631 -56.537 95.248 1.00 89.56 331 THR A O 1
ATOM 2728 N N . MET A 1 332 ? -10.814 -56.750 96.548 1.00 92.69 332 MET A N 1
ATOM 2729 C CA . MET A 1 332 ? -10.501 -55.318 96.591 1.00 92.69 332 MET A CA 1
ATOM 2730 C C . MET A 1 332 ? -10.065 -54.787 95.223 1.00 92.69 332 MET A C 1
ATOM 2732 O O . MET A 1 332 ? -10.580 -53.751 94.805 1.00 92.69 332 MET A O 1
ATOM 2736 N N . GLU A 1 333 ? -9.197 -55.505 94.508 1.00 90.25 333 GLU A N 1
ATOM 2737 C CA . GLU A 1 333 ? -8.777 -55.183 93.139 1.00 90.25 333 GLU A CA 1
ATOM 2738 C C . GLU A 1 333 ? -9.953 -55.264 92.160 1.00 90.25 333 GLU A C 1
ATOM 2740 O O . GLU A 1 333 ? -10.138 -54.362 91.353 1.00 90.25 333 GLU A O 1
ATOM 2745 N N . TYR A 1 334 ? -10.828 -56.267 92.272 1.00 92.25 334 TYR A N 1
ATOM 2746 C CA . TYR A 1 334 ? -12.046 -56.365 91.463 1.00 92.25 334 TYR A CA 1
ATOM 2747 C C . TYR A 1 334 ? -12.999 -55.190 91.723 1.00 92.25 334 TYR A C 1
ATOM 2749 O O . TYR A 1 334 ? -13.495 -54.577 90.780 1.00 92.25 334 TYR A O 1
ATOM 2757 N N . GLN A 1 335 ? -13.206 -54.797 92.984 1.00 92.88 335 GLN A N 1
ATOM 2758 C CA . GLN A 1 335 ? -13.989 -53.605 93.322 1.00 92.88 335 GLN A CA 1
ATOM 2759 C C . GLN A 1 335 ? -13.292 -52.298 92.915 1.00 92.88 335 GLN A C 1
ATOM 2761 O O . GLN A 1 335 ? -13.968 -51.302 92.658 1.00 92.88 335 GLN A O 1
ATOM 2766 N N . ALA A 1 336 ? -11.959 -52.245 92.899 1.00 90.00 336 ALA A N 1
ATOM 2767 C CA . ALA A 1 336 ? -11.197 -51.101 92.401 1.00 90.00 336 ALA A CA 1
ATOM 2768 C C . ALA A 1 336 ? -11.306 -50.997 90.874 1.00 90.00 336 ALA A C 1
ATOM 2770 O O . ALA A 1 336 ? -11.578 -49.915 90.364 1.00 90.00 336 ALA A O 1
ATOM 2771 N N . LEU A 1 337 ? -11.215 -52.122 90.164 1.00 91.38 337 LEU A N 1
ATOM 2772 C CA . LEU A 1 337 ? -11.393 -52.240 88.721 1.00 91.38 337 LEU A CA 1
ATOM 2773 C C . LEU A 1 337 ? -12.828 -51.903 88.298 1.00 91.38 337 LEU A C 1
ATOM 2775 O O . LEU A 1 337 ? -13.008 -51.140 87.357 1.00 91.38 337 LEU A O 1
ATOM 2779 N N . GLN A 1 338 ? -13.849 -52.378 89.022 1.00 88.62 338 GLN A N 1
ATOM 2780 C CA . GLN A 1 338 ? -15.245 -51.973 88.803 1.00 88.62 338 GLN A CA 1
ATOM 2781 C C . GLN A 1 338 ? -15.435 -50.459 88.980 1.00 88.62 338 GLN A C 1
ATOM 2783 O O . GLN A 1 338 ? -16.095 -49.828 88.158 1.00 88.62 338 GLN A O 1
ATOM 2788 N N . ARG A 1 339 ? -14.828 -49.854 90.013 1.00 86.56 339 ARG A N 1
ATOM 2789 C CA . ARG A 1 339 ? -14.864 -48.394 90.216 1.00 86.56 339 ARG A CA 1
ATOM 2790 C C . ARG A 1 339 ? -14.094 -47.638 89.132 1.00 86.56 339 ARG A C 1
ATOM 2792 O O . ARG A 1 339 ? -14.594 -46.632 88.649 1.00 86.56 339 ARG A O 1
ATOM 2799 N N . ALA A 1 340 ? -12.928 -48.122 88.710 1.00 85.88 340 ALA A N 1
ATOM 2800 C CA . ALA A 1 340 ? -12.151 -47.528 87.624 1.00 85.88 340 ALA A CA 1
ATOM 2801 C C . ALA A 1 340 ? -12.886 -47.617 86.277 1.00 85.88 340 ALA A C 1
ATOM 2803 O O . ALA A 1 340 ? -12.904 -46.648 85.525 1.00 85.88 340 ALA A O 1
ATOM 2804 N N . TYR A 1 341 ? -13.550 -48.742 86.000 1.00 80.19 341 TYR A N 1
ATOM 2805 C CA . TYR A 1 341 ? -14.381 -48.936 84.813 1.00 80.19 341 TYR A CA 1
ATOM 2806 C C . TYR A 1 341 ? -15.605 -48.010 84.825 1.00 80.19 341 TYR A C 1
ATOM 2808 O O . TYR A 1 341 ? -15.882 -47.354 83.825 1.00 80.19 341 TYR A O 1
ATOM 2816 N N . ALA A 1 342 ? -16.284 -47.876 85.971 1.00 81.88 342 ALA A N 1
ATOM 2817 C CA . ALA A 1 342 ? -17.383 -46.926 86.138 1.00 81.88 342 ALA A CA 1
ATOM 2818 C C . ALA A 1 342 ? -16.928 -45.467 85.939 1.00 81.88 342 ALA A C 1
ATOM 2820 O O . ALA A 1 342 ? -17.573 -44.732 85.200 1.00 81.88 342 ALA A O 1
ATOM 2821 N N . LEU A 1 343 ? -15.789 -45.067 86.519 1.00 82.19 343 LEU A N 1
ATOM 2822 C CA . LEU A 1 343 ? -15.218 -43.721 86.358 1.00 82.19 343 LEU A CA 1
ATOM 2823 C C . LEU A 1 343 ? -14.757 -43.439 84.917 1.00 82.19 343 LEU A C 1
ATOM 2825 O O . LEU A 1 343 ? -14.926 -42.324 84.431 1.00 82.19 343 LEU A O 1
ATOM 2829 N N . LEU A 1 344 ? -14.218 -44.436 84.206 1.00 78.19 344 LEU A N 1
ATOM 2830 C CA . LEU A 1 344 ? -13.928 -44.330 82.771 1.00 78.19 344 LEU A CA 1
ATOM 2831 C C . LEU A 1 344 ? -15.214 -44.145 81.958 1.00 78.19 344 LEU A C 1
ATOM 2833 O O . LEU A 1 344 ? -15.268 -43.290 81.078 1.00 78.19 344 LEU A O 1
ATOM 2837 N N . GLN A 1 345 ? -16.262 -44.910 82.268 1.00 73.06 345 GLN A N 1
ATOM 2838 C CA . GLN A 1 345 ? -17.550 -44.826 81.580 1.00 73.06 345 GLN A CA 1
ATOM 2839 C C . GLN A 1 345 ? -18.326 -43.534 81.914 1.00 73.06 345 GLN A C 1
ATOM 2841 O O . GLN A 1 345 ? -19.135 -43.081 81.107 1.00 73.06 345 GLN A O 1
ATOM 2846 N N . GLU A 1 346 ? -18.035 -42.905 83.056 1.00 74.62 346 GLU A N 1
ATOM 2847 C CA . GLU A 1 346 ? -18.487 -41.558 83.419 1.00 74.62 346 GLU A CA 1
ATOM 2848 C C . GLU A 1 346 ? -17.700 -40.469 82.662 1.00 74.62 346 GLU A C 1
ATOM 2850 O O . GLU A 1 346 ? -18.312 -39.585 82.064 1.00 74.62 346 GLU A O 1
ATOM 2855 N N . GLN A 1 347 ? -16.362 -40.555 82.599 1.00 65.88 347 GLN A N 1
ATOM 2856 C CA . GLN A 1 347 ? -15.521 -39.571 81.892 1.00 65.88 347 GLN A CA 1
ATOM 2857 C C . GLN A 1 347 ? -15.679 -39.579 80.365 1.00 65.88 347 GLN A C 1
ATOM 2859 O O . GLN A 1 347 ? -15.579 -38.523 79.743 1.00 65.88 347 GLN A O 1
ATOM 2864 N N . VAL A 1 348 ? -15.914 -40.742 79.749 1.00 63.38 348 VAL A N 1
ATOM 2865 C CA . VAL A 1 348 ? -16.113 -40.863 78.289 1.00 63.38 348 VAL A CA 1
ATOM 2866 C C . VAL A 1 348 ? -17.488 -40.333 77.849 1.00 63.38 348 VAL A C 1
ATOM 2868 O O . VAL A 1 348 ? -17.680 -40.011 76.677 1.00 63.38 348 VAL A O 1
ATOM 2871 N N . GLY A 1 349 ? -18.430 -40.182 78.785 1.00 54.44 349 GLY A N 1
ATOM 2872 C CA . GLY A 1 349 ? -19.815 -39.825 78.497 1.00 54.44 349 GLY A CA 1
ATOM 2873 C C . GLY A 1 349 ? -20.655 -41.038 78.082 1.00 54.44 349 GLY A C 1
ATOM 2874 O O . GLY A 1 349 ? -20.177 -41.997 77.475 1.00 54.44 349 GLY A O 1
ATOM 2875 N N . GLY A 1 350 ? -21.940 -41.012 78.442 1.00 60.09 350 GLY A N 1
ATOM 2876 C CA . GLY A 1 350 ? -22.846 -42.138 78.218 1.00 60.09 350 GLY A CA 1
ATOM 2877 C C . GLY A 1 350 ? -22.996 -42.515 76.737 1.00 60.09 350 GLY A C 1
ATOM 2878 O O . GLY A 1 350 ? -23.119 -41.651 75.875 1.00 60.09 350 GLY A O 1
ATOM 2879 N N . THR A 1 351 ? -23.078 -43.823 76.471 1.00 57.06 351 THR A N 1
ATOM 2880 C CA . THR A 1 351 ? -23.156 -44.467 75.139 1.00 57.06 351 THR A CA 1
ATOM 2881 C C . THR A 1 351 ? -21.864 -44.443 74.305 1.00 57.06 351 THR A C 1
ATOM 2883 O O . THR A 1 351 ? -21.783 -43.811 73.255 1.00 57.06 351 THR A O 1
ATOM 2886 N N . PHE A 1 352 ? -20.883 -45.260 74.715 1.00 60.03 352 PHE A N 1
ATOM 2887 C CA . PHE A 1 352 ? -19.842 -45.766 73.810 1.00 60.03 352 PHE A CA 1
ATOM 2888 C C . PHE A 1 352 ? -20.484 -46.683 72.752 1.00 60.03 352 PHE A C 1
ATOM 2890 O O . PHE A 1 352 ? -20.603 -47.896 72.924 1.00 60.03 352 PHE A O 1
ATOM 2897 N N . ASP A 1 353 ? -20.972 -46.075 71.675 1.00 69.81 353 ASP A N 1
ATOM 2898 C CA . ASP A 1 353 ? -21.553 -46.773 70.534 1.00 69.81 353 ASP A CA 1
ATOM 2899 C C . ASP A 1 353 ? -20.429 -47.291 69.627 1.00 69.81 353 ASP A C 1
ATOM 2901 O O . ASP A 1 353 ? -19.908 -46.582 68.763 1.00 69.81 353 ASP A O 1
ATOM 2905 N N . ALA A 1 354 ? -20.041 -48.547 69.857 1.00 73.44 354 ALA A N 1
ATOM 2906 C CA . ALA A 1 354 ? -18.972 -49.204 69.115 1.00 73.44 354 ALA A CA 1
ATOM 2907 C C . ALA A 1 354 ? -19.252 -49.293 67.601 1.00 73.44 354 ALA A C 1
ATOM 2909 O O . ALA A 1 354 ? -18.309 -49.314 66.816 1.00 73.44 354 ALA A O 1
ATOM 2910 N N . GLU A 1 355 ? -20.520 -49.306 67.173 1.00 76.62 355 GLU A N 1
ATOM 2911 C CA . GLU A 1 355 ? -20.882 -49.352 65.754 1.00 76.62 355 GLU A CA 1
ATOM 2912 C C . GLU A 1 355 ? -20.680 -47.981 65.087 1.00 76.62 355 GLU A C 1
ATOM 2914 O O . GLU A 1 355 ? -20.158 -47.904 63.972 1.00 76.62 355 GLU A O 1
ATOM 2919 N N . LYS A 1 356 ? -21.012 -46.882 65.783 1.00 82.31 356 LYS A N 1
ATOM 2920 C CA . LYS A 1 356 ? -20.654 -45.523 65.341 1.00 82.31 356 LYS A CA 1
ATOM 2921 C C . LYS A 1 356 ? -19.142 -45.311 65.318 1.00 82.31 356 LYS A C 1
ATOM 2923 O O . LYS A 1 356 ? -18.640 -44.757 64.347 1.00 82.31 356 LYS A O 1
ATOM 2928 N N . GLU A 1 357 ? -18.418 -45.762 66.340 1.00 81.81 357 GLU A N 1
ATOM 2929 C CA . GLU A 1 357 ? -16.956 -45.627 66.406 1.00 81.81 357 GLU A CA 1
ATOM 2930 C C . GLU A 1 357 ? -16.259 -46.413 65.280 1.00 81.81 357 GLU A C 1
ATOM 2932 O O . GLU A 1 357 ? -15.336 -45.899 64.649 1.00 81.81 357 GLU A O 1
ATOM 2937 N N . VAL A 1 358 ? -16.739 -47.621 64.950 1.00 87.69 358 VAL A N 1
ATOM 2938 C CA . VAL A 1 358 ? -16.278 -48.366 63.765 1.00 87.69 358 VAL A CA 1
ATOM 2939 C C . VAL A 1 358 ? -16.573 -47.588 62.481 1.00 87.69 358 VAL A C 1
ATOM 2941 O O . VAL A 1 358 ? -15.650 -47.366 61.704 1.00 87.69 358 VAL A O 1
ATOM 2944 N N . LYS A 1 359 ? -17.794 -47.076 62.287 1.00 89.44 359 LYS A N 1
ATOM 2945 C CA . LYS A 1 359 ? -18.158 -46.295 61.087 1.00 89.44 359 LYS A CA 1
ATOM 2946 C C . LYS A 1 359 ? -17.354 -44.999 60.936 1.00 89.44 359 LYS A C 1
ATOM 2948 O O . LYS A 1 359 ? -16.997 -44.626 59.821 1.00 89.44 359 LYS A O 1
ATOM 2953 N N . ILE A 1 360 ? -17.023 -44.327 62.039 1.00 87.75 360 ILE A N 1
ATOM 2954 C CA . ILE A 1 360 ? -16.139 -43.150 62.041 1.00 87.75 360 ILE A CA 1
ATOM 2955 C C . ILE A 1 360 ? -14.717 -43.555 61.629 1.00 87.75 360 ILE A C 1
ATOM 2957 O O . ILE A 1 360 ? -14.109 -42.881 60.799 1.00 87.75 360 ILE A O 1
ATOM 2961 N N . ARG A 1 361 ? -14.197 -44.680 62.138 1.00 86.75 361 ARG A N 1
ATOM 2962 C CA . ARG A 1 361 ? -12.885 -45.212 61.733 1.00 86.75 361 ARG A CA 1
ATOM 2963 C C . ARG A 1 361 ? -12.862 -45.652 60.270 1.00 86.75 361 ARG A C 1
ATOM 2965 O O . ARG A 1 361 ? -11.898 -45.341 59.584 1.00 86.75 361 ARG A O 1
ATOM 2972 N N . GLU A 1 362 ? -13.909 -46.304 59.773 1.00 91.94 362 GLU A N 1
ATOM 2973 C CA . GLU A 1 362 ? -14.054 -46.690 58.361 1.00 91.94 362 GLU A CA 1
ATOM 2974 C C . GLU A 1 362 ? -14.106 -45.465 57.437 1.00 91.94 362 GLU A C 1
ATOM 2976 O O . GLU A 1 362 ? -13.406 -45.435 56.423 1.00 91.94 362 GLU A O 1
ATOM 2981 N N . GLN A 1 363 ? -14.851 -44.419 57.810 1.00 91.81 363 GLN A N 1
ATOM 2982 C CA . GLN A 1 363 ? -14.880 -43.154 57.071 1.00 91.81 363 GLN A CA 1
ATOM 2983 C C . GLN A 1 363 ? -13.498 -42.483 57.051 1.00 91.81 363 GLN A C 1
ATOM 2985 O O . GLN A 1 363 ? -13.014 -42.102 55.986 1.00 91.81 363 GLN A O 1
ATOM 2990 N N . LEU A 1 364 ? -12.819 -42.398 58.201 1.00 93.75 364 LEU A N 1
ATOM 2991 C CA . LEU A 1 364 ? -11.460 -41.853 58.286 1.00 93.75 364 LEU A CA 1
ATOM 2992 C C . LEU A 1 364 ? -10.446 -42.696 57.495 1.00 93.75 364 LEU A C 1
ATOM 2994 O O . LEU A 1 364 ? -9.558 -42.132 56.862 1.00 93.75 364 LEU A O 1
ATOM 2998 N N . GLN A 1 365 ? -10.593 -44.023 57.466 1.00 94.06 365 GLN A N 1
ATOM 2999 C CA . GLN A 1 365 ? -9.783 -44.935 56.650 1.00 94.06 365 GLN A CA 1
ATOM 3000 C C . GLN A 1 365 ? -10.001 -44.674 55.147 1.00 94.06 365 GLN A C 1
ATOM 3002 O O . GLN A 1 365 ? -9.037 -44.635 54.377 1.00 94.06 365 GLN A O 1
ATOM 3007 N N . ALA A 1 366 ? -11.253 -44.463 54.726 1.00 93.56 366 ALA A N 1
ATOM 3008 C CA . ALA A 1 366 ? -11.614 -44.151 53.346 1.00 93.56 366 ALA A CA 1
ATOM 3009 C C . ALA A 1 366 ? -11.083 -42.777 52.904 1.00 93.56 366 ALA A C 1
ATOM 3011 O O . ALA A 1 366 ? -10.462 -42.679 51.844 1.00 93.56 366 ALA A O 1
ATOM 3012 N N . ASP A 1 367 ? -11.244 -41.737 53.727 1.00 93.88 367 ASP A N 1
ATOM 3013 C CA . ASP A 1 367 ? -10.698 -40.406 53.445 1.00 93.88 367 ASP A CA 1
ATOM 3014 C C . ASP A 1 367 ? -9.162 -40.410 53.446 1.00 93.88 367 ASP A C 1
ATOM 3016 O O . ASP A 1 367 ? -8.549 -39.846 52.543 1.00 93.88 367 ASP A O 1
ATOM 3020 N N . LEU A 1 368 ? -8.513 -41.117 54.377 1.00 94.50 368 LEU A N 1
ATOM 3021 C CA . LEU A 1 368 ? -7.054 -41.280 54.407 1.00 94.50 368 LEU A CA 1
ATOM 3022 C C . LEU A 1 368 ? -6.535 -41.973 53.137 1.00 94.50 368 LEU A C 1
ATOM 3024 O O . LEU A 1 368 ? -5.529 -41.545 52.569 1.00 94.50 368 LEU A O 1
ATOM 3028 N N . ASN A 1 369 ? -7.235 -42.997 52.641 1.00 93.62 369 ASN A N 1
ATOM 3029 C CA . ASN A 1 369 ? -6.912 -43.634 51.362 1.00 93.62 369 ASN A CA 1
ATOM 3030 C C . ASN A 1 369 ? -7.142 -42.687 50.172 1.00 93.62 369 ASN A C 1
ATOM 3032 O O . ASN A 1 369 ? -6.293 -42.606 49.288 1.00 93.62 369 ASN A O 1
ATOM 3036 N N . ARG A 1 370 ? -8.226 -41.903 50.177 1.00 95.25 370 ARG A N 1
ATOM 3037 C CA . ARG A 1 370 ? -8.506 -40.885 49.152 1.00 95.25 370 ARG A CA 1
ATOM 3038 C C . ARG A 1 370 ? -7.437 -39.787 49.117 1.00 95.25 370 ARG A C 1
ATOM 3040 O O . ARG A 1 370 ? -7.026 -39.376 48.033 1.00 95.25 370 ARG A O 1
ATOM 3047 N N . TYR A 1 371 ? -6.954 -39.336 50.276 1.00 93.94 371 TYR A N 1
ATOM 3048 C CA . TYR A 1 371 ? -5.844 -38.386 50.361 1.00 93.94 371 TYR A CA 1
ATOM 3049 C C . TYR A 1 371 ? -4.523 -39.003 49.890 1.00 93.94 371 TYR A C 1
ATOM 3051 O O . TYR A 1 371 ? -3.791 -38.327 49.175 1.00 93.94 371 TYR A O 1
ATOM 3059 N N . LYS A 1 372 ? -4.242 -40.282 50.188 1.00 93.62 372 LYS A N 1
ATOM 3060 C CA . LYS A 1 372 ? -3.083 -41.000 49.618 1.00 93.62 372 LYS A CA 1
ATOM 3061 C C . LYS A 1 372 ? -3.133 -41.046 48.092 1.00 93.62 372 LYS A C 1
ATOM 3063 O O . LYS A 1 372 ? -2.167 -40.630 47.466 1.00 93.62 372 LYS A O 1
ATOM 3068 N N . SER A 1 373 ? -4.253 -41.471 47.500 1.00 93.62 373 SER A N 1
ATOM 3069 C CA . SER A 1 373 ? -4.424 -41.461 46.040 1.00 93.62 373 SER A CA 1
ATOM 3070 C C . SER A 1 373 ? -4.230 -40.059 45.463 1.00 93.62 373 SER A C 1
ATOM 3072 O O . SER A 1 373 ? -3.529 -39.888 44.470 1.00 93.62 373 SER A O 1
ATOM 3074 N N . ARG A 1 374 ? -4.767 -39.026 46.129 1.00 94.31 374 ARG A N 1
ATOM 3075 C CA . ARG A 1 374 ? -4.589 -37.646 45.672 1.00 94.31 374 ARG A CA 1
ATOM 3076 C C . ARG A 1 374 ? -3.144 -37.147 45.787 1.00 94.31 374 ARG A C 1
ATOM 3078 O O . ARG A 1 374 ? -2.734 -36.329 44.969 1.00 94.31 374 ARG A O 1
ATOM 3085 N N . ILE A 1 375 ? -2.383 -37.619 46.773 1.00 92.75 375 ILE A N 1
ATOM 3086 C CA . ILE A 1 375 ? -0.945 -37.350 46.888 1.00 92.75 375 ILE A CA 1
ATOM 3087 C C . ILE A 1 375 ? -0.203 -38.030 45.733 1.00 92.75 375 ILE A C 1
ATOM 3089 O O . ILE A 1 375 ? 0.506 -37.336 45.013 1.00 92.75 375 ILE A O 1
ATOM 3093 N N . THR A 1 376 ? -0.455 -39.316 45.461 1.00 92.81 376 THR A N 1
ATOM 3094 C CA . THR A 1 376 ? 0.202 -40.020 44.345 1.00 92.81 376 THR A CA 1
ATOM 3095 C C . THR A 1 376 ? -0.139 -39.417 42.978 1.00 92.81 376 THR A C 1
ATOM 3097 O O . THR A 1 376 ? 0.752 -39.284 42.145 1.00 92.81 376 THR A O 1
ATOM 3100 N N . ASP A 1 377 ? -1.379 -38.954 42.756 1.00 90.31 377 ASP A N 1
ATOM 3101 C CA . ASP A 1 377 ? -1.748 -38.211 41.537 1.00 90.31 377 ASP A CA 1
ATOM 3102 C C . ASP A 1 377 ? -0.886 -36.949 41.365 1.00 90.31 377 ASP A C 1
ATOM 3104 O O . ASP A 1 377 ? -0.419 -36.635 40.269 1.00 90.31 377 ASP A O 1
ATOM 3108 N N . LEU A 1 378 ? -0.704 -36.191 42.454 1.00 86.62 378 LEU A N 1
ATOM 3109 C CA . LEU A 1 378 ? 0.045 -34.937 42.454 1.00 86.62 378 LEU A CA 1
ATOM 3110 C C . LEU A 1 378 ? 1.549 -35.182 42.304 1.00 86.62 378 LEU A C 1
ATOM 3112 O O . LEU A 1 378 ? 2.203 -34.431 41.590 1.00 86.62 378 LEU A O 1
ATOM 3116 N N . GLU A 1 379 ? 2.090 -36.242 42.903 1.00 84.94 379 GLU A N 1
ATOM 3117 C CA . GLU A 1 379 ? 3.480 -36.678 42.720 1.00 84.94 379 GLU A CA 1
ATOM 3118 C C . GLU A 1 379 ? 3.743 -37.118 41.266 1.00 84.94 379 GLU A C 1
ATOM 3120 O O . GLU A 1 379 ? 4.749 -36.723 40.665 1.00 84.94 379 GLU A O 1
ATOM 3125 N N . CYS A 1 380 ? 2.808 -37.846 40.644 1.00 83.50 380 CYS A N 1
ATOM 3126 C CA . CYS A 1 380 ? 2.861 -38.166 39.216 1.00 83.50 380 CYS A CA 1
ATOM 3127 C C . CYS A 1 380 ? 2.844 -36.904 38.336 1.00 83.50 380 CYS A C 1
ATOM 3129 O O . CYS A 1 380 ? 3.694 -36.767 37.459 1.00 83.50 380 CYS A O 1
ATOM 3131 N N . VAL A 1 381 ? 1.944 -35.948 38.584 1.00 80.81 381 VAL A N 1
ATOM 3132 C CA . VAL A 1 381 ? 1.916 -34.680 37.828 1.00 80.81 381 VAL A CA 1
ATOM 3133 C C . VAL A 1 381 ? 3.198 -33.861 38.041 1.00 80.81 381 VAL A C 1
ATOM 3135 O O . VAL A 1 381 ? 3.768 -33.364 37.072 1.00 80.81 381 VAL A O 1
ATOM 3138 N N . LEU A 1 382 ? 3.702 -33.758 39.275 1.00 76.56 382 LEU A N 1
ATOM 3139 C CA . LEU A 1 382 ? 4.927 -33.015 39.598 1.00 76.56 382 LEU A CA 1
ATOM 3140 C C . LEU A 1 382 ? 6.177 -33.629 38.947 1.00 76.56 382 LEU A C 1
ATOM 3142 O O . LEU A 1 382 ? 7.026 -32.892 38.452 1.00 76.56 382 LEU A O 1
ATOM 3146 N N . SER A 1 383 ? 6.284 -34.961 38.898 1.00 73.50 383 SER A N 1
ATOM 3147 C CA . SER A 1 383 ? 7.387 -35.650 38.202 1.00 73.50 383 SER A CA 1
ATOM 3148 C C . SER A 1 383 ? 7.346 -35.471 36.678 1.00 73.50 383 SER A C 1
ATOM 3150 O O . SER A 1 383 ? 8.398 -35.400 36.042 1.00 73.50 383 SER A O 1
ATOM 3152 N N . GLN A 1 384 ? 6.155 -35.310 36.093 1.00 69.06 384 GLN A N 1
ATOM 3153 C CA . GLN A 1 384 ? 5.979 -34.975 34.675 1.00 69.06 384 GLN A CA 1
ATOM 3154 C C . GLN A 1 384 ? 6.250 -33.487 34.380 1.00 69.06 384 GLN A C 1
ATOM 3156 O O . GLN A 1 384 ? 6.662 -33.149 33.270 1.00 69.06 384 GLN A O 1
ATOM 3161 N N . GLN A 1 385 ? 6.121 -32.596 35.373 1.00 58.03 385 GLN A N 1
ATOM 3162 C CA . GLN A 1 385 ? 6.294 -31.138 35.241 1.00 58.03 385 GLN A CA 1
ATOM 3163 C C . GLN A 1 385 ? 7.748 -30.674 34.959 1.00 58.03 385 GLN A C 1
ATOM 3165 O O . GLN A 1 385 ? 8.046 -29.481 34.998 1.00 58.03 385 GLN A O 1
ATOM 3170 N N . GLY A 1 386 ? 8.660 -31.601 34.646 1.00 57.81 386 GLY A N 1
ATOM 3171 C CA . GLY A 1 386 ? 10.013 -31.334 34.142 1.00 57.81 386 GLY A CA 1
ATOM 3172 C C . GLY A 1 386 ? 10.357 -32.030 32.816 1.00 57.81 386 GLY A C 1
ATOM 3173 O O . GLY A 1 386 ? 11.506 -31.949 32.391 1.00 57.81 386 GLY A O 1
ATOM 3174 N N . GLN A 1 387 ? 9.405 -32.724 32.177 1.00 59.06 387 GLN A N 1
ATOM 3175 C CA . GLN A 1 387 ? 9.634 -33.564 30.987 1.00 59.06 387 GLN A CA 1
ATOM 3176 C C . GLN A 1 387 ? 8.846 -33.116 29.741 1.00 59.06 387 GLN A C 1
ATOM 3178 O O . GLN A 1 387 ? 8.658 -33.900 28.813 1.00 59.06 387 GLN A O 1
ATOM 3183 N N . ASP A 1 388 ? 8.394 -31.859 29.684 1.00 69.62 388 ASP A N 1
ATOM 3184 C CA . ASP A 1 388 ? 7.735 -31.314 28.490 1.00 69.62 388 ASP A CA 1
ATOM 3185 C C . ASP A 1 388 ? 8.754 -31.085 27.357 1.00 69.62 388 ASP A C 1
ATOM 3187 O O . ASP A 1 388 ? 9.363 -30.016 27.228 1.00 69.62 388 ASP A O 1
ATOM 3191 N N . THR A 1 389 ? 8.976 -32.125 26.546 1.00 73.88 389 THR A N 1
ATOM 3192 C CA . THR A 1 389 ? 9.940 -32.098 25.435 1.00 73.88 389 THR A CA 1
ATOM 3193 C C . THR A 1 389 ? 9.592 -31.031 24.406 1.00 73.88 389 THR A C 1
ATOM 3195 O O . THR A 1 389 ? 10.501 -30.407 23.863 1.00 73.88 389 THR A O 1
ATOM 3198 N N . LYS A 1 390 ? 8.300 -30.733 24.210 1.00 78.50 390 LYS A N 1
ATOM 3199 C CA . LYS A 1 390 ? 7.834 -29.716 23.261 1.00 78.50 390 LYS A CA 1
ATOM 3200 C C . LYS A 1 390 ? 8.320 -28.331 23.654 1.00 78.50 390 LYS A C 1
ATOM 3202 O O . LYS A 1 390 ? 8.824 -27.609 22.804 1.00 78.50 390 LYS A O 1
ATOM 3207 N N . TRP A 1 391 ? 8.269 -27.980 24.941 1.00 81.88 391 TRP A N 1
ATOM 3208 C CA . TRP A 1 391 ? 8.822 -26.706 25.410 1.00 81.88 391 TRP A CA 1
ATOM 3209 C C . TRP A 1 391 ? 10.336 -26.603 25.170 1.00 81.88 391 TRP A C 1
ATOM 3211 O O . TRP A 1 391 ? 10.845 -25.530 24.837 1.00 81.88 391 TRP A O 1
ATOM 3221 N N . ILE A 1 392 ? 11.068 -27.714 25.308 1.00 84.62 392 ILE A N 1
ATOM 3222 C CA . ILE A 1 392 ? 12.508 -27.764 25.019 1.00 84.62 392 ILE A CA 1
ATOM 3223 C C . ILE A 1 392 ? 12.754 -27.601 23.511 1.00 84.62 392 ILE A C 1
ATOM 3225 O O . ILE A 1 392 ? 13.588 -26.785 23.126 1.00 84.62 392 ILE A O 1
ATOM 3229 N N . GLU A 1 393 ? 12.007 -28.310 22.665 1.00 85.38 393 GLU A N 1
ATOM 3230 C CA . GLU A 1 393 ? 12.075 -28.240 21.198 1.00 85.38 393 GLU A CA 1
ATOM 3231 C C . GLU A 1 393 ? 11.721 -26.839 20.666 1.00 85.38 393 GLU A C 1
ATOM 3233 O O . GLU A 1 393 ? 12.492 -26.258 19.899 1.00 85.38 393 GLU A O 1
ATOM 3238 N N . GLU A 1 394 ? 10.618 -26.244 21.129 1.00 86.50 394 GLU A N 1
ATOM 3239 C CA . GLU A 1 394 ? 10.196 -24.877 20.793 1.00 86.50 394 GLU A CA 1
ATOM 3240 C C . GLU A 1 394 ? 11.253 -23.846 21.206 1.00 86.50 394 GLU A C 1
ATOM 3242 O O . GLU A 1 394 ? 11.621 -22.968 20.421 1.00 86.50 394 GLU A O 1
ATOM 3247 N N . LYS A 1 395 ? 11.810 -23.977 22.415 1.00 86.94 395 LYS A N 1
ATOM 3248 C CA . LYS A 1 395 ? 12.917 -23.141 22.895 1.00 86.94 395 LYS A CA 1
ATOM 3249 C C . LYS A 1 395 ? 14.170 -23.303 22.026 1.00 86.94 395 LYS A C 1
ATOM 3251 O O . LYS A 1 395 ? 14.801 -22.301 21.690 1.00 86.94 395 LYS A O 1
ATOM 3256 N N . GLN A 1 396 ? 14.517 -24.527 21.628 1.00 90.19 396 GLN A N 1
ATOM 3257 C CA . GLN A 1 396 ? 15.655 -24.820 20.749 1.00 90.19 396 GLN A CA 1
ATOM 3258 C C . GLN A 1 396 ? 15.468 -24.168 19.365 1.00 90.19 396 GLN A C 1
ATOM 3260 O O . GLN A 1 396 ? 16.375 -23.499 18.863 1.00 90.19 396 GLN A O 1
ATOM 3265 N N . ALA A 1 397 ? 14.269 -24.286 18.784 1.00 92.81 397 ALA A N 1
ATOM 3266 C CA . ALA A 1 397 ? 13.899 -23.671 17.511 1.00 92.81 397 ALA A CA 1
ATOM 3267 C C . ALA A 1 397 ? 13.892 -22.132 17.586 1.00 92.81 397 ALA A C 1
ATOM 3269 O O . ALA A 1 397 ? 14.348 -21.458 16.660 1.00 92.81 397 ALA A O 1
ATOM 3270 N N . LEU A 1 398 ? 13.451 -21.551 18.708 1.00 93.50 398 LEU A N 1
ATOM 3271 C CA . LEU A 1 398 ? 13.535 -20.109 18.957 1.00 93.50 398 LEU A CA 1
ATOM 3272 C C . LEU A 1 398 ? 14.985 -19.611 19.064 1.00 93.50 398 LEU A C 1
ATOM 3274 O O . LEU A 1 398 ? 15.266 -18.500 18.612 1.00 93.50 398 LEU A O 1
ATOM 3278 N N . TYR A 1 399 ? 15.922 -20.403 19.598 1.00 94.06 399 TYR A N 1
ATOM 3279 C CA . TYR A 1 399 ? 17.349 -20.054 19.561 1.00 94.06 399 TYR A CA 1
ATOM 3280 C C . TYR A 1 399 ? 17.916 -20.092 18.137 1.00 94.06 399 TYR A C 1
ATOM 3282 O O . TYR A 1 399 ? 18.561 -19.128 17.725 1.00 94.06 399 TYR A O 1
ATOM 3290 N N . GLN A 1 400 ? 17.628 -21.143 17.361 1.00 95.62 400 GLN A N 1
ATOM 3291 C CA . GLN A 1 400 ? 18.046 -21.241 15.954 1.00 95.62 400 GLN A CA 1
ATOM 3292 C C . GLN A 1 400 ? 17.509 -20.060 15.129 1.00 95.62 400 GLN A C 1
ATOM 3294 O O . GLN A 1 400 ? 18.266 -19.373 14.444 1.00 95.62 400 GLN A O 1
ATOM 3299 N N . ARG A 1 401 ? 16.220 -19.739 15.280 1.00 94.19 401 ARG A N 1
ATOM 3300 C CA . ARG A 1 401 ? 15.580 -18.617 14.582 1.00 94.19 401 ARG A CA 1
ATOM 3301 C C . ARG A 1 401 ? 16.126 -17.250 15.005 1.00 94.19 401 ARG A C 1
ATOM 3303 O O . ARG A 1 401 ? 16.218 -16.358 14.167 1.00 94.19 401 ARG A O 1
ATOM 3310 N N . ASN A 1 402 ? 16.515 -17.069 16.269 1.00 92.31 402 ASN A N 1
ATOM 3311 C CA . ASN A 1 402 ? 17.216 -15.854 16.695 1.00 92.31 402 ASN A CA 1
ATOM 3312 C C . ASN A 1 402 ? 18.626 -15.763 16.094 1.00 92.31 402 ASN A C 1
ATOM 3314 O O . ASN A 1 402 ? 19.024 -14.676 15.681 1.00 92.31 402 ASN A O 1
ATOM 3318 N N . GLN A 1 403 ? 19.355 -16.877 15.980 1.00 96.12 403 GLN A N 1
ATOM 3319 C CA . GLN A 1 403 ? 20.671 -16.901 15.335 1.00 96.12 403 GLN A CA 1
ATOM 3320 C C . GLN A 1 403 ? 20.576 -16.491 13.853 1.00 96.12 403 GLN A C 1
ATOM 3322 O O . GLN A 1 403 ? 21.299 -15.590 13.429 1.00 96.12 403 GLN A O 1
ATOM 3327 N N . GLU A 1 404 ? 19.617 -17.044 13.098 1.00 96.00 404 GLU A N 1
ATOM 3328 C CA . GLU A 1 404 ? 19.335 -16.619 11.713 1.00 96.00 404 GLU A CA 1
ATOM 3329 C C . GLU A 1 404 ? 19.035 -15.114 11.598 1.00 96.00 404 GLU A C 1
ATOM 3331 O O . GLU A 1 404 ? 19.431 -14.464 10.629 1.00 96.00 404 GLU A O 1
ATOM 3336 N N . LEU A 1 405 ? 18.294 -14.553 12.561 1.00 94.19 405 LEU A N 1
ATOM 3337 C CA . LEU A 1 405 ? 17.939 -13.133 12.577 1.00 94.19 405 LEU A CA 1
ATOM 3338 C C . LEU A 1 405 ? 19.147 -12.247 12.911 1.00 94.19 405 LEU A C 1
ATOM 3340 O O . LEU A 1 405 ? 19.302 -11.196 12.295 1.00 94.19 405 LEU A O 1
ATOM 3344 N N . VAL A 1 406 ? 20.030 -12.679 13.815 1.00 96.81 406 VAL A N 1
ATOM 3345 C CA . VAL A 1 406 ? 21.298 -11.992 14.120 1.00 96.81 406 VAL A CA 1
ATOM 3346 C C . VAL A 1 406 ? 22.249 -12.018 12.920 1.00 96.81 406 VAL A C 1
ATOM 3348 O O . VAL A 1 406 ? 22.909 -11.020 12.636 1.00 96.81 406 VAL A O 1
ATOM 3351 N N . GLU A 1 407 ? 22.310 -13.124 12.181 1.00 97.12 407 GLU A N 1
ATOM 3352 C CA . GLU A 1 407 ? 23.133 -13.230 10.969 1.00 97.12 407 GLU A CA 1
ATOM 3353 C C . GLU A 1 407 ? 22.562 -12.399 9.812 1.00 97.12 407 GLU A C 1
ATOM 3355 O O . GLU A 1 407 ? 23.314 -11.689 9.141 1.00 97.12 407 GLU A O 1
ATOM 3360 N N . LYS A 1 408 ? 21.233 -12.367 9.643 1.00 96.75 408 LYS A N 1
ATOM 3361 C CA . LYS A 1 408 ? 20.565 -11.439 8.713 1.00 96.75 408 LYS A CA 1
ATOM 3362 C C . LYS A 1 408 ? 20.780 -9.974 9.091 1.00 96.75 408 LYS A C 1
ATOM 3364 O O . LYS A 1 408 ? 21.021 -9.174 8.196 1.00 96.75 408 LYS A O 1
ATOM 3369 N N . LEU A 1 409 ? 20.741 -9.616 10.378 1.00 94.19 409 LEU A N 1
ATOM 3370 C CA . LEU A 1 409 ? 21.045 -8.253 10.832 1.00 94.19 409 LEU A CA 1
ATOM 3371 C C . LEU A 1 409 ? 22.479 -7.852 10.469 1.00 94.19 409 LEU A C 1
ATOM 3373 O O . LEU A 1 409 ? 22.657 -6.834 9.811 1.00 94.19 409 LEU A O 1
ATOM 3377 N N . LYS A 1 410 ? 23.477 -8.692 10.774 1.00 96.31 410 LYS A N 1
ATOM 3378 C CA . LYS A 1 410 ? 24.876 -8.451 10.371 1.00 96.31 410 LYS A CA 1
ATOM 3379 C C . LYS A 1 410 ? 25.030 -8.301 8.856 1.00 96.31 410 LYS A C 1
ATOM 3381 O O . LYS A 1 410 ? 25.769 -7.436 8.397 1.00 96.31 410 LYS A O 1
ATOM 3386 N N . HIS A 1 411 ? 24.328 -9.114 8.066 1.00 96.31 411 HIS A N 1
ATOM 3387 C CA . HIS A 1 411 ? 24.355 -8.982 6.610 1.00 96.31 411 HIS A CA 1
ATOM 3388 C C . HIS A 1 411 ? 23.767 -7.637 6.154 1.00 96.31 411 HIS A C 1
ATOM 3390 O O . HIS A 1 411 ? 24.435 -6.903 5.424 1.00 96.31 411 HIS A O 1
ATOM 3396 N N . MET A 1 412 ? 22.587 -7.262 6.661 1.00 93.25 412 MET A N 1
ATOM 3397 C CA . MET A 1 412 ? 21.961 -5.962 6.389 1.00 93.25 412 MET A CA 1
ATOM 3398 C C . MET A 1 412 ? 22.847 -4.781 6.819 1.00 93.25 412 MET A C 1
ATOM 3400 O O . MET A 1 412 ? 22.925 -3.801 6.087 1.00 93.25 412 MET A O 1
ATOM 3404 N N . GLU A 1 413 ? 23.560 -4.877 7.946 1.00 94.69 413 GLU A N 1
ATOM 3405 C CA . GLU A 1 413 ? 24.544 -3.874 8.385 1.00 94.69 413 GLU A CA 1
ATOM 3406 C C . GLU A 1 413 ? 25.711 -3.748 7.388 1.00 94.69 413 GLU A C 1
ATOM 3408 O O . GLU A 1 413 ? 26.117 -2.633 7.055 1.00 94.69 413 GLU A O 1
ATOM 3413 N N . THR A 1 414 ? 26.230 -4.863 6.851 1.00 95.00 414 THR A N 1
ATOM 3414 C CA . THR A 1 414 ? 27.275 -4.806 5.810 1.00 95.00 414 THR A CA 1
ATOM 3415 C C . THR A 1 414 ? 26.777 -4.222 4.487 1.00 95.00 414 THR A C 1
ATOM 3417 O O . THR A 1 414 ? 27.533 -3.517 3.819 1.00 95.00 414 THR A O 1
ATOM 3420 N N . GLU A 1 415 ? 25.514 -4.450 4.120 1.00 96.12 415 GLU A N 1
ATOM 3421 C CA . GLU A 1 415 ? 24.913 -3.818 2.941 1.00 96.12 415 GLU A CA 1
ATOM 3422 C C . GLU A 1 415 ? 24.638 -2.327 3.175 1.00 96.12 415 GLU A C 1
ATOM 3424 O O . GLU A 1 415 ? 24.936 -1.515 2.306 1.00 96.12 415 GLU A O 1
ATOM 3429 N N . GLU A 1 416 ? 24.176 -1.928 4.365 1.00 93.50 416 GLU A N 1
ATOM 3430 C CA . GLU A 1 416 ? 24.001 -0.516 4.730 1.00 93.50 416 GLU A CA 1
ATOM 3431 C C . GLU A 1 416 ? 25.332 0.252 4.663 1.00 93.50 416 GLU A C 1
ATOM 3433 O O . GLU A 1 416 ? 25.371 1.379 4.168 1.00 93.50 416 GLU A O 1
ATOM 3438 N N . MET A 1 417 ? 26.437 -0.355 5.109 1.00 95.44 417 MET A N 1
ATOM 3439 C CA . MET A 1 417 ? 27.771 0.238 4.964 1.00 95.44 417 MET A CA 1
ATOM 3440 C C . MET A 1 417 ? 28.233 0.303 3.501 1.00 95.44 417 MET A C 1
ATOM 3442 O O . MET A 1 417 ? 28.844 1.298 3.116 1.00 95.44 417 MET A O 1
ATOM 3446 N N . ARG A 1 418 ? 27.899 -0.690 2.661 1.00 97.56 418 ARG A N 1
ATOM 3447 C CA . ARG A 1 418 ? 28.178 -0.632 1.215 1.00 97.56 418 ARG A CA 1
ATOM 3448 C C . ARG A 1 418 ? 27.412 0.518 0.552 1.00 97.56 418 ARG A C 1
ATOM 3450 O O . ARG A 1 418 ? 28.032 1.372 -0.074 1.00 97.56 418 ARG A O 1
ATOM 3457 N N . PHE A 1 419 ? 26.101 0.608 0.778 1.00 95.88 419 PHE A N 1
ATOM 3458 C CA . PHE A 1 419 ? 25.265 1.674 0.219 1.00 95.88 419 PHE A CA 1
ATOM 3459 C C . PHE A 1 419 ? 25.663 3.070 0.719 1.00 95.88 419 PHE A C 1
ATOM 3461 O O . PHE A 1 419 ? 25.555 4.031 -0.034 1.00 95.88 419 PHE A O 1
ATOM 3468 N N . LYS A 1 420 ? 26.165 3.217 1.955 1.00 96.31 420 LYS A N 1
ATOM 3469 C CA . LYS A 1 420 ? 26.730 4.494 2.436 1.00 96.31 420 LYS A CA 1
ATOM 3470 C C . LYS A 1 420 ? 27.950 4.939 1.631 1.00 96.31 420 LYS A C 1
ATOM 3472 O O . LYS A 1 420 ? 28.057 6.131 1.350 1.00 96.31 420 LYS A O 1
ATOM 3477 N N . ASN A 1 421 ? 28.826 4.006 1.258 1.00 96.69 421 ASN A N 1
ATOM 3478 C CA . ASN A 1 421 ? 29.991 4.299 0.425 1.00 96.69 421 ASN A CA 1
ATOM 3479 C C . ASN A 1 421 ? 29.554 4.648 -1.005 1.00 96.69 421 ASN A C 1
ATOM 3481 O O . ASN A 1 421 ? 29.902 5.718 -1.484 1.00 96.69 421 ASN A O 1
ATOM 3485 N N . GLU A 1 422 ? 28.686 3.838 -1.622 1.00 96.69 422 GLU A N 1
ATOM 3486 C CA . GLU A 1 422 ? 28.133 4.105 -2.964 1.00 96.69 422 GLU A CA 1
ATOM 3487 C C . GLU A 1 422 ? 27.411 5.470 -3.040 1.00 96.69 422 GLU A C 1
ATOM 3489 O O . GLU A 1 422 ? 27.540 6.200 -4.021 1.00 96.69 422 GLU A O 1
ATOM 3494 N N . ILE A 1 423 ? 26.692 5.862 -1.979 1.00 95.69 423 ILE A N 1
ATOM 3495 C CA . ILE A 1 423 ? 26.057 7.186 -1.850 1.00 95.69 423 ILE A CA 1
ATOM 3496 C C . ILE A 1 423 ? 27.087 8.314 -1.704 1.00 95.69 423 ILE A C 1
ATOM 3498 O O . ILE A 1 423 ? 26.779 9.448 -2.070 1.00 95.69 423 ILE A O 1
ATOM 3502 N N . GLN A 1 424 ? 28.276 8.058 -1.153 1.00 97.50 424 GLN A N 1
ATOM 3503 C CA . GLN A 1 424 ? 29.337 9.061 -1.093 1.00 97.50 424 GLN A CA 1
ATOM 3504 C C . GLN A 1 424 ? 30.060 9.172 -2.439 1.00 97.50 424 GLN A C 1
ATOM 3506 O O . GLN A 1 424 ? 30.129 10.273 -2.971 1.00 97.50 424 GLN A O 1
ATOM 3511 N N . ASP A 1 425 ? 30.452 8.051 -3.051 1.00 97.50 425 ASP A N 1
ATOM 3512 C CA . ASP A 1 425 ? 31.048 8.014 -4.394 1.00 97.50 425 ASP A CA 1
ATOM 3513 C C . ASP A 1 425 ? 30.159 8.740 -5.426 1.00 97.50 425 ASP A C 1
ATOM 3515 O O . ASP A 1 425 ? 30.649 9.479 -6.281 1.00 97.50 425 ASP A O 1
ATOM 3519 N N . ALA A 1 426 ? 28.833 8.587 -5.319 1.00 92.94 426 ALA A N 1
ATOM 3520 C CA . ALA A 1 426 ? 27.862 9.277 -6.167 1.00 92.94 426 ALA A CA 1
ATOM 3521 C C . ALA A 1 426 ? 27.779 10.800 -5.924 1.00 92.94 426 ALA A C 1
ATOM 3523 O O . ALA A 1 426 ? 27.491 11.541 -6.865 1.00 92.94 426 ALA A O 1
ATOM 3524 N N . LYS A 1 427 ? 28.034 11.293 -4.700 1.00 96.62 427 LYS A N 1
ATOM 3525 C CA . LYS A 1 427 ? 28.141 12.743 -4.435 1.00 96.62 427 LYS A CA 1
ATOM 3526 C C . LYS A 1 427 ? 29.431 13.299 -5.006 1.00 96.62 427 LYS A C 1
ATOM 3528 O O . LYS A 1 427 ? 29.376 14.297 -5.710 1.00 96.62 427 LYS A O 1
ATOM 3533 N N . ASP A 1 428 ? 30.554 12.634 -4.752 1.00 97.56 428 ASP A N 1
ATOM 3534 C CA . ASP A 1 428 ? 31.875 13.062 -5.213 1.00 97.56 428 ASP A CA 1
ATOM 3535 C C . ASP A 1 428 ? 31.904 13.138 -6.758 1.00 97.56 428 ASP A C 1
ATOM 3537 O O . ASP A 1 428 ? 32.446 14.078 -7.342 1.00 97.56 428 ASP A O 1
ATOM 3541 N N . GLN A 1 429 ? 31.221 12.205 -7.439 1.00 96.38 429 GLN A N 1
ATOM 3542 C CA . GLN A 1 429 ? 30.962 12.279 -8.884 1.00 96.38 429 GLN A CA 1
ATOM 3543 C C . GLN A 1 429 ? 30.035 13.439 -9.282 1.00 96.38 429 GLN A C 1
ATOM 3545 O O . GLN A 1 429 ? 30.284 14.087 -10.298 1.00 96.38 429 GLN A O 1
ATOM 3550 N N . ASN A 1 430 ? 28.975 13.718 -8.520 1.00 94.25 430 ASN A N 1
ATOM 3551 C CA . ASN A 1 430 ? 28.055 14.818 -8.819 1.00 94.25 430 ASN A CA 1
ATOM 3552 C C . ASN A 1 430 ? 28.717 16.196 -8.630 1.00 94.25 430 ASN A C 1
ATOM 3554 O O . ASN A 1 430 ? 28.560 17.058 -9.488 1.00 94.25 430 ASN A O 1
ATOM 3558 N N . GLU A 1 431 ? 29.524 16.384 -7.584 1.00 96.69 431 GLU A N 1
ATOM 3559 C CA . GLU A 1 431 ? 30.349 17.585 -7.391 1.00 96.69 431 GLU A CA 1
ATOM 3560 C C . GLU A 1 431 ? 31.324 17.773 -8.569 1.00 96.69 431 GLU A C 1
ATOM 3562 O O . GLU A 1 431 ? 31.426 18.866 -9.129 1.00 96.69 431 GLU A O 1
ATOM 3567 N N . LEU A 1 432 ? 31.978 16.698 -9.034 1.00 97.12 432 LEU A N 1
ATOM 3568 C CA . LEU A 1 432 ? 32.835 16.738 -10.226 1.00 97.12 432 LEU A CA 1
ATOM 3569 C C . LEU A 1 432 ? 32.066 17.119 -11.508 1.00 97.12 432 LEU A C 1
ATOM 3571 O O . LEU A 1 432 ? 32.601 17.839 -12.357 1.00 97.12 432 LEU A O 1
ATOM 3575 N N . LEU A 1 433 ? 30.815 16.670 -11.653 1.00 96.00 433 LEU A N 1
ATOM 3576 C CA . LEU A 1 433 ? 29.941 17.060 -12.764 1.00 96.00 433 LEU A CA 1
ATOM 3577 C C . LEU A 1 433 ? 29.506 18.529 -12.668 1.00 96.00 433 LEU A C 1
ATOM 3579 O O . LEU A 1 433 ? 29.509 19.210 -13.691 1.00 96.00 433 LEU A O 1
ATOM 3583 N N . GLU A 1 434 ? 29.212 19.049 -11.475 1.00 95.00 434 GLU A N 1
ATOM 3584 C CA . GLU A 1 434 ? 28.921 20.474 -11.258 1.00 95.00 434 GLU A CA 1
ATOM 3585 C C . GLU A 1 434 ? 30.124 21.354 -11.639 1.00 95.00 434 GLU A C 1
ATOM 3587 O O . GLU A 1 434 ? 29.971 22.303 -12.413 1.00 95.00 434 GLU A O 1
ATOM 3592 N N . PHE A 1 435 ? 31.346 20.990 -11.223 1.00 96.12 435 PHE A N 1
ATOM 3593 C CA . PHE A 1 435 ? 32.564 21.672 -11.682 1.00 96.12 435 PHE A CA 1
ATOM 3594 C C . PHE A 1 435 ? 32.727 21.619 -13.208 1.00 96.12 435 PHE A C 1
ATOM 3596 O O . PHE A 1 435 ? 33.121 22.615 -13.820 1.00 96.12 435 PHE A O 1
ATOM 3603 N N . ARG A 1 436 ? 32.402 20.486 -13.845 1.00 95.44 436 ARG A N 1
ATOM 3604 C CA . ARG A 1 436 ? 32.488 20.339 -15.305 1.00 95.44 436 ARG A CA 1
ATOM 3605 C C . ARG A 1 436 ? 31.423 21.148 -16.051 1.00 95.44 436 ARG A C 1
ATOM 3607 O O . ARG A 1 436 ? 31.726 21.656 -17.127 1.00 95.44 436 ARG A O 1
ATOM 3614 N N . ILE A 1 437 ? 30.219 21.301 -15.501 1.00 92.38 437 ILE A N 1
ATOM 3615 C CA . ILE A 1 437 ? 29.173 22.171 -16.062 1.00 92.38 437 ILE A CA 1
ATOM 3616 C C . ILE A 1 437 ? 29.647 23.628 -16.034 1.00 92.38 437 ILE A C 1
ATOM 3618 O O . ILE A 1 437 ? 29.665 24.273 -17.079 1.00 92.38 437 ILE A O 1
ATOM 3622 N N . LEU A 1 438 ? 30.159 24.109 -14.897 1.00 94.06 438 LEU A N 1
ATOM 3623 C CA . LEU A 1 438 ? 30.710 25.466 -14.772 1.00 94.06 438 LEU A CA 1
ATOM 3624 C C . LEU A 1 438 ? 31.886 25.719 -15.746 1.00 94.06 438 LEU A C 1
ATOM 3626 O O . LEU A 1 438 ? 32.002 26.798 -16.329 1.00 94.06 438 LEU A O 1
ATOM 3630 N N . GLU A 1 439 ? 32.737 24.714 -15.985 1.00 91.12 439 GLU A N 1
ATOM 3631 C CA . GLU A 1 439 ? 33.839 24.774 -16.965 1.00 91.12 439 GLU A CA 1
ATOM 3632 C C . GLU A 1 439 ? 33.360 24.827 -18.437 1.00 91.12 439 GLU A C 1
ATOM 3634 O O . GLU A 1 439 ? 34.109 25.246 -19.331 1.00 91.12 439 GLU A O 1
ATOM 3639 N N . LEU A 1 440 ? 32.131 24.375 -18.707 1.00 83.38 440 LEU A N 1
ATOM 3640 C CA . LEU A 1 440 ? 31.485 24.421 -20.020 1.00 83.38 440 LEU A CA 1
ATOM 3641 C C . LEU A 1 440 ? 30.703 25.729 -20.213 1.00 83.38 440 LEU A C 1
ATOM 3643 O O . LEU A 1 440 ? 30.870 26.362 -21.253 1.00 83.38 440 LEU A O 1
ATOM 3647 N N . GLU A 1 441 ? 29.958 26.193 -19.207 1.00 86.50 441 GLU A N 1
ATOM 3648 C CA . GLU A 1 441 ? 29.266 27.494 -19.216 1.00 86.50 441 GLU A CA 1
ATOM 3649 C C . GLU A 1 441 ? 30.246 28.664 -19.422 1.00 86.50 441 GLU A C 1
ATOM 3651 O O . GLU A 1 441 ? 29.989 29.580 -20.206 1.00 86.50 441 GLU A O 1
ATOM 3656 N N . GLU A 1 442 ? 31.422 28.621 -18.787 1.00 85.75 442 GLU A N 1
ATOM 3657 C CA . GLU A 1 442 ? 32.461 29.641 -18.979 1.00 85.75 442 GLU A CA 1
ATOM 3658 C C . GLU A 1 442 ? 33.141 29.544 -20.362 1.00 85.75 442 GLU A C 1
ATOM 3660 O O . GLU A 1 442 ? 33.643 30.545 -20.879 1.00 85.75 442 GLU A O 1
ATOM 3665 N N . ARG A 1 443 ? 33.125 28.372 -21.020 1.00 80.06 443 ARG A N 1
ATOM 3666 C CA . ARG A 1 443 ? 33.523 28.249 -22.437 1.00 80.06 443 ARG A CA 1
ATOM 3667 C C . ARG A 1 443 ? 32.448 28.767 -23.384 1.00 80.06 443 ARG A C 1
ATOM 3669 O O . ARG A 1 443 ? 32.797 29.407 -24.375 1.00 80.06 443 ARG A O 1
ATOM 3676 N N . GLU A 1 444 ? 31.174 28.535 -23.086 1.00 75.00 444 GLU A N 1
ATOM 3677 C CA . GLU A 1 444 ? 30.051 29.074 -23.854 1.00 75.00 444 GLU A CA 1
ATOM 3678 C C . GLU A 1 444 ? 30.062 30.609 -23.811 1.00 75.00 444 GLU A C 1
ATOM 3680 O O . GLU A 1 444 ? 30.107 31.246 -24.862 1.00 75.00 444 GLU A O 1
ATOM 3685 N N . ARG A 1 445 ? 30.192 31.213 -22.618 1.00 73.06 445 ARG A N 1
ATOM 3686 C CA . ARG A 1 445 ? 30.343 32.675 -22.446 1.00 73.06 445 ARG A CA 1
ATOM 3687 C C . ARG A 1 445 ? 31.523 33.289 -23.204 1.00 73.06 445 ARG A C 1
ATOM 3689 O O . ARG A 1 445 ? 31.488 34.480 -23.508 1.00 73.06 445 ARG A O 1
ATOM 3696 N N . ARG A 1 446 ? 32.577 32.511 -23.468 1.00 74.88 446 ARG A N 1
ATOM 3697 C CA . ARG A 1 446 ? 33.782 32.945 -24.199 1.00 74.88 446 ARG A CA 1
ATOM 3698 C C . ARG A 1 446 ? 33.751 32.604 -25.691 1.00 74.88 446 ARG A C 1
ATOM 3700 O O . ARG A 1 446 ? 34.669 32.997 -26.410 1.00 74.88 446 ARG A O 1
ATOM 3707 N N . SER A 1 447 ? 32.731 31.890 -26.159 1.00 46.22 447 SER A N 1
ATOM 3708 C CA . SER A 1 447 ? 32.570 31.535 -27.570 1.00 46.22 447 SER A CA 1
ATOM 3709 C C . SER A 1 447 ? 31.803 32.633 -28.325 1.00 46.22 447 SER A C 1
ATOM 3711 O O . SER A 1 447 ? 30.916 33.263 -27.749 1.00 46.22 447 SER A O 1
ATOM 3713 N N . PRO A 1 448 ? 32.101 32.896 -29.613 1.00 51.06 448 PRO A N 1
ATOM 3714 C CA . PRO A 1 448 ? 31.307 33.827 -30.414 1.00 51.06 448 PRO A CA 1
ATOM 3715 C C . PRO A 1 448 ? 29.874 33.304 -30.579 1.00 51.06 448 PRO A C 1
ATOM 3717 O O . PRO A 1 448 ? 29.674 32.186 -31.050 1.00 51.06 448 PRO A O 1
ATOM 3720 N N . ALA A 1 449 ? 28.879 34.106 -30.199 1.00 48.25 449 ALA A N 1
ATOM 3721 C CA . ALA A 1 449 ? 27.482 33.684 -30.215 1.00 48.25 449 ALA A CA 1
ATOM 3722 C C . ALA A 1 449 ? 26.961 33.439 -31.644 1.00 48.25 449 ALA A C 1
ATOM 3724 O O . ALA A 1 449 ? 26.995 34.333 -32.495 1.00 48.25 449 ALA A O 1
ATOM 3725 N N . ILE A 1 450 ? 26.409 32.245 -31.880 1.00 51.97 450 ILE A N 1
ATOM 3726 C CA . ILE A 1 450 ? 25.632 31.934 -33.084 1.00 51.97 450 ILE A CA 1
ATOM 3727 C C . ILE A 1 450 ? 24.267 32.620 -32.942 1.00 51.97 450 ILE A C 1
ATOM 3729 O O . ILE A 1 450 ? 23.428 32.219 -32.136 1.00 51.97 450 ILE A O 1
ATOM 3733 N N . ASN A 1 451 ? 24.058 33.697 -33.701 1.00 48.34 451 ASN A N 1
ATOM 3734 C CA . ASN A 1 451 ? 22.833 34.496 -33.649 1.00 48.34 451 ASN A CA 1
ATOM 3735 C C . ASN A 1 451 ? 21.686 33.818 -34.417 1.00 48.34 451 ASN A C 1
ATOM 3737 O O . ASN A 1 451 ? 21.424 34.156 -35.573 1.00 48.34 451 ASN A O 1
ATOM 3741 N N . PHE A 1 452 ? 20.971 32.900 -33.763 1.00 49.84 452 PHE A N 1
ATOM 3742 C CA . PHE A 1 452 ? 19.709 32.364 -34.279 1.00 49.84 452 PHE A CA 1
ATOM 3743 C C . PHE A 1 452 ? 18.684 33.493 -34.480 1.00 49.84 452 PHE A C 1
ATOM 3745 O O . PHE A 1 452 ? 18.249 34.140 -33.526 1.00 49.84 452 PHE A O 1
ATOM 3752 N N . GLN A 1 453 ? 18.294 33.740 -35.731 1.00 54.25 453 GLN A N 1
ATOM 3753 C CA . GLN A 1 453 ? 17.245 34.706 -36.061 1.00 54.25 453 GLN A CA 1
ATOM 3754 C C . GLN A 1 453 ? 15.861 34.086 -35.823 1.00 54.25 453 GLN A C 1
ATOM 3756 O O . GLN A 1 453 ? 15.635 32.929 -36.159 1.00 54.25 453 GLN A O 1
ATOM 3761 N N . ASN A 1 454 ? 14.904 34.850 -35.289 1.00 51.62 454 ASN A N 1
ATOM 3762 C CA . ASN A 1 454 ? 13.534 34.361 -35.089 1.00 51.62 454 ASN A CA 1
ATOM 3763 C C . ASN A 1 454 ? 12.790 34.236 -36.432 1.00 51.62 454 ASN A C 1
ATOM 3765 O O . ASN A 1 454 ? 12.187 35.200 -36.907 1.00 51.62 454 ASN A O 1
ATOM 3769 N N . VAL A 1 455 ? 12.808 33.041 -37.027 1.00 56.84 455 VAL A N 1
ATOM 3770 C CA . VAL A 1 455 ? 12.047 32.707 -38.242 1.00 56.84 455 VAL A CA 1
ATOM 3771 C C . VAL A 1 455 ? 10.700 32.078 -37.863 1.00 56.84 455 VAL A C 1
ATOM 3773 O O . VAL A 1 455 ? 10.615 31.273 -36.939 1.00 56.84 455 VAL A O 1
ATOM 3776 N N . HIS A 1 456 ? 9.624 32.441 -38.567 1.00 53.78 456 HIS A N 1
ATOM 3777 C CA . HIS A 1 456 ? 8.303 31.835 -38.363 1.00 53.78 456 HIS A CA 1
ATOM 3778 C C . HIS A 1 456 ? 8.264 30.402 -38.913 1.00 53.78 456 HIS A C 1
ATOM 3780 O O . HIS A 1 456 ? 8.461 30.185 -40.109 1.00 53.78 456 HIS A O 1
ATOM 3786 N N . PHE A 1 457 ? 7.958 29.429 -38.055 1.00 57.09 457 PHE A N 1
ATOM 3787 C CA . PHE A 1 457 ? 7.770 28.037 -38.464 1.00 57.09 457 PHE A CA 1
ATOM 3788 C C . PHE A 1 457 ? 6.400 27.838 -39.122 1.00 57.09 457 PHE A C 1
ATOM 3790 O O . PHE A 1 457 ? 5.393 28.373 -38.659 1.00 57.09 457 PHE A O 1
ATOM 3797 N N . THR A 1 458 ? 6.356 27.043 -40.192 1.00 57.34 458 THR A N 1
ATOM 3798 C CA . THR A 1 458 ? 5.106 26.621 -40.841 1.00 57.34 458 THR A CA 1
ATOM 3799 C C . THR A 1 458 ? 4.802 25.165 -40.498 1.00 57.34 458 THR A C 1
ATOM 3801 O O . THR A 1 458 ? 5.711 24.364 -40.297 1.00 57.34 458 THR A O 1
ATOM 3804 N N . GLU A 1 459 ? 3.517 24.809 -40.454 1.00 48.59 459 GLU A N 1
ATOM 3805 C CA . GLU A 1 459 ? 2.963 23.559 -39.889 1.00 48.59 459 GLU A CA 1
ATOM 3806 C C . GLU A 1 459 ? 3.404 22.245 -40.587 1.00 48.59 459 GLU A C 1
ATOM 3808 O O . GLU A 1 459 ? 2.893 21.169 -40.291 1.00 48.59 459 GLU A O 1
ATOM 3813 N N . ARG A 1 460 ? 4.342 22.305 -41.542 1.00 53.69 460 ARG A N 1
ATOM 3814 C CA . ARG A 1 460 ? 4.849 21.149 -42.304 1.00 53.69 460 ARG A CA 1
ATOM 3815 C C . ARG A 1 460 ? 6.372 21.065 -42.423 1.00 53.69 460 ARG A C 1
ATOM 3817 O O . ARG A 1 460 ? 6.858 20.130 -43.051 1.00 53.69 460 ARG A O 1
ATOM 3824 N N . MET A 1 461 ? 7.126 22.002 -41.848 1.00 57.72 461 MET A N 1
ATOM 3825 C CA . MET A 1 461 ? 8.594 21.978 -41.877 1.00 57.72 461 MET A CA 1
ATOM 3826 C C . MET A 1 461 ? 9.145 21.925 -40.457 1.00 57.72 461 MET A C 1
ATOM 3828 O O . MET A 1 461 ? 8.675 22.642 -39.574 1.00 57.72 461 MET A O 1
ATOM 3832 N N . SER A 1 462 ? 10.148 21.077 -40.224 1.00 63.19 462 SER A N 1
ATOM 3833 C CA . SER A 1 462 ? 10.806 21.041 -38.917 1.00 63.19 462 SER A CA 1
ATOM 3834 C C . SER A 1 462 ? 11.541 22.367 -38.653 1.00 63.19 462 SER A C 1
ATOM 3836 O O . SER A 1 462 ? 12.092 22.948 -39.593 1.00 63.19 462 SER A O 1
ATOM 3838 N N . PRO A 1 463 ? 11.624 22.842 -37.393 1.00 67.50 463 PRO A N 1
ATOM 3839 C CA . PRO A 1 463 ? 12.397 24.041 -37.063 1.00 67.50 463 PRO A CA 1
ATOM 3840 C C . PRO A 1 463 ? 13.839 23.983 -37.580 1.00 67.50 463 PRO A C 1
ATOM 3842 O O . PRO A 1 463 ? 14.355 24.976 -38.085 1.00 67.50 463 PRO A O 1
ATOM 3845 N N . LEU A 1 464 ? 14.457 22.797 -37.535 1.00 65.94 464 LEU A N 1
ATOM 3846 C CA . LEU A 1 464 ? 15.808 22.558 -38.038 1.00 65.94 464 LEU A CA 1
ATOM 3847 C C . LEU A 1 464 ? 15.926 22.794 -39.554 1.00 65.94 464 LEU A C 1
ATOM 3849 O O . LEU A 1 464 ? 16.863 23.459 -39.980 1.00 65.94 464 LEU A O 1
ATOM 3853 N N . GLN A 1 465 ? 14.969 22.324 -40.365 1.00 67.19 465 GLN A N 1
ATOM 3854 C CA . GLN A 1 465 ? 14.957 22.606 -41.810 1.00 67.19 465 GLN A CA 1
ATOM 3855 C C . GLN A 1 465 ? 14.813 24.101 -42.107 1.00 67.19 465 GLN A C 1
ATOM 3857 O O . GLN A 1 465 ? 15.465 24.600 -43.017 1.00 67.19 465 GLN A O 1
ATOM 3862 N N . VAL A 1 466 ? 13.996 24.824 -41.333 1.00 70.88 466 VAL A N 1
ATOM 3863 C CA . VAL A 1 466 ? 13.812 26.274 -41.511 1.00 70.88 466 VAL A CA 1
ATOM 3864 C C . VAL A 1 466 ? 15.114 27.038 -41.231 1.00 70.88 466 VAL A C 1
ATOM 3866 O O . VAL A 1 466 ? 15.444 27.958 -41.976 1.00 70.88 466 VAL A O 1
ATOM 3869 N N . TYR A 1 467 ? 15.895 26.626 -40.225 1.00 67.62 467 TYR A N 1
ATOM 3870 C CA . TYR A 1 467 ? 17.227 27.192 -39.973 1.00 67.62 467 TYR A CA 1
ATOM 3871 C C . TYR A 1 467 ? 18.254 26.808 -41.048 1.00 67.62 467 TYR A C 1
ATOM 3873 O O . TYR A 1 467 ? 18.911 27.691 -41.592 1.00 67.62 467 TYR A O 1
ATOM 3881 N N . LEU A 1 468 ? 18.349 25.527 -41.418 1.00 70.12 468 LEU A N 1
ATOM 3882 C CA . LEU A 1 468 ? 19.280 25.055 -42.454 1.00 70.12 468 LEU A CA 1
ATOM 3883 C C . LEU A 1 468 ? 19.027 25.735 -43.812 1.00 70.12 468 LEU A C 1
ATOM 3885 O O . LEU A 1 468 ? 19.968 26.153 -44.485 1.00 70.12 468 LEU A O 1
ATOM 3889 N N . GLN A 1 469 ? 17.758 25.921 -44.186 1.00 70.50 469 GLN A N 1
ATOM 3890 C CA . GLN A 1 469 ? 17.379 26.630 -45.408 1.00 70.50 469 GLN A CA 1
ATOM 3891 C C . GLN A 1 469 ? 17.707 28.133 -45.338 1.00 70.50 469 GLN A C 1
ATOM 3893 O O . GLN A 1 469 ? 18.077 28.718 -46.355 1.00 70.50 469 GLN A O 1
ATOM 3898 N N . ALA A 1 470 ? 17.620 28.758 -44.157 1.00 69.62 470 ALA A N 1
ATOM 3899 C CA . ALA A 1 470 ? 18.023 30.151 -43.949 1.00 69.62 470 ALA A CA 1
ATOM 3900 C C . ALA A 1 470 ? 19.552 30.349 -44.013 1.00 69.62 470 ALA A C 1
ATOM 3902 O O . ALA A 1 470 ? 20.010 31.393 -44.476 1.00 69.62 470 ALA A O 1
ATOM 3903 N N . GLU A 1 471 ? 20.340 29.342 -43.623 1.00 72.00 471 GLU A N 1
ATOM 3904 C CA . GLU A 1 471 ? 21.801 29.308 -43.816 1.00 72.00 471 GLU A CA 1
ATOM 3905 C C . GLU A 1 471 ? 22.219 28.908 -45.248 1.00 72.00 471 GLU A C 1
ATOM 3907 O O . GLU A 1 471 ? 23.406 28.904 -45.574 1.00 72.00 471 GLU A O 1
ATOM 3912 N N . GLY A 1 472 ? 21.261 28.602 -46.132 1.00 66.88 472 GLY A N 1
ATOM 3913 C CA . GLY A 1 472 ? 21.521 28.226 -47.525 1.00 66.88 472 GLY A CA 1
ATOM 3914 C C . GLY A 1 472 ? 22.034 26.794 -47.712 1.00 66.88 472 GLY A C 1
ATOM 3915 O O . GLY A 1 472 ? 22.535 26.465 -48.790 1.00 66.88 472 GLY A O 1
ATOM 3916 N N . VAL A 1 473 ? 21.908 25.938 -46.694 1.00 68.62 473 VAL A N 1
ATOM 3917 C CA . VAL A 1 473 ? 22.241 24.512 -46.789 1.00 68.62 473 VAL A CA 1
ATOM 3918 C C . VAL A 1 473 ? 21.251 23.830 -47.736 1.00 68.62 473 VAL A C 1
ATOM 3920 O O . VAL A 1 473 ? 20.037 23.974 -47.599 1.00 68.62 473 VAL A O 1
ATOM 3923 N N . THR A 1 474 ? 21.769 23.089 -48.714 1.00 67.69 474 THR A N 1
ATOM 3924 C CA . THR A 1 474 ? 20.966 22.340 -49.689 1.00 67.69 474 THR A CA 1
ATOM 3925 C C . THR A 1 474 ? 20.785 20.885 -49.262 1.00 67.69 474 THR A C 1
ATOM 3927 O O . THR A 1 474 ? 21.686 20.286 -48.675 1.00 67.69 474 THR A O 1
ATOM 3930 N N . ASP A 1 475 ? 19.624 20.297 -49.569 1.00 70.25 475 ASP A N 1
ATOM 3931 C CA . ASP A 1 475 ? 19.330 18.899 -49.236 1.00 70.25 475 ASP A CA 1
ATOM 3932 C C . ASP A 1 475 ? 20.289 17.936 -49.961 1.00 70.25 475 ASP A C 1
ATOM 3934 O O . ASP A 1 475 ? 20.324 17.856 -51.193 1.00 70.25 475 ASP A O 1
ATOM 3938 N N . ILE A 1 476 ? 21.063 17.172 -49.186 1.00 75.00 476 ILE A N 1
ATOM 3939 C CA . ILE A 1 476 ? 22.023 16.192 -49.702 1.00 75.00 476 ILE A CA 1
ATOM 3940 C C . ILE A 1 476 ? 21.369 14.809 -49.776 1.00 75.00 476 ILE A C 1
ATOM 3942 O O . ILE A 1 476 ? 21.214 14.112 -48.774 1.00 75.00 476 ILE A O 1
ATOM 3946 N N . ILE A 1 477 ? 21.047 14.371 -50.993 1.00 83.00 477 ILE A N 1
ATOM 3947 C CA . ILE A 1 477 ? 20.607 12.997 -51.261 1.00 83.00 477 ILE A CA 1
ATOM 3948 C C . ILE A 1 477 ? 21.846 12.090 -51.305 1.00 83.00 477 ILE A C 1
ATOM 3950 O O . ILE A 1 477 ? 22.564 12.058 -52.307 1.00 83.00 477 ILE A O 1
ATOM 3954 N N . ILE A 1 478 ? 22.092 11.335 -50.225 1.00 84.69 478 ILE A N 1
ATOM 3955 C CA . ILE A 1 478 ? 23.257 10.435 -50.094 1.00 84.69 478 ILE A CA 1
ATOM 3956 C C . ILE A 1 478 ? 23.363 9.470 -51.281 1.00 84.69 478 ILE A C 1
ATOM 3958 O O . ILE A 1 478 ? 24.432 9.356 -51.878 1.00 84.69 478 ILE A O 1
ATOM 3962 N N . ILE A 1 479 ? 22.244 8.864 -51.687 1.00 86.31 479 ILE A N 1
ATOM 3963 C CA . ILE A 1 479 ? 22.152 7.939 -52.827 1.00 86.31 479 ILE A CA 1
ATOM 3964 C C . ILE A 1 479 ? 22.705 8.564 -54.126 1.00 86.31 479 ILE A C 1
ATOM 3966 O O . ILE A 1 479 ? 23.373 7.886 -54.906 1.00 86.31 479 ILE A O 1
ATOM 3970 N N . ASP A 1 480 ? 22.477 9.859 -54.364 1.00 88.31 480 ASP A N 1
ATOM 3971 C CA . ASP A 1 480 ? 22.943 10.547 -55.575 1.00 88.31 480 ASP A CA 1
ATOM 3972 C C . ASP A 1 480 ? 24.378 11.078 -55.461 1.00 88.31 480 ASP A C 1
ATOM 3974 O O . ASP A 1 480 ? 25.019 11.322 -56.486 1.00 88.31 480 ASP A O 1
ATOM 3978 N N . LEU A 1 481 ? 24.920 11.219 -54.245 1.00 87.88 481 LEU A N 1
ATOM 3979 C CA . LEU A 1 481 ? 26.361 11.388 -54.044 1.00 87.88 481 LEU A CA 1
ATOM 3980 C C . LEU A 1 481 ? 27.113 10.061 -54.188 1.00 87.88 481 LEU A C 1
ATOM 3982 O O . LEU A 1 481 ? 28.165 10.043 -54.821 1.00 87.88 481 LEU A O 1
ATOM 3986 N N . MET A 1 482 ? 26.567 8.951 -53.682 1.00 87.19 482 MET A N 1
ATOM 3987 C CA . MET A 1 482 ? 27.167 7.622 -53.834 1.00 87.19 482 MET A CA 1
ATOM 3988 C C . MET A 1 482 ? 27.269 7.232 -55.310 1.00 87.19 482 MET A C 1
ATOM 3990 O O . MET A 1 482 ? 28.376 6.965 -55.762 1.00 87.19 482 MET A O 1
ATOM 3994 N N . LYS A 1 483 ? 26.198 7.384 -56.108 1.00 89.88 483 LYS A N 1
ATOM 3995 C CA . LYS A 1 483 ? 26.259 7.204 -57.577 1.00 89.88 483 LYS A CA 1
ATOM 3996 C C . LYS A 1 483 ? 27.378 8.021 -58.239 1.00 89.88 483 LYS A C 1
ATOM 3998 O O . LYS A 1 483 ? 28.044 7.525 -59.141 1.00 89.88 483 LYS A O 1
ATOM 4003 N N . LYS A 1 484 ? 27.595 9.273 -57.814 1.00 89.19 484 LYS A N 1
ATOM 4004 C CA . LYS A 1 484 ? 28.669 10.131 -58.353 1.00 89.19 484 LYS A CA 1
ATOM 4005 C C . LYS A 1 484 ? 30.058 9.639 -57.938 1.00 89.19 484 LYS A C 1
ATOM 4007 O O . LYS A 1 484 ? 30.968 9.680 -58.758 1.00 89.19 484 LYS A O 1
ATOM 4012 N N . LEU A 1 485 ? 30.222 9.163 -56.703 1.00 88.56 485 LEU A N 1
ATOM 4013 C CA . LEU A 1 485 ? 31.478 8.578 -56.220 1.00 88.56 485 LEU A CA 1
ATOM 4014 C C . LEU A 1 485 ? 31.775 7.216 -56.852 1.00 88.56 485 LEU A C 1
ATOM 4016 O O . LEU A 1 485 ? 32.935 6.950 -57.140 1.00 88.56 485 LEU A O 1
ATOM 4020 N N . ASP A 1 486 ? 30.764 6.385 -57.108 1.00 86.69 486 ASP A N 1
ATOM 4021 C CA . ASP A 1 486 ? 30.925 5.119 -57.828 1.00 86.69 486 ASP A CA 1
ATOM 4022 C C . ASP A 1 486 ? 31.355 5.386 -59.283 1.00 86.69 486 ASP A C 1
ATOM 4024 O O . ASP A 1 486 ? 32.363 4.843 -59.723 1.00 86.69 486 ASP A O 1
ATOM 4028 N N . ILE A 1 487 ? 30.716 6.337 -59.985 1.00 86.31 487 ILE A N 1
ATOM 4029 C CA . ILE A 1 487 ? 31.151 6.781 -61.327 1.00 86.31 487 ILE A CA 1
ATOM 4030 C C . ILE A 1 487 ? 32.590 7.329 -61.308 1.00 86.31 487 ILE A C 1
ATOM 4032 O O . ILE A 1 487 ? 33.363 7.060 -62.228 1.00 86.31 487 ILE A O 1
ATOM 4036 N N . LEU A 1 488 ? 32.983 8.094 -60.282 1.00 83.81 488 LEU A N 1
ATOM 4037 C CA . LEU A 1 488 ? 34.367 8.565 -60.132 1.00 83.81 488 LEU A CA 1
ATOM 4038 C C . LEU A 1 488 ? 35.341 7.413 -59.830 1.00 83.81 488 LEU A C 1
ATOM 4040 O O . LEU A 1 488 ? 36.457 7.424 -60.344 1.00 83.81 488 LEU A O 1
ATOM 4044 N N . GLY A 1 489 ? 34.915 6.414 -59.054 1.00 80.06 489 GLY A N 1
ATOM 4045 C CA . GLY A 1 489 ? 35.666 5.195 -58.748 1.00 80.06 489 GLY A CA 1
ATOM 4046 C C . GLY A 1 489 ? 35.917 4.323 -59.979 1.00 80.06 489 GLY A C 1
ATOM 4047 O O . GLY A 1 489 ? 37.054 3.921 -60.218 1.00 80.06 489 GLY A O 1
ATOM 4048 N N . ASP A 1 490 ? 34.900 4.113 -60.815 1.00 80.06 490 ASP A N 1
ATOM 4049 C CA . ASP A 1 490 ? 35.017 3.366 -62.075 1.00 80.06 490 ASP A CA 1
ATOM 4050 C C . ASP A 1 490 ? 35.973 4.055 -63.071 1.00 80.06 490 ASP A C 1
ATOM 4052 O O . ASP A 1 490 ? 36.666 3.395 -63.845 1.00 80.06 490 ASP A O 1
ATOM 4056 N N . ASN A 1 491 ? 36.070 5.390 -63.021 1.00 70.25 491 ASN A N 1
ATOM 4057 C CA . ASN A 1 491 ? 37.017 6.185 -63.814 1.00 70.25 491 ASN A CA 1
ATOM 4058 C C . ASN A 1 491 ? 38.402 6.360 -63.148 1.00 70.25 491 ASN A C 1
ATOM 4060 O O . ASN A 1 491 ? 39.310 6.938 -63.755 1.00 70.25 491 ASN A O 1
ATOM 4064 N N . ALA A 1 492 ? 38.593 5.890 -61.912 1.00 60.94 492 ALA A N 1
ATOM 4065 C CA . ALA A 1 492 ? 39.757 6.244 -61.099 1.00 60.94 492 ALA A CA 1
ATOM 4066 C C . ALA A 1 492 ? 41.078 5.648 -61.605 1.00 60.94 492 ALA A C 1
ATOM 4068 O O . ALA A 1 492 ? 42.127 6.274 -61.461 1.00 60.94 492 ALA A O 1
ATOM 4069 N N . VAL A 1 493 ? 41.025 4.463 -62.224 1.00 59.88 493 VAL A N 1
ATOM 4070 C CA . VAL A 1 493 ? 42.199 3.636 -62.569 1.00 59.88 493 VAL A CA 1
ATOM 4071 C C . VAL A 1 493 ? 43.143 4.305 -63.583 1.00 59.88 493 VAL A C 1
ATOM 4073 O O . VAL A 1 493 ? 44.320 3.955 -63.631 1.00 59.88 493 VAL A O 1
ATOM 4076 N N . SER A 1 494 ? 42.664 5.272 -64.376 1.00 61.59 494 SER A N 1
ATOM 4077 C CA . SER A 1 494 ? 43.480 5.975 -65.382 1.00 61.59 494 SER A CA 1
ATOM 4078 C C . SER A 1 494 ? 43.598 7.491 -65.197 1.00 61.59 494 SER A C 1
ATOM 4080 O O . SER A 1 494 ? 44.492 8.082 -65.798 1.00 61.59 494 SER A O 1
ATOM 4082 N N . ASN A 1 495 ? 42.708 8.127 -64.421 1.00 75.75 495 ASN A N 1
ATOM 4083 C CA . ASN A 1 495 ? 42.518 9.586 -64.458 1.00 75.75 495 ASN A CA 1
ATOM 4084 C C . ASN A 1 495 ? 42.641 10.304 -63.100 1.00 75.75 495 ASN A C 1
ATOM 4086 O O . ASN A 1 495 ? 42.665 11.532 -63.097 1.00 75.75 495 ASN A O 1
ATOM 4090 N N . LEU A 1 496 ? 42.699 9.589 -61.969 1.00 82.81 496 LEU A N 1
ATOM 4091 C CA . LEU A 1 496 ? 42.790 10.190 -60.628 1.00 82.81 496 LEU A CA 1
ATOM 4092 C C . LEU A 1 496 ? 44.142 9.901 -59.969 1.00 82.81 496 LEU A C 1
ATOM 4094 O O . LEU A 1 496 ? 44.645 8.778 -60.037 1.00 82.81 496 LEU A O 1
ATOM 4098 N N . SER A 1 497 ? 44.708 10.892 -59.280 1.00 86.94 497 SER A N 1
ATOM 4099 C CA . SER A 1 497 ? 45.901 10.712 -58.447 1.00 86.94 497 SER A CA 1
ATOM 4100 C C . SER A 1 497 ? 45.614 9.847 -57.213 1.00 86.94 497 SER A C 1
ATOM 4102 O O . SER A 1 497 ? 44.470 9.703 -56.781 1.00 86.94 497 SER A O 1
ATOM 4104 N N . ASN A 1 498 ? 46.662 9.297 -56.594 1.00 86.12 498 ASN A N 1
ATOM 4105 C CA . ASN A 1 498 ? 46.524 8.464 -55.393 1.00 86.12 498 ASN A CA 1
ATOM 4106 C C . ASN A 1 498 ? 45.817 9.200 -54.236 1.00 86.12 498 ASN A C 1
ATOM 4108 O O . ASN A 1 498 ? 45.084 8.574 -53.474 1.00 86.12 498 ASN A O 1
ATOM 4112 N N . GLU A 1 499 ? 46.006 10.517 -54.107 1.00 87.81 499 GLU A N 1
ATOM 4113 C CA . GLU A 1 499 ? 45.347 11.330 -53.075 1.00 87.81 499 GLU A CA 1
ATOM 4114 C C . GLU A 1 499 ? 43.845 11.488 -53.358 1.00 87.81 499 GLU A C 1
ATOM 4116 O O . GLU A 1 499 ? 43.026 11.316 -52.456 1.00 87.81 499 GLU A O 1
ATOM 4121 N N . GLU A 1 500 ? 43.463 11.711 -54.619 1.00 85.56 500 GLU A N 1
ATOM 4122 C CA . GLU A 1 500 ? 42.059 11.775 -55.046 1.00 85.56 500 GLU A CA 1
ATOM 4123 C C . GLU A 1 500 ? 41.359 10.413 -54.924 1.00 85.56 500 GLU A C 1
ATOM 4125 O O . GLU A 1 500 ? 40.222 10.345 -54.459 1.00 85.56 500 GLU A O 1
ATOM 4130 N N . GLN A 1 501 ? 42.044 9.313 -55.257 1.00 85.00 501 GLN A N 1
ATOM 4131 C CA . GLN A 1 501 ? 41.544 7.949 -55.042 1.00 85.00 501 GLN A CA 1
ATOM 4132 C C . GLN A 1 501 ? 41.267 7.685 -53.553 1.00 85.00 501 GLN A C 1
ATOM 4134 O O . GLN A 1 501 ? 40.190 7.207 -53.187 1.00 85.00 501 GLN A O 1
ATOM 4139 N N . VAL A 1 502 ? 42.207 8.051 -52.674 1.00 88.56 502 VAL A N 1
ATOM 4140 C CA . VAL A 1 502 ? 42.039 7.944 -51.217 1.00 88.56 502 VAL A CA 1
ATOM 4141 C C . VAL A 1 502 ? 40.906 8.847 -50.717 1.00 88.56 502 VAL A C 1
ATOM 4143 O O . VAL A 1 502 ? 40.143 8.422 -49.847 1.00 88.56 502 VAL A O 1
ATOM 4146 N N . ALA A 1 503 ? 40.731 10.048 -51.276 1.00 87.69 503 ALA A N 1
ATOM 4147 C CA . ALA A 1 503 ? 39.623 10.941 -50.938 1.00 87.69 503 ALA A CA 1
ATOM 4148 C C . ALA A 1 503 ? 38.255 10.364 -51.349 1.00 87.69 503 ALA A C 1
ATOM 4150 O O . ALA A 1 503 ? 37.322 10.387 -50.545 1.00 87.69 503 ALA A O 1
ATOM 4151 N N . VAL A 1 504 ? 38.137 9.777 -52.548 1.00 87.75 504 VAL A N 1
ATOM 4152 C CA . VAL A 1 504 ? 36.915 9.094 -53.020 1.00 87.75 504 VAL A CA 1
ATOM 4153 C C . VAL A 1 504 ? 36.558 7.911 -52.112 1.00 87.75 504 VAL A C 1
ATOM 4155 O O . VAL A 1 504 ? 35.401 7.776 -51.711 1.00 87.75 504 VAL A O 1
ATOM 4158 N N . ILE A 1 505 ? 37.541 7.096 -51.710 1.00 87.88 505 ILE A N 1
ATOM 4159 C CA . ILE A 1 505 ? 37.336 5.964 -50.788 1.00 87.88 505 ILE A CA 1
ATOM 4160 C C . ILE A 1 505 ? 36.855 6.445 -49.407 1.00 87.88 505 ILE A C 1
ATOM 4162 O O . ILE A 1 505 ? 35.907 5.876 -48.854 1.00 87.88 505 ILE A O 1
ATOM 4166 N N . HIS A 1 506 ? 37.448 7.510 -48.857 1.00 89.31 506 HIS A N 1
ATOM 4167 C CA . HIS A 1 506 ? 37.000 8.090 -47.587 1.00 89.31 506 HIS A CA 1
ATOM 4168 C C . HIS A 1 506 ? 35.591 8.684 -47.691 1.00 89.31 506 HIS A C 1
ATOM 4170 O O . HIS A 1 506 ? 34.750 8.376 -46.850 1.00 89.31 506 HIS A O 1
ATOM 4176 N N . ALA A 1 507 ? 35.296 9.466 -48.734 1.00 89.81 507 ALA A N 1
ATOM 4177 C CA . ALA A 1 507 ? 33.970 10.045 -48.951 1.00 89.81 507 ALA A CA 1
ATOM 4178 C C . ALA A 1 507 ? 32.888 8.958 -49.055 1.00 89.81 507 ALA A C 1
ATOM 4180 O O . ALA A 1 507 ? 31.849 9.049 -48.401 1.00 89.81 507 ALA A O 1
ATOM 4181 N N . ARG A 1 508 ? 33.165 7.882 -49.801 1.00 88.88 508 ARG A N 1
ATOM 4182 C CA . ARG A 1 508 ? 32.273 6.723 -49.941 1.00 88.88 508 ARG A CA 1
ATOM 4183 C C . ARG A 1 508 ? 32.040 6.029 -48.598 1.00 88.88 508 ARG A C 1
ATOM 4185 O O . ARG A 1 508 ? 30.900 5.742 -48.255 1.00 88.88 508 ARG A O 1
ATOM 4192 N N . THR A 1 509 ? 33.095 5.849 -47.801 1.00 92.50 509 THR A N 1
ATOM 4193 C CA . THR A 1 509 ? 33.013 5.263 -46.451 1.00 92.50 509 THR A CA 1
ATOM 4194 C C . THR A 1 509 ? 32.182 6.128 -45.497 1.00 92.50 509 THR A C 1
ATOM 4196 O O . THR A 1 509 ? 31.322 5.608 -44.787 1.00 92.50 509 THR A O 1
ATOM 4199 N N . VAL A 1 510 ? 32.390 7.450 -45.502 1.00 93.56 510 VAL A N 1
ATOM 4200 C CA . VAL A 1 510 ? 31.627 8.404 -44.678 1.00 93.56 510 VAL A CA 1
ATOM 4201 C C . VAL A 1 510 ? 30.146 8.403 -45.061 1.00 93.56 510 VAL A C 1
ATOM 4203 O O . VAL A 1 510 ? 29.298 8.339 -44.173 1.00 93.56 510 VAL A O 1
ATOM 4206 N N . LEU A 1 511 ? 29.816 8.397 -46.357 1.00 91.56 511 LEU A N 1
ATOM 4207 C CA . LEU A 1 511 ? 28.425 8.312 -46.813 1.00 91.56 511 LEU A CA 1
ATOM 4208 C C . LEU A 1 511 ? 27.761 6.981 -46.434 1.00 91.56 511 LEU A C 1
ATOM 4210 O O . LEU A 1 511 ? 26.633 7.002 -45.953 1.00 91.56 511 LEU A O 1
ATOM 4214 N N . THR A 1 512 ? 28.457 5.844 -46.547 1.00 91.06 512 THR A N 1
ATOM 4215 C CA . THR A 1 512 ? 27.931 4.538 -46.097 1.00 91.06 512 THR A CA 1
ATOM 4216 C C . THR A 1 512 ? 27.670 4.495 -44.584 1.00 91.06 512 THR A C 1
ATOM 4218 O O . THR A 1 512 ? 26.740 3.825 -44.134 1.00 91.06 512 THR A O 1
ATOM 4221 N N . LEU A 1 513 ? 28.469 5.198 -43.774 1.00 92.75 513 LEU A N 1
ATOM 4222 C CA . LEU A 1 513 ? 28.224 5.321 -42.332 1.00 92.75 513 LEU A CA 1
ATOM 4223 C C . LEU A 1 513 ? 27.049 6.265 -42.031 1.00 92.75 513 LEU A C 1
ATOM 4225 O O . LEU A 1 513 ? 26.233 5.954 -41.164 1.00 92.75 513 LEU A O 1
ATOM 4229 N N . ALA A 1 514 ? 26.927 7.373 -42.766 1.00 89.44 514 ALA A N 1
ATOM 4230 C CA . ALA A 1 514 ? 25.808 8.304 -42.640 1.00 89.44 514 ALA A CA 1
ATOM 4231 C C . ALA A 1 514 ? 24.468 7.669 -43.058 1.00 89.44 514 ALA A C 1
ATOM 4233 O O . ALA A 1 514 ? 23.470 7.857 -42.369 1.00 89.44 514 ALA A O 1
ATOM 4234 N N . GLU A 1 515 ? 24.447 6.864 -44.124 1.00 88.44 515 GLU A N 1
ATOM 4235 C CA . GLU A 1 515 ? 23.265 6.119 -44.578 1.00 88.44 515 GLU A CA 1
ATOM 4236 C C . GLU A 1 515 ? 22.753 5.156 -43.494 1.00 88.44 515 GLU A C 1
ATOM 4238 O O . GLU A 1 515 ? 21.587 5.227 -43.110 1.00 88.44 515 GLU A O 1
ATOM 4243 N N . LYS A 1 516 ? 23.643 4.349 -42.900 1.00 91.38 516 LYS A N 1
ATOM 4244 C CA . LYS A 1 516 ? 23.307 3.455 -41.772 1.00 91.38 516 LYS A CA 1
ATOM 4245 C C . LYS A 1 516 ? 22.832 4.203 -40.525 1.00 91.38 516 LYS A C 1
ATOM 4247 O O . LYS A 1 516 ? 22.001 3.697 -39.773 1.00 91.38 516 LYS A O 1
ATOM 4252 N N . TRP A 1 517 ? 23.362 5.401 -40.279 1.00 93.94 517 TRP A N 1
ATOM 4253 C CA . TRP A 1 517 ? 22.934 6.228 -39.151 1.00 93.94 517 TRP A CA 1
ATOM 4254 C C . TRP A 1 517 ? 21.537 6.823 -39.381 1.00 93.94 517 TRP A C 1
ATOM 4256 O O . TRP A 1 517 ? 20.713 6.808 -38.469 1.00 93.94 517 TRP A O 1
ATOM 4266 N N . LEU A 1 518 ? 21.229 7.255 -40.610 1.00 89.25 518 LEU A N 1
ATOM 4267 C CA . LEU A 1 518 ? 19.885 7.688 -41.004 1.00 89.25 518 LEU A CA 1
ATOM 4268 C C . LEU A 1 518 ? 18.869 6.536 -40.979 1.00 89.25 518 LEU A C 1
ATOM 4270 O O . LEU A 1 518 ? 17.763 6.729 -40.482 1.00 89.25 518 LEU A O 1
ATOM 4274 N N . GLU A 1 519 ? 19.243 5.338 -41.435 1.00 91.75 519 GLU A N 1
ATOM 4275 C CA . GLU A 1 519 ? 18.414 4.128 -41.327 1.00 91.75 519 GLU A CA 1
ATOM 4276 C C . GLU A 1 519 ? 18.059 3.832 -39.859 1.00 91.75 519 GLU A C 1
ATOM 4278 O O . GLU A 1 519 ? 16.888 3.659 -39.514 1.00 91.75 519 GLU A O 1
ATOM 4283 N N . HIS A 1 520 ? 19.050 3.872 -38.961 1.00 92.81 520 HIS A N 1
ATOM 4284 C CA . HIS A 1 520 ? 18.829 3.694 -37.525 1.00 92.81 520 HIS A CA 1
ATOM 4285 C C . HIS A 1 520 ? 17.923 4.783 -36.916 1.00 92.81 520 HIS A C 1
ATOM 4287 O O . HIS A 1 520 ? 17.073 4.480 -36.071 1.00 92.81 520 HIS A O 1
ATOM 4293 N N . ILE A 1 521 ? 18.055 6.038 -37.359 1.00 92.69 521 ILE A N 1
ATOM 4294 C CA . ILE A 1 521 ? 17.174 7.143 -36.953 1.00 92.69 521 ILE A CA 1
ATOM 4295 C C . ILE A 1 521 ? 15.739 6.916 -37.443 1.00 92.69 521 ILE A C 1
ATOM 4297 O O . ILE A 1 521 ? 14.810 7.096 -36.659 1.00 92.69 521 ILE A O 1
ATOM 4301 N N . GLU A 1 522 ? 15.528 6.488 -38.688 1.00 92.06 522 GLU A N 1
ATOM 4302 C CA . GLU A 1 522 ? 14.187 6.293 -39.257 1.00 92.06 522 GLU A CA 1
ATOM 4303 C C . GLU A 1 522 ? 13.456 5.089 -38.629 1.00 92.06 522 GLU A C 1
ATOM 4305 O O . GLU A 1 522 ? 12.261 5.172 -38.326 1.00 92.06 522 GLU A O 1
ATOM 4310 N N . VAL A 1 523 ? 14.183 4.009 -38.316 1.00 94.88 523 VAL A N 1
ATOM 4311 C CA . VAL A 1 523 ? 13.677 2.888 -37.501 1.00 94.88 523 VAL A CA 1
ATOM 4312 C C . VAL A 1 523 ? 13.303 3.362 -36.091 1.00 94.88 523 VAL A C 1
ATOM 4314 O O . VAL A 1 523 ? 12.215 3.057 -35.600 1.00 94.88 523 VAL A O 1
ATOM 4317 N N . THR A 1 524 ? 14.160 4.161 -35.447 1.00 92.31 524 THR A N 1
ATOM 4318 C CA . THR A 1 524 ? 13.898 4.709 -34.102 1.00 92.31 524 THR A CA 1
ATOM 4319 C C . THR A 1 524 ? 12.688 5.649 -34.100 1.00 92.31 524 THR A C 1
ATOM 4321 O O . THR A 1 524 ? 11.833 5.566 -33.220 1.00 92.31 524 THR A O 1
ATOM 4324 N N . LYS A 1 525 ? 12.564 6.504 -35.119 1.00 91.19 525 LYS A N 1
ATOM 4325 C CA . LYS A 1 525 ? 11.431 7.410 -35.352 1.00 91.19 525 LYS A CA 1
ATOM 4326 C C . LYS A 1 525 ? 10.128 6.641 -35.562 1.00 91.19 525 LYS A C 1
ATOM 4328 O O . LYS A 1 525 ? 9.127 6.997 -34.947 1.00 91.19 525 LYS A O 1
ATOM 4333 N N . SER A 1 526 ? 10.152 5.560 -36.338 1.00 93.12 526 SER A N 1
ATOM 4334 C CA . SER A 1 526 ? 8.996 4.679 -36.540 1.00 93.12 526 SER A CA 1
ATOM 4335 C C . SER A 1 526 ? 8.568 3.994 -35.232 1.00 93.12 526 SER A C 1
ATOM 4337 O O . SER A 1 526 ? 7.389 4.000 -34.883 1.00 93.12 526 SER A O 1
ATOM 4339 N N . ALA A 1 527 ? 9.521 3.498 -34.435 1.00 92.81 527 ALA A N 1
ATOM 4340 C CA . ALA A 1 527 ? 9.245 2.924 -33.115 1.00 92.81 527 ALA A CA 1
ATOM 4341 C C . ALA A 1 527 ? 8.700 3.957 -32.102 1.00 92.81 527 ALA A C 1
ATOM 4343 O O . ALA A 1 527 ? 7.866 3.620 -31.259 1.00 92.81 527 ALA A O 1
ATOM 4344 N N . LEU A 1 528 ? 9.134 5.221 -32.182 1.00 91.50 528 LEU A N 1
ATOM 4345 C CA . LEU A 1 528 ? 8.581 6.323 -31.384 1.00 91.50 528 LEU A CA 1
ATOM 4346 C C . LEU A 1 528 ? 7.171 6.722 -31.845 1.00 91.50 528 LEU A C 1
ATOM 4348 O O . LEU A 1 528 ? 6.314 6.981 -31.002 1.00 91.50 528 LEU A O 1
ATOM 4352 N N . GLN A 1 529 ? 6.906 6.730 -33.154 1.00 91.56 529 GLN A N 1
ATOM 4353 C CA . GLN A 1 529 ? 5.574 6.987 -33.709 1.00 91.56 529 GLN A CA 1
ATOM 4354 C C . GLN A 1 529 ? 4.570 5.898 -33.313 1.00 91.56 529 GLN A C 1
ATOM 4356 O O . GLN A 1 529 ? 3.455 6.240 -32.922 1.00 91.56 529 GLN A O 1
ATOM 4361 N N . GLN A 1 530 ? 4.970 4.620 -33.323 1.00 93.19 530 GLN A N 1
ATOM 4362 C CA . GLN A 1 530 ? 4.133 3.531 -32.811 1.00 93.19 530 GLN A CA 1
ATOM 4363 C C . GLN A 1 530 ? 3.808 3.747 -31.327 1.00 93.19 530 GLN A C 1
ATOM 4365 O O . GLN A 1 530 ? 2.638 3.846 -30.972 1.00 93.19 530 GLN A O 1
ATOM 4370 N N . LYS A 1 531 ? 4.822 3.969 -30.476 1.00 93.94 531 LYS A N 1
ATOM 4371 C CA . LYS A 1 531 ? 4.611 4.247 -29.042 1.00 93.94 531 LYS A CA 1
ATOM 4372 C C . LYS A 1 531 ? 3.701 5.447 -28.778 1.00 93.94 531 LYS A C 1
ATOM 4374 O O . LYS A 1 531 ? 2.967 5.445 -27.796 1.00 93.94 531 LYS A O 1
ATOM 4379 N N . MET A 1 532 ? 3.741 6.473 -29.627 1.00 93.06 532 MET A N 1
ATOM 4380 C CA . MET A 1 532 ? 2.843 7.624 -29.524 1.00 93.06 532 MET A CA 1
ATOM 4381 C C . MET A 1 532 ? 1.381 7.228 -29.791 1.00 93.06 532 MET A C 1
ATOM 4383 O O . MET A 1 532 ? 0.503 7.638 -29.036 1.00 93.06 532 MET A O 1
ATOM 4387 N N . GLN A 1 533 ? 1.126 6.396 -30.807 1.00 90.19 533 GLN A N 1
ATOM 4388 C CA . GLN A 1 533 ? -0.208 5.848 -31.094 1.00 90.19 533 GLN A CA 1
ATOM 4389 C C . GLN A 1 533 ? -0.684 4.899 -29.983 1.00 90.19 533 GLN A C 1
ATOM 4391 O O . GLN A 1 533 ? -1.834 4.989 -29.553 1.00 90.19 533 GLN A O 1
ATOM 4396 N N . ASP A 1 534 ? 0.207 4.049 -29.463 1.00 90.81 534 ASP A N 1
ATOM 4397 C CA . ASP A 1 534 ? -0.085 3.141 -28.350 1.00 90.81 534 ASP A CA 1
ATOM 4398 C C . ASP A 1 534 ? -0.555 3.941 -27.118 1.00 90.81 534 ASP A C 1
ATOM 4400 O O . ASP A 1 534 ? -1.622 3.667 -26.564 1.00 90.81 534 ASP A O 1
ATOM 4404 N N . ILE A 1 535 ? 0.182 4.997 -26.746 1.00 91.38 535 ILE A N 1
ATOM 4405 C CA . ILE A 1 535 ? -0.148 5.905 -25.632 1.00 91.38 535 ILE A CA 1
ATOM 4406 C C . ILE A 1 535 ? -1.468 6.657 -25.869 1.00 91.38 535 ILE A C 1
ATOM 4408 O O . ILE A 1 535 ? -2.247 6.826 -24.929 1.00 91.38 535 ILE A O 1
ATOM 4412 N N . GLU A 1 536 ? -1.752 7.096 -27.099 1.00 91.69 536 GLU A N 1
ATOM 4413 C CA . GLU A 1 536 ? -3.031 7.729 -27.460 1.00 91.69 536 GLU A CA 1
ATOM 4414 C C . GLU A 1 536 ? -4.211 6.753 -27.253 1.00 91.69 536 GLU A C 1
ATOM 4416 O O . GLU A 1 536 ? -5.247 7.126 -26.694 1.00 91.69 536 GLU A O 1
ATOM 4421 N N . SER A 1 537 ? -4.026 5.474 -27.605 1.00 90.31 537 SER A N 1
ATOM 4422 C CA . SER A 1 537 ? -5.030 4.420 -27.406 1.00 90.31 537 SER A CA 1
ATOM 4423 C C . SER A 1 537 ? -5.222 4.032 -25.928 1.00 90.31 537 SER A C 1
ATOM 4425 O O . SER A 1 537 ? -6.361 3.886 -25.473 1.00 90.31 537 SER A O 1
ATOM 4427 N N . GLU A 1 538 ? -4.141 3.953 -25.137 1.00 91.81 538 GLU A N 1
ATOM 4428 C CA . GLU A 1 538 ? -4.223 3.754 -23.683 1.00 91.81 538 GLU A CA 1
ATOM 4429 C C . GLU A 1 538 ? -4.962 4.919 -23.015 1.00 91.81 538 GLU A C 1
ATOM 4431 O O . GLU A 1 538 ? -5.823 4.703 -22.161 1.00 91.81 538 GLU A O 1
ATOM 4436 N N . LYS A 1 539 ? -4.669 6.159 -23.424 1.00 93.62 539 LYS A N 1
ATOM 4437 C CA . LYS A 1 539 ? -5.337 7.384 -22.959 1.00 93.62 539 LYS A CA 1
ATOM 4438 C C . LYS A 1 539 ? -6.847 7.325 -23.205 1.00 93.62 539 LYS A C 1
ATOM 4440 O O . LYS A 1 539 ? -7.610 7.589 -22.275 1.00 93.62 539 LYS A O 1
ATOM 4445 N N . GLU A 1 540 ? -7.296 6.924 -24.396 1.00 92.62 540 GLU A N 1
ATOM 4446 C CA . GLU A 1 540 ? -8.726 6.717 -24.662 1.00 92.62 540 GLU A CA 1
ATOM 4447 C C . GLU A 1 540 ? -9.354 5.641 -23.764 1.00 92.62 540 GLU A C 1
ATOM 4449 O O . GLU A 1 540 ? -10.467 5.825 -23.259 1.00 92.62 540 GLU A O 1
ATOM 4454 N N . LEU A 1 541 ? -8.660 4.518 -23.555 1.00 92.19 541 LEU A N 1
ATOM 4455 C CA . LEU A 1 541 ? -9.132 3.446 -22.681 1.00 92.19 541 LEU A CA 1
ATOM 4456 C C . LEU A 1 541 ? -9.240 3.923 -21.224 1.00 92.19 541 LEU A C 1
ATOM 4458 O O . LEU A 1 541 ? -10.250 3.660 -20.571 1.00 92.19 541 LEU A O 1
ATOM 4462 N N . PHE A 1 542 ? -8.258 4.678 -20.728 1.00 88.56 542 PHE A N 1
ATOM 4463 C CA . PHE A 1 542 ? -8.301 5.284 -19.397 1.00 88.56 542 PHE A CA 1
ATOM 4464 C C . PHE A 1 542 ? -9.419 6.326 -19.261 1.00 88.56 542 PHE A C 1
ATOM 4466 O O . PHE A 1 542 ? -10.054 6.380 -18.207 1.00 88.56 542 PHE A O 1
ATOM 4473 N N . SER A 1 543 ? -9.720 7.109 -20.303 1.00 91.38 543 SER A N 1
ATOM 4474 C CA . SER A 1 543 ? -10.879 8.014 -20.313 1.00 91.38 543 SER A CA 1
ATOM 4475 C C . SER A 1 543 ? -12.206 7.254 -20.211 1.00 91.38 543 SER A C 1
ATOM 4477 O O . SER A 1 543 ? -13.048 7.626 -19.394 1.00 91.38 543 SER A O 1
ATOM 4479 N N . LYS A 1 544 ? -12.373 6.156 -20.962 1.00 94.19 544 LYS A N 1
ATOM 4480 C CA . LYS A 1 544 ? -13.563 5.283 -20.889 1.00 94.19 544 LYS A CA 1
ATOM 4481 C C . LYS A 1 544 ? -13.696 4.636 -19.500 1.00 94.19 544 LYS A C 1
ATOM 4483 O O . LYS A 1 544 ? -14.755 4.697 -18.886 1.00 94.19 544 LYS A O 1
ATOM 4488 N N . GLN A 1 545 ? -12.598 4.109 -18.951 1.00 90.69 545 GLN A N 1
ATOM 4489 C CA . GLN A 1 545 ? -12.554 3.530 -17.599 1.00 90.69 545 GLN A CA 1
ATOM 4490 C C . GLN A 1 545 ? -12.811 4.553 -16.486 1.00 90.69 545 GLN A C 1
ATOM 4492 O O . GLN A 1 545 ? -13.395 4.199 -15.464 1.00 90.69 545 GLN A O 1
ATOM 4497 N N . LYS A 1 546 ? -12.401 5.817 -16.665 1.00 91.31 546 LYS A N 1
ATOM 4498 C CA . LYS A 1 546 ? -12.761 6.896 -15.739 1.00 91.31 546 LYS A CA 1
ATOM 4499 C C . LYS A 1 546 ? -14.273 7.131 -15.744 1.00 91.31 546 LYS A C 1
ATOM 4501 O O . LYS A 1 546 ? -14.843 7.183 -14.664 1.00 91.31 546 LYS A O 1
ATOM 4506 N N . GLY A 1 547 ? -14.902 7.198 -16.921 1.00 91.25 547 GLY A N 1
ATOM 4507 C CA . GLY A 1 547 ? -16.354 7.378 -17.058 1.00 91.25 547 GLY A CA 1
ATOM 4508 C C . GLY A 1 547 ? -17.154 6.359 -16.243 1.00 91.25 547 GLY A C 1
ATOM 4509 O O . GLY A 1 547 ? -17.900 6.751 -15.354 1.00 91.25 547 GLY A O 1
ATOM 4510 N N . TYR A 1 548 ? -16.898 5.062 -16.440 1.00 91.38 548 TYR A N 1
ATOM 4511 C CA . TYR A 1 548 ? -17.578 4.000 -15.682 1.00 91.38 548 TYR A CA 1
ATOM 4512 C C . TYR A 1 548 ? -17.351 4.071 -14.160 1.00 91.38 548 TYR A C 1
ATOM 4514 O O . TYR A 1 548 ? -18.217 3.675 -13.382 1.00 91.38 548 TYR A O 1
ATOM 4522 N N . LEU A 1 549 ? -16.190 4.560 -13.708 1.00 89.12 549 LEU A N 1
ATOM 4523 C CA . LEU A 1 549 ? -15.911 4.735 -12.279 1.00 89.12 549 LEU A CA 1
ATOM 4524 C C . LEU A 1 549 ? -16.587 5.981 -11.696 1.00 89.12 549 LEU A C 1
ATOM 4526 O O . LEU A 1 549 ? -16.999 5.941 -10.539 1.00 89.12 549 LEU A O 1
ATOM 4530 N N . ASP A 1 550 ? -16.715 7.059 -12.471 1.00 91.25 550 ASP A N 1
ATOM 4531 C CA . ASP A 1 550 ? -17.486 8.240 -12.077 1.00 91.25 550 ASP A CA 1
ATOM 4532 C C . ASP A 1 550 ? -18.992 7.885 -11.988 1.00 91.25 550 ASP A C 1
ATOM 4534 O O . ASP A 1 550 ? -19.640 8.215 -10.996 1.00 91.25 550 ASP A O 1
ATOM 4538 N N . GLU A 1 551 ? -19.524 7.123 -12.955 1.00 92.88 551 GLU A N 1
ATOM 4539 C CA . GLU A 1 551 ? -20.908 6.608 -12.970 1.00 92.88 551 GLU A CA 1
ATOM 4540 C C . GLU A 1 551 ? -21.221 5.705 -11.759 1.00 92.88 551 GLU A C 1
ATOM 4542 O O . GLU A 1 551 ? -22.217 5.912 -11.062 1.00 92.88 551 GLU A O 1
ATOM 4547 N N . GLU A 1 552 ? -20.355 4.732 -11.457 1.00 89.12 552 GLU A N 1
ATOM 4548 C CA . GLU A 1 552 ? -20.518 3.830 -10.305 1.00 89.12 552 GLU A CA 1
ATOM 4549 C C . GLU A 1 552 ? -20.386 4.574 -8.959 1.00 89.12 552 GLU A C 1
ATOM 4551 O O . GLU A 1 552 ? -21.039 4.214 -7.974 1.00 89.12 552 GLU A O 1
ATOM 4556 N N . LEU A 1 553 ? -19.571 5.636 -8.893 1.00 87.94 553 LEU A N 1
ATOM 4557 C CA . LEU A 1 553 ? -19.494 6.505 -7.716 1.00 87.94 553 LEU A CA 1
ATOM 4558 C C . LEU A 1 553 ? -20.790 7.297 -7.510 1.00 87.94 553 LEU A C 1
ATOM 4560 O O . LEU A 1 553 ? -21.281 7.346 -6.379 1.00 87.94 553 LEU A O 1
ATOM 4564 N N . ASP A 1 554 ? -21.374 7.861 -8.570 1.00 94.19 554 ASP A N 1
ATOM 4565 C CA . ASP A 1 554 ? -22.665 8.550 -8.480 1.00 94.19 554 ASP A CA 1
ATOM 4566 C C . ASP A 1 554 ? -23.813 7.583 -8.140 1.00 94.19 554 ASP A C 1
ATOM 4568 O O . ASP A 1 554 ? -24.686 7.943 -7.346 1.00 94.19 554 ASP A O 1
ATOM 4572 N N . TYR A 1 555 ? -23.798 6.339 -8.635 1.00 91.69 555 TYR A N 1
ATOM 4573 C CA . TYR A 1 555 ? -24.771 5.315 -8.231 1.00 91.69 555 TYR A CA 1
ATOM 4574 C C . TYR A 1 555 ? -24.656 4.959 -6.739 1.00 91.69 555 TYR A C 1
ATOM 4576 O O . TYR A 1 555 ? -25.649 4.986 -6.005 1.00 91.69 555 TYR A O 1
ATOM 4584 N N . ARG A 1 556 ? -23.438 4.696 -6.242 1.00 88.38 556 ARG A N 1
ATOM 4585 C CA . ARG A 1 556 ? -23.199 4.410 -4.813 1.00 88.38 556 ARG A CA 1
ATOM 4586 C C . ARG A 1 556 ? -23.574 5.587 -3.921 1.00 88.38 556 ARG A C 1
ATOM 4588 O O . ARG A 1 556 ? -24.161 5.382 -2.860 1.00 88.38 556 ARG A O 1
ATOM 4595 N N . LYS A 1 557 ? -23.286 6.813 -4.360 1.00 92.12 557 LYS A N 1
ATOM 4596 C CA . LYS A 1 557 ? -23.700 8.040 -3.676 1.00 92.12 557 LYS A CA 1
ATOM 4597 C C . LYS A 1 557 ? -25.224 8.152 -3.613 1.00 92.12 557 LYS A C 1
ATOM 4599 O O . LYS A 1 557 ? -25.750 8.332 -2.523 1.00 92.12 557 LYS A O 1
ATOM 4604 N N . GLN A 1 558 ? -25.938 7.946 -4.721 1.00 90.50 558 GLN A N 1
ATOM 4605 C CA . GLN A 1 558 ? -27.407 7.929 -4.727 1.00 90.50 558 GLN A CA 1
ATOM 4606 C C . GLN A 1 558 ? -27.978 6.853 -3.791 1.00 90.50 558 GLN A C 1
ATOM 4608 O O . GLN A 1 558 ? -28.917 7.133 -3.048 1.00 90.50 558 GLN A O 1
ATOM 4613 N N . SER A 1 559 ? -27.399 5.648 -3.767 1.00 85.81 559 SER A N 1
ATOM 4614 C CA . SER A 1 559 ? -27.809 4.587 -2.836 1.00 85.81 559 SER A CA 1
ATOM 4615 C C . SER A 1 559 ? -27.555 4.960 -1.369 1.00 85.81 559 SER A C 1
ATOM 4617 O O . SER A 1 559 ? -28.364 4.623 -0.504 1.00 85.81 559 SER A O 1
ATOM 4619 N N . MET A 1 560 ? -26.454 5.657 -1.073 1.00 84.81 560 MET A N 1
ATOM 4620 C CA . MET A 1 560 ? -26.138 6.159 0.266 1.00 84.81 560 MET A CA 1
ATOM 4621 C C . MET A 1 560 ? -27.076 7.304 0.675 1.00 84.81 560 MET A C 1
ATOM 4623 O O . MET A 1 560 ? -27.582 7.303 1.792 1.00 84.81 560 MET A O 1
ATOM 4627 N N . ASP A 1 561 ? -27.371 8.239 -0.227 1.00 91.38 561 ASP A N 1
ATOM 4628 C CA . ASP A 1 561 ? -28.294 9.351 0.016 1.00 91.38 561 ASP A CA 1
ATOM 4629 C C . ASP A 1 561 ? -29.735 8.844 0.232 1.00 91.38 561 ASP A C 1
ATOM 4631 O O . ASP A 1 561 ? -30.444 9.340 1.110 1.00 91.38 561 ASP A O 1
ATOM 4635 N N . GLN A 1 562 ? -30.153 7.788 -0.480 1.00 87.94 562 GLN A N 1
ATOM 4636 C CA . GLN A 1 562 ? -31.413 7.076 -0.226 1.00 87.94 562 GLN A CA 1
ATOM 4637 C C . GLN A 1 562 ? -31.430 6.389 1.150 1.00 87.94 562 GLN A C 1
ATOM 4639 O O . GLN A 1 562 ? -32.424 6.496 1.871 1.00 87.94 562 GLN A O 1
ATOM 4644 N N . ALA A 1 563 ? -30.339 5.724 1.546 1.00 84.69 563 ALA A N 1
ATOM 4645 C CA . ALA A 1 563 ? -30.222 5.105 2.867 1.00 84.69 563 ALA A CA 1
ATOM 4646 C C . ALA A 1 563 ? -30.252 6.154 3.994 1.00 84.69 563 ALA A C 1
ATOM 4648 O O . ALA A 1 563 ? -31.006 5.997 4.952 1.00 84.69 563 ALA A O 1
ATOM 4649 N N . ASN A 1 564 ? -29.521 7.262 3.841 1.00 82.44 564 ASN A N 1
ATOM 4650 C CA . ASN A 1 564 ? -29.523 8.394 4.771 1.00 82.44 564 ASN A CA 1
ATOM 4651 C C . ASN A 1 564 ? -30.916 9.031 4.882 1.00 82.44 564 ASN A C 1
ATOM 4653 O O . ASN A 1 564 ? -31.392 9.275 5.989 1.00 82.44 564 ASN A O 1
ATOM 4657 N N . LYS A 1 565 ? -31.620 9.230 3.758 1.00 91.44 565 LYS A N 1
ATOM 4658 C CA . LYS A 1 565 ? -33.021 9.676 3.769 1.00 91.44 565 LYS A CA 1
ATOM 4659 C C . LYS A 1 565 ? -33.906 8.701 4.544 1.00 91.44 565 LYS A C 1
ATOM 4661 O O . LYS A 1 565 ? -34.733 9.139 5.337 1.00 91.44 565 LYS A O 1
ATOM 4666 N N . ARG A 1 566 ? -33.731 7.388 4.352 1.00 85.94 566 ARG A N 1
ATOM 4667 C CA . ARG A 1 566 ? -34.531 6.384 5.061 1.00 85.94 566 ARG A CA 1
ATOM 4668 C C . ARG A 1 566 ? -34.219 6.325 6.559 1.00 85.94 566 ARG A C 1
ATOM 4670 O O . ARG A 1 566 ? -35.133 6.085 7.341 1.00 85.94 566 ARG A O 1
ATOM 4677 N N . ILE A 1 567 ? -32.974 6.584 6.961 1.00 82.62 567 ILE A N 1
ATOM 4678 C CA . ILE A 1 567 ? -32.594 6.768 8.369 1.00 82.62 567 ILE A CA 1
ATOM 4679 C C . ILE A 1 567 ? -33.316 7.991 8.943 1.00 82.62 567 ILE A C 1
ATOM 4681 O O . ILE A 1 567 ? -34.018 7.839 9.933 1.00 82.62 567 ILE A O 1
ATOM 4685 N N . LEU A 1 568 ? -33.266 9.150 8.277 1.00 87.19 568 LEU A N 1
ATOM 4686 C CA . LEU A 1 568 ? -33.970 10.363 8.720 1.00 87.19 568 LEU A CA 1
ATOM 4687 C C . LEU A 1 568 ? -35.499 10.175 8.801 1.00 87.19 568 LEU A C 1
ATOM 4689 O O . LEU A 1 568 ? -36.132 10.684 9.719 1.00 87.19 568 LEU A O 1
ATOM 4693 N N . GLU A 1 569 ? -36.105 9.413 7.883 1.00 89.31 569 GLU A N 1
ATOM 4694 C CA . GLU A 1 569 ? -37.523 9.024 7.968 1.00 89.31 569 GLU A CA 1
ATOM 4695 C C . GLU A 1 569 ? -37.811 8.146 9.200 1.00 89.31 569 GLU A C 1
ATOM 4697 O O . GLU A 1 569 ? -38.832 8.328 9.860 1.00 89.31 569 GLU A O 1
ATOM 4702 N N . LEU A 1 570 ? -36.930 7.191 9.518 1.00 83.44 570 LEU A N 1
ATOM 4703 C CA . LEU A 1 570 ? -37.056 6.326 10.696 1.00 83.44 570 LEU A CA 1
ATOM 4704 C C . LEU A 1 570 ? -36.825 7.101 12.001 1.00 83.44 570 LEU A C 1
ATOM 4706 O O . LEU A 1 570 ? -37.564 6.895 12.958 1.00 83.44 570 LEU A O 1
ATOM 4710 N N . GLU A 1 571 ? -35.853 8.011 12.031 1.00 79.38 571 GLU A N 1
ATOM 4711 C CA . GLU A 1 571 ? -35.579 8.905 13.160 1.00 79.38 571 GLU A CA 1
ATOM 4712 C C . GLU A 1 571 ? -36.742 9.873 13.404 1.00 79.38 571 GLU A C 1
ATOM 4714 O O . GLU A 1 571 ? -37.141 10.046 14.552 1.00 79.38 571 GLU A O 1
ATOM 4719 N N . ALA A 1 572 ? -37.350 10.426 12.349 1.00 81.50 572 ALA A N 1
ATOM 4720 C CA . ALA A 1 572 ? -38.555 11.247 12.461 1.00 81.50 572 ALA A CA 1
ATOM 4721 C C . ALA A 1 572 ? -39.748 10.444 13.007 1.00 81.50 572 ALA A C 1
ATOM 4723 O O . ALA A 1 572 ? -40.367 10.868 13.977 1.00 81.50 572 ALA A O 1
ATOM 4724 N N . MET A 1 573 ? -40.027 9.247 12.472 1.00 83.75 573 MET A N 1
ATOM 4725 C CA . MET A 1 573 ? -41.105 8.390 12.993 1.00 83.75 573 MET A CA 1
ATOM 4726 C C . MET A 1 573 ? -40.860 7.936 14.442 1.00 83.75 573 MET A C 1
ATOM 4728 O O . MET A 1 573 ? -41.812 7.798 15.209 1.00 83.75 573 MET A O 1
ATOM 4732 N N . LEU A 1 574 ? -39.601 7.714 14.839 1.00 71.81 574 LEU A N 1
ATOM 4733 C CA . LEU A 1 574 ? -39.236 7.447 16.234 1.00 71.81 574 LEU A CA 1
ATOM 4734 C C . LEU A 1 574 ? -39.428 8.689 17.112 1.00 71.81 574 LEU A C 1
ATOM 4736 O O . LEU A 1 574 ? -39.938 8.564 18.220 1.00 71.81 574 LEU A O 1
ATOM 4740 N N . PHE A 1 575 ? -39.066 9.877 16.632 1.00 74.81 575 PHE A N 1
ATOM 4741 C CA . PHE A 1 575 ? -39.252 11.131 17.359 1.00 74.81 575 PHE A CA 1
ATOM 4742 C C . PHE A 1 575 ? -40.738 11.476 17.540 1.00 74.81 575 PHE A C 1
ATOM 4744 O O . PHE A 1 575 ? -41.142 11.820 18.647 1.00 74.81 575 PHE A O 1
ATOM 4751 N N . ASP A 1 576 ? -41.568 11.286 16.513 1.00 77.06 576 ASP A N 1
ATOM 4752 C CA . ASP A 1 576 ? -43.026 11.437 16.596 1.00 77.06 576 ASP A CA 1
ATOM 4753 C C . ASP A 1 576 ? -43.643 10.427 17.580 1.00 77.06 576 ASP A C 1
ATOM 4755 O O . ASP A 1 576 ? -44.521 10.779 18.370 1.00 77.06 576 ASP A O 1
ATOM 4759 N N . ALA A 1 577 ? -43.160 9.178 17.588 1.00 71.19 577 ALA A N 1
ATOM 4760 C CA . ALA A 1 577 ? -43.579 8.170 18.563 1.00 71.19 577 ALA A CA 1
ATOM 4761 C C . ALA A 1 577 ? -43.158 8.535 20.000 1.00 71.19 577 ALA A C 1
ATOM 4763 O O . ALA A 1 577 ? -43.935 8.328 20.929 1.00 71.19 577 ALA A O 1
ATOM 4764 N N . LEU A 1 578 ? -41.975 9.130 20.186 1.00 63.88 578 LEU A N 1
ATOM 4765 C CA . LEU A 1 578 ? -41.486 9.624 21.479 1.00 63.88 578 LEU A CA 1
ATOM 4766 C C . LEU A 1 578 ? -42.199 10.915 21.931 1.00 63.88 578 LEU A C 1
ATOM 4768 O O . LEU A 1 578 ? -42.428 11.091 23.123 1.00 63.88 578 LEU A O 1
ATOM 4772 N N . GLN A 1 579 ? -42.649 11.783 21.019 1.00 64.38 579 GLN A N 1
ATOM 4773 C CA . GLN A 1 579 ? -43.553 12.890 21.368 1.00 64.38 579 GLN A CA 1
ATOM 4774 C C . GLN A 1 579 ? -44.952 12.386 21.739 1.00 64.38 579 GLN A C 1
ATOM 4776 O O . GLN A 1 579 ? -45.562 12.880 22.689 1.00 64.38 579 GLN A O 1
ATOM 4781 N N . GLN A 1 580 ? -45.450 11.340 21.073 1.00 57.56 580 GLN A N 1
ATOM 4782 C CA . GLN A 1 580 ? -46.623 10.617 21.569 1.00 57.56 580 GLN A CA 1
ATOM 4783 C C . GLN A 1 580 ? -46.345 9.901 22.900 1.00 57.56 580 GLN A C 1
ATOM 4785 O O . GLN A 1 580 ? -47.295 9.655 23.637 1.00 57.56 580 GLN A O 1
ATOM 4790 N N . GLU A 1 581 ? -45.085 9.660 23.279 1.00 51.19 581 GLU A N 1
ATOM 4791 C CA . GLU A 1 581 ? -44.690 9.181 24.611 1.00 51.19 581 GLU A CA 1
ATOM 4792 C C . GLU A 1 581 ? -44.701 10.294 25.688 1.00 51.19 581 GLU A C 1
ATOM 4794 O O . GLU A 1 581 ? -44.844 9.984 26.867 1.00 51.19 581 GLU A O 1
ATOM 4799 N N . GLU A 1 582 ? -44.721 11.589 25.335 1.00 50.00 582 GLU A N 1
ATOM 4800 C CA . GLU A 1 582 ? -45.023 12.673 26.297 1.00 50.00 582 GLU A CA 1
ATOM 4801 C C . GLU A 1 582 ? -46.523 12.729 26.649 1.00 50.00 582 GLU A C 1
ATOM 4803 O O . GLU A 1 582 ? -46.896 12.967 27.801 1.00 50.00 582 GLU A O 1
ATOM 4808 N N . ALA A 1 583 ? -47.408 12.403 25.698 1.00 49.03 583 ALA A N 1
ATOM 4809 C CA . ALA A 1 583 ? -48.781 11.999 26.025 1.00 49.03 583 ALA A CA 1
ATOM 4810 C C . ALA A 1 583 ? -48.800 10.609 26.699 1.00 49.03 583 ALA A C 1
ATOM 4812 O O . ALA A 1 583 ? -49.593 10.351 27.609 1.00 49.03 583 ALA A O 1
ATOM 4813 N N . GLY A 1 584 ? -47.871 9.741 26.301 1.00 49.31 584 GLY A N 1
ATOM 4814 C CA . GLY A 1 584 ? -47.632 8.406 26.829 1.00 49.31 584 GLY A CA 1
ATOM 4815 C C . GLY A 1 584 ? -47.166 8.369 28.280 1.00 49.31 584 GLY A C 1
ATOM 4816 O O . GLY A 1 584 ? -47.350 7.344 28.920 1.00 49.31 584 GLY A O 1
ATOM 4817 N N . ALA A 1 585 ? -46.707 9.477 28.866 1.00 49.41 585 ALA A N 1
ATOM 4818 C CA . ALA A 1 585 ? -46.525 9.596 30.310 1.00 49.41 585 ALA A CA 1
ATOM 4819 C C . ALA A 1 585 ? -47.850 9.332 31.053 1.00 49.41 585 ALA A C 1
ATOM 4821 O O . ALA A 1 585 ? -47.869 8.615 32.050 1.00 49.41 585 ALA A O 1
ATOM 4822 N N . LYS A 1 586 ? -48.976 9.812 30.501 1.00 48.19 586 LYS A N 1
ATOM 4823 C CA . LYS A 1 586 ? -50.331 9.550 31.018 1.00 48.19 586 LYS A CA 1
ATOM 4824 C C . LYS A 1 586 ? -50.872 8.185 30.592 1.00 48.19 586 LYS A C 1
ATOM 4826 O O . LYS A 1 586 ? -51.672 7.599 31.309 1.00 48.19 586 LYS A O 1
ATOM 4831 N N . VAL A 1 587 ? -50.436 7.649 29.448 1.00 48.31 587 VAL A N 1
ATOM 4832 C CA . VAL A 1 587 ? -50.785 6.273 29.041 1.00 48.31 587 VAL A CA 1
ATOM 4833 C C . VAL A 1 587 ? -50.027 5.245 29.887 1.00 48.31 587 VAL A C 1
ATOM 4835 O O . VAL A 1 587 ? -50.580 4.208 30.217 1.00 48.31 587 VAL A O 1
ATOM 4838 N N . SER A 1 588 ? -48.810 5.549 30.338 1.00 48.00 588 SER A N 1
ATOM 4839 C CA . SER A 1 588 ? -48.027 4.727 31.264 1.00 48.00 588 SER A CA 1
ATOM 4840 C C . SER A 1 588 ? -48.738 4.575 32.612 1.00 48.00 588 SER A C 1
ATOM 4842 O O . SER A 1 588 ? -48.792 3.468 33.144 1.00 48.00 588 SER A O 1
ATOM 4844 N N . GLU A 1 589 ? -49.372 5.642 33.117 1.00 50.47 589 GLU A N 1
ATOM 4845 C CA . GLU A 1 589 ? -50.252 5.597 34.298 1.00 50.47 589 GLU A CA 1
ATOM 4846 C C . GLU A 1 589 ? -51.555 4.801 34.072 1.00 50.47 589 GLU A C 1
ATOM 4848 O O . GLU A 1 589 ? -52.140 4.322 35.042 1.00 50.47 589 GLU A O 1
ATOM 4853 N N . LEU A 1 590 ? -52.000 4.628 32.820 1.00 53.22 590 LEU A N 1
ATOM 4854 C CA . LEU A 1 590 ? -53.226 3.899 32.455 1.00 53.22 590 LEU A CA 1
ATOM 4855 C C . LEU A 1 590 ? -52.994 2.431 32.056 1.00 53.22 590 LEU A C 1
ATOM 4857 O O . LEU A 1 590 ? -53.899 1.616 32.219 1.00 53.22 590 LEU A O 1
ATOM 4861 N N . LEU A 1 591 ? -51.810 2.088 31.541 1.00 53.72 591 LEU A N 1
ATOM 4862 C CA . LEU A 1 591 ? -51.428 0.719 31.193 1.00 53.72 591 LEU A CA 1
ATOM 4863 C C . LEU A 1 591 ? -51.217 -0.108 32.458 1.00 53.72 591 LEU A C 1
ATOM 4865 O O . LEU A 1 591 ? -50.458 0.274 33.353 1.00 53.72 591 LEU A O 1
ATOM 4869 N N . THR A 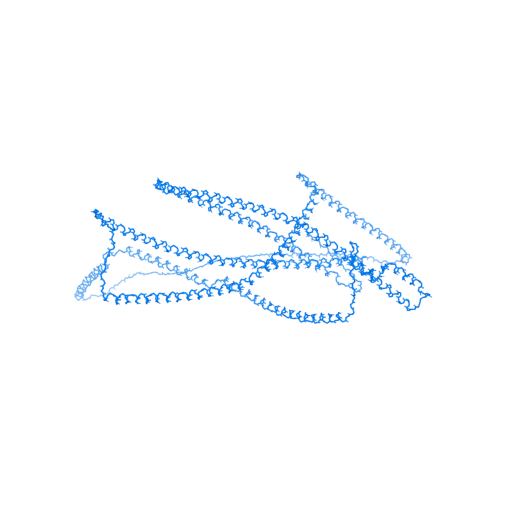1 592 ? -51.844 -1.279 32.497 1.00 67.81 592 THR A N 1
ATOM 4870 C CA . THR A 1 592 ? -51.663 -2.249 33.576 1.00 67.81 592 THR A CA 1
ATOM 4871 C C . THR A 1 592 ? -50.242 -2.817 33.581 1.00 67.81 592 THR A C 1
ATOM 4873 O O . THR A 1 592 ? -49.542 -2.835 32.565 1.00 67.81 592 THR A O 1
ATOM 4876 N N . GLU A 1 593 ? -49.800 -3.323 34.735 1.00 69.25 593 GLU A N 1
ATOM 4877 C CA . GLU A 1 593 ? -48.462 -3.912 34.891 1.00 69.25 593 GLU A CA 1
ATOM 4878 C C . GLU A 1 593 ? -48.209 -5.050 33.879 1.00 69.25 593 GLU A C 1
ATOM 4880 O O . GLU A 1 593 ? -47.120 -5.156 33.313 1.00 69.25 593 GLU A O 1
ATOM 4885 N N . GLU A 1 594 ? -49.244 -5.841 33.573 1.00 72.00 594 GLU A N 1
ATOM 4886 C CA . GLU A 1 594 ? -49.195 -6.932 32.594 1.00 72.00 594 GLU A CA 1
ATOM 4887 C C . GLU A 1 594 ? -49.002 -6.436 31.153 1.00 72.00 594 GLU A C 1
ATOM 4889 O O . GLU A 1 594 ? -48.274 -7.070 30.382 1.00 72.00 594 GLU A O 1
ATOM 4894 N N . GLU A 1 595 ? -49.593 -5.294 30.787 1.00 66.56 595 GLU A N 1
ATOM 4895 C CA . GLU A 1 595 ? -49.408 -4.655 29.479 1.00 66.56 595 GLU A CA 1
ATOM 4896 C C . GLU A 1 595 ? -48.012 -4.037 29.357 1.00 66.56 595 GLU A C 1
ATOM 4898 O O . GLU A 1 595 ? -47.336 -4.260 28.348 1.00 66.56 595 GLU A O 1
ATOM 4903 N N . ARG A 1 596 ? -47.522 -3.352 30.404 1.00 70.44 596 ARG A N 1
ATOM 4904 C CA . ARG A 1 596 ? -46.137 -2.843 30.452 1.00 70.44 596 ARG A CA 1
ATOM 4905 C C . ARG A 1 596 ? -45.124 -3.983 30.309 1.00 70.44 596 ARG A C 1
ATOM 4907 O O . ARG A 1 596 ? -44.150 -3.856 29.564 1.00 70.44 596 ARG A O 1
ATOM 4914 N N . ASP A 1 597 ? -45.362 -5.120 30.961 1.00 71.44 597 ASP A N 1
ATOM 4915 C CA . ASP A 1 597 ? -44.496 -6.299 30.859 1.00 71.44 597 ASP A CA 1
ATOM 4916 C C . ASP A 1 597 ? -44.705 -7.106 29.572 1.00 71.44 597 ASP A C 1
ATOM 4918 O O . ASP A 1 597 ? -43.778 -7.771 29.105 1.00 71.44 597 ASP A O 1
ATOM 4922 N N . SER A 1 598 ? -45.877 -7.035 28.939 1.00 77.50 598 SER A N 1
ATOM 4923 C CA . SER A 1 598 ? -46.086 -7.516 27.566 1.00 77.50 598 SER A CA 1
ATOM 4924 C C . SER A 1 598 ? -45.246 -6.702 26.576 1.00 77.50 598 SER A C 1
ATOM 4926 O O . SER A 1 598 ? -44.462 -7.269 25.812 1.00 77.50 598 SER A O 1
ATOM 4928 N N . LEU A 1 599 ? -45.289 -5.370 26.677 1.00 69.94 599 LEU A N 1
ATOM 4929 C CA . LEU A 1 599 ? -44.501 -4.465 25.843 1.00 69.94 599 LEU A CA 1
ATOM 4930 C C . LEU A 1 599 ? -42.991 -4.643 26.078 1.00 69.94 599 LEU A C 1
ATOM 4932 O O . LEU A 1 599 ? -42.229 -4.772 25.119 1.00 69.94 599 LEU A O 1
ATOM 4936 N N . ARG A 1 600 ? -42.542 -4.769 27.338 1.00 71.94 600 ARG A N 1
ATOM 4937 C CA . ARG A 1 600 ? -41.141 -5.109 27.660 1.00 71.94 600 ARG A CA 1
ATOM 4938 C C . ARG A 1 600 ? -40.722 -6.464 27.084 1.00 71.94 600 ARG A C 1
ATOM 4940 O O . ARG A 1 600 ? -39.584 -6.590 26.630 1.00 71.94 600 ARG A O 1
ATOM 4947 N N . ARG A 1 601 ? -41.598 -7.477 27.059 1.00 76.94 601 ARG A N 1
ATOM 4948 C CA . ARG A 1 601 ? -41.316 -8.765 26.395 1.00 76.94 601 ARG A CA 1
ATOM 4949 C C . ARG A 1 601 ? -41.186 -8.596 24.878 1.00 76.94 601 ARG A C 1
ATOM 4951 O O . ARG A 1 601 ? -40.188 -9.059 24.329 1.00 76.94 601 ARG A O 1
ATOM 4958 N N . ALA A 1 602 ? -42.103 -7.875 24.233 1.00 79.56 602 ALA A N 1
ATOM 4959 C CA . ALA A 1 602 ? -42.073 -7.605 22.793 1.00 79.56 602 ALA A CA 1
ATOM 4960 C C . ALA A 1 602 ? -40.817 -6.821 22.360 1.00 79.56 602 ALA A C 1
ATOM 4962 O O . ALA A 1 602 ? -40.109 -7.245 21.448 1.00 79.56 602 ALA A O 1
ATOM 4963 N N . VAL A 1 603 ? -40.463 -5.740 23.065 1.00 69.75 603 VAL A N 1
ATOM 4964 C CA . VAL A 1 603 ? -39.246 -4.950 22.791 1.00 69.75 603 VAL A CA 1
ATOM 4965 C C . VAL A 1 603 ? -37.978 -5.788 22.984 1.00 69.75 603 VAL A C 1
ATOM 4967 O O . VAL A 1 603 ? -37.048 -5.697 22.183 1.00 69.75 603 VAL A O 1
ATOM 4970 N N . ASN A 1 604 ? -37.923 -6.642 24.011 1.00 71.50 604 ASN A N 1
ATOM 4971 C CA . ASN A 1 604 ? -36.789 -7.550 24.204 1.00 71.50 604 ASN A CA 1
ATOM 4972 C C . ASN A 1 604 ? -36.732 -8.660 23.141 1.00 71.50 604 ASN A C 1
ATOM 4974 O O . ASN A 1 604 ? -35.638 -9.067 22.756 1.00 71.50 604 ASN A O 1
ATOM 4978 N N . GLN A 1 605 ? -37.873 -9.136 22.639 1.00 79.88 605 GLN A N 1
ATOM 4979 C CA . GLN A 1 605 ? -37.936 -10.088 21.530 1.00 79.88 605 GLN A CA 1
ATOM 4980 C C . GLN A 1 605 ? -37.438 -9.454 20.224 1.00 79.88 605 GLN A C 1
ATOM 4982 O O . GLN A 1 605 ? -36.556 -10.024 19.584 1.00 79.88 605 GLN A O 1
ATOM 4987 N N . TRP A 1 606 ? -37.894 -8.242 19.893 1.00 85.06 606 TRP A N 1
ATOM 4988 C CA . TRP A 1 606 ? -37.405 -7.480 18.739 1.00 85.06 606 TRP A CA 1
ATOM 4989 C C . TRP A 1 606 ? -35.896 -7.205 18.827 1.00 85.06 606 TRP A C 1
ATOM 4991 O O . TRP A 1 606 ? -35.165 -7.490 17.882 1.00 85.06 606 TRP A O 1
ATOM 5001 N N . LYS A 1 607 ? -35.385 -6.772 19.991 1.00 71.88 607 LYS A N 1
ATOM 5002 C CA . LYS A 1 607 ? -33.936 -6.579 20.209 1.00 71.88 607 LYS A CA 1
ATOM 5003 C C . LYS A 1 607 ? -33.128 -7.865 19.996 1.00 71.88 607 LYS A C 1
ATOM 5005 O O . LYS A 1 607 ? -32.068 -7.812 19.379 1.00 71.88 607 LYS A O 1
ATOM 5010 N N . ARG A 1 608 ? -33.613 -9.025 20.465 1.00 83.88 608 ARG A N 1
ATOM 5011 C CA . ARG A 1 608 ? -32.964 -10.326 20.192 1.00 83.88 608 ARG A CA 1
ATOM 5012 C C . ARG A 1 608 ? -32.969 -10.662 18.704 1.00 83.88 608 ARG A C 1
ATOM 5014 O O . ARG A 1 608 ? -31.970 -11.185 18.221 1.00 83.88 608 ARG A O 1
ATOM 5021 N N . GLN A 1 609 ? -34.066 -10.369 18.006 1.00 83.50 609 GLN A N 1
ATOM 5022 C CA . GLN A 1 609 ? -34.216 -10.653 16.584 1.00 83.50 609 GLN A CA 1
ATOM 5023 C C . GLN A 1 609 ? -33.289 -9.778 15.727 1.00 83.50 609 GLN A C 1
ATOM 5025 O O . GLN A 1 609 ? -32.497 -10.331 14.975 1.00 83.50 609 GLN A O 1
ATOM 5030 N N . VAL A 1 610 ? -33.259 -8.457 15.936 1.00 79.25 610 VAL A N 1
ATOM 5031 C CA . VAL A 1 610 ? -32.316 -7.546 15.249 1.00 79.25 610 VAL A CA 1
ATOM 5032 C C . VAL A 1 610 ? -30.858 -7.944 15.509 1.00 79.25 610 VAL A C 1
ATOM 5034 O O . VAL A 1 610 ? -30.042 -7.972 14.591 1.00 79.25 610 VAL A O 1
ATOM 5037 N N . LEU A 1 611 ? -30.517 -8.334 16.745 1.00 74.00 611 LEU A N 1
ATOM 5038 C CA . LEU A 1 611 ? -29.188 -8.872 17.060 1.00 74.00 611 LEU A CA 1
ATOM 5039 C C . LEU A 1 611 ? -28.925 -10.243 16.417 1.00 74.00 611 LEU A C 1
ATOM 5041 O O . LEU A 1 611 ? -27.768 -10.616 16.248 1.00 74.00 611 LEU A O 1
ATOM 5045 N N . SER A 1 612 ? -29.950 -11.034 16.097 1.00 83.19 612 SER A N 1
ATOM 5046 C CA . SER A 1 612 ? -29.806 -12.283 15.339 1.00 83.19 612 SER A CA 1
ATOM 5047 C C . SER A 1 612 ? -29.525 -11.992 13.866 1.00 83.19 612 SER A C 1
ATOM 5049 O O . SER A 1 612 ? -28.534 -12.481 13.337 1.00 83.19 612 SER A O 1
ATOM 5051 N N . GLU A 1 613 ? -30.334 -11.127 13.252 1.00 82.56 613 GLU A N 1
ATOM 5052 C CA . GLU A 1 613 ? -30.220 -10.715 11.849 1.00 82.56 613 GLU A CA 1
ATOM 5053 C C . GLU A 1 613 ? -28.866 -10.038 11.568 1.00 82.56 613 GLU A C 1
ATOM 5055 O O . GLU A 1 613 ? -28.213 -10.364 10.580 1.00 82.56 613 GLU A O 1
ATOM 5060 N N . LEU A 1 614 ? -28.369 -9.179 12.471 1.00 78.81 614 LEU A N 1
ATOM 5061 C CA . LEU A 1 614 ? -27.015 -8.610 12.377 1.00 78.81 614 LEU A CA 1
ATOM 5062 C C . LEU A 1 614 ? -25.921 -9.692 12.353 1.00 78.81 614 LEU A C 1
ATOM 5064 O O . LEU A 1 614 ? -25.095 -9.707 11.445 1.00 78.81 614 LEU A O 1
ATOM 5068 N N . ARG A 1 615 ? -25.947 -10.643 13.299 1.00 86.19 615 ARG A N 1
ATOM 5069 C CA . ARG A 1 615 ? -24.959 -11.740 13.358 1.00 86.19 615 ARG A CA 1
ATOM 5070 C C . ARG A 1 615 ? -25.056 -12.688 12.162 1.00 86.19 615 ARG A C 1
ATOM 5072 O O . ARG A 1 615 ? -24.043 -13.249 11.748 1.00 86.19 615 ARG A O 1
ATOM 5079 N N . GLU A 1 616 ? -26.245 -12.862 11.592 1.00 87.19 616 GLU A N 1
ATOM 5080 C CA . GLU A 1 616 ? -26.450 -13.600 10.345 1.00 87.19 616 GLU A CA 1
ATOM 5081 C C . GLU A 1 616 ? -25.822 -12.868 9.148 1.00 87.19 616 GLU A C 1
ATOM 5083 O O . GLU A 1 616 ? -25.130 -13.503 8.351 1.00 87.19 616 GLU A O 1
ATOM 5088 N N . LYS A 1 617 ? -25.960 -11.536 9.058 1.00 83.75 617 LYS A N 1
ATOM 5089 C CA . LYS A 1 617 ? -25.282 -10.718 8.034 1.00 83.75 617 LYS A CA 1
ATOM 5090 C C . LYS A 1 617 ? -23.759 -10.709 8.201 1.00 83.75 617 LYS A C 1
ATOM 5092 O O . LYS A 1 617 ? -23.056 -10.881 7.209 1.00 83.75 617 LYS A O 1
ATOM 5097 N N . ASP A 1 618 ? -23.239 -10.625 9.423 1.00 79.31 618 ASP A N 1
ATOM 5098 C CA . ASP A 1 618 ? -21.796 -10.763 9.672 1.00 79.31 618 ASP A CA 1
ATOM 5099 C C . ASP A 1 618 ? -21.285 -12.161 9.264 1.00 79.31 618 ASP A C 1
ATOM 5101 O O . ASP A 1 618 ? -20.241 -12.293 8.622 1.00 79.31 618 ASP A O 1
ATOM 5105 N N . SER A 1 619 ? -22.061 -13.213 9.551 1.00 82.00 619 SER A N 1
ATOM 5106 C CA . SER A 1 619 ? -21.756 -14.602 9.161 1.00 82.00 619 SER A CA 1
ATOM 5107 C C . SER A 1 619 ? -21.918 -14.869 7.657 1.00 82.00 619 SER A C 1
ATOM 5109 O O . SER A 1 619 ? -21.346 -15.823 7.130 1.00 82.00 619 SER A O 1
ATOM 5111 N N . GLN A 1 620 ? -22.708 -14.056 6.953 1.00 85.00 620 GLN A N 1
ATOM 5112 C CA . GLN A 1 620 ? -22.824 -14.041 5.493 1.00 85.00 620 GLN A CA 1
ATOM 5113 C C . GLN A 1 620 ? -21.558 -13.426 4.875 1.00 85.00 620 GLN A C 1
ATOM 5115 O O . GLN A 1 620 ? -20.874 -14.097 4.105 1.00 85.00 620 GLN A O 1
ATOM 5120 N N . ILE A 1 621 ? -21.169 -12.225 5.316 1.00 85.44 621 ILE A N 1
ATOM 5121 C CA . ILE A 1 621 ? -19.951 -11.527 4.863 1.00 85.44 621 ILE A CA 1
ATOM 5122 C C . ILE A 1 621 ? -18.688 -12.357 5.152 1.00 85.44 621 ILE A C 1
ATOM 5124 O O . ILE A 1 621 ? -17.747 -12.365 4.355 1.00 85.44 621 ILE A O 1
ATOM 5128 N N . LEU A 1 622 ? -18.646 -13.076 6.281 1.00 87.12 622 LEU A N 1
ATOM 5129 C CA . LEU A 1 622 ? -17.524 -13.954 6.619 1.00 87.12 622 LEU A CA 1
ATOM 5130 C C . LEU A 1 622 ? -17.411 -15.160 5.669 1.00 87.12 622 LEU A C 1
ATOM 5132 O O . LEU A 1 622 ? -16.293 -15.518 5.302 1.00 87.12 622 LEU A O 1
ATOM 5136 N N . ARG A 1 623 ? -18.535 -15.756 5.242 1.00 87.75 623 ARG A N 1
ATOM 5137 C CA . ARG A 1 623 ? -18.552 -16.854 4.256 1.00 87.75 623 ARG A CA 1
ATOM 5138 C C . ARG A 1 623 ? -18.108 -16.375 2.879 1.00 87.75 623 ARG A C 1
ATOM 5140 O O . ARG A 1 623 ? -17.158 -16.926 2.339 1.00 87.75 623 ARG A O 1
ATOM 5147 N N . GLU A 1 624 ? -18.682 -15.281 2.384 1.00 85.88 624 GLU A N 1
ATOM 5148 C CA . GLU A 1 624 ? -18.326 -14.686 1.085 1.00 85.88 624 GLU A CA 1
ATOM 5149 C C . GLU A 1 624 ? -16.824 -14.340 1.008 1.00 85.88 624 GLU A C 1
ATOM 5151 O O . GLU A 1 624 ? -16.152 -14.604 0.011 1.00 85.88 624 GLU A O 1
ATOM 5156 N N . ARG A 1 625 ? -16.243 -13.818 2.099 1.00 82.44 625 ARG A N 1
ATOM 5157 C CA . ARG A 1 625 ? -14.791 -13.573 2.196 1.00 82.44 625 ARG A CA 1
ATOM 5158 C C . ARG A 1 625 ? -13.957 -14.853 2.281 1.00 82.44 625 ARG A C 1
ATOM 5160 O O . ARG A 1 625 ? -12.826 -14.858 1.798 1.00 82.44 625 ARG A O 1
ATOM 5167 N N . MET A 1 626 ? -14.480 -15.915 2.890 1.00 82.12 626 MET A N 1
ATOM 5168 C CA . MET A 1 626 ? -13.809 -17.214 2.979 1.00 82.12 626 MET A CA 1
ATOM 5169 C C . MET A 1 626 ? -13.799 -17.937 1.626 1.00 82.12 626 MET A C 1
ATOM 5171 O O . MET A 1 626 ? -12.770 -18.488 1.251 1.00 82.12 626 MET A O 1
ATOM 5175 N N . GLU A 1 627 ? -14.889 -17.862 0.864 1.00 87.81 627 GLU A N 1
ATOM 5176 C CA . GLU A 1 627 ? -15.001 -18.389 -0.503 1.00 87.81 627 GLU A CA 1
ATOM 5177 C C . GLU A 1 627 ? -14.027 -17.671 -1.457 1.00 87.81 627 GLU A C 1
ATOM 5179 O O . GLU A 1 627 ? -13.274 -18.317 -2.188 1.00 87.81 627 GLU A O 1
ATOM 5184 N N . LEU A 1 628 ? -13.940 -16.335 -1.381 1.00 85.75 628 LEU A N 1
ATOM 5185 C CA . LEU A 1 628 ? -12.937 -15.555 -2.122 1.00 85.75 628 LEU A CA 1
ATOM 5186 C C . LEU A 1 628 ? -11.494 -15.925 -1.733 1.00 85.75 628 LEU A C 1
ATOM 5188 O O . LEU A 1 628 ? -10.626 -16.018 -2.604 1.00 85.75 628 LEU A O 1
ATOM 5192 N N . LEU A 1 629 ? -11.227 -16.170 -0.444 1.00 88.62 629 LEU A N 1
ATOM 5193 C CA . LEU A 1 629 ? -9.914 -16.617 0.029 1.00 88.62 629 LEU A CA 1
ATOM 5194 C C . LEU A 1 629 ? -9.575 -18.029 -0.475 1.00 88.62 629 LEU A C 1
ATOM 5196 O O . LEU A 1 629 ? -8.446 -18.256 -0.905 1.00 88.62 629 LEU A O 1
ATOM 5200 N N . GLN A 1 630 ? -10.538 -18.953 -0.476 1.00 88.88 630 GLN A N 1
ATOM 5201 C CA . GLN A 1 630 ? -10.368 -20.309 -1.008 1.00 88.88 630 GLN A CA 1
ATOM 5202 C C . GLN A 1 630 ? -10.094 -20.292 -2.517 1.00 88.88 630 GLN A C 1
ATOM 5204 O O . GLN A 1 630 ? -9.170 -20.965 -2.969 1.00 88.88 630 GLN A O 1
ATOM 5209 N N . HIS A 1 631 ? -10.807 -19.468 -3.293 1.00 86.94 631 HIS A N 1
ATOM 5210 C CA . HIS A 1 631 ? -10.505 -19.271 -4.715 1.00 86.94 631 HIS A CA 1
ATOM 5211 C C . HIS A 1 631 ? -9.094 -18.705 -4.942 1.00 86.94 631 HIS A C 1
ATOM 5213 O O . HIS A 1 631 ? -8.386 -19.171 -5.836 1.00 86.94 631 HIS A O 1
ATOM 5219 N N . ALA A 1 632 ? -8.646 -17.750 -4.120 1.00 79.44 632 ALA A N 1
ATOM 5220 C CA . ALA A 1 632 ? -7.282 -17.228 -4.194 1.00 79.44 632 ALA A CA 1
ATOM 5221 C C . ALA A 1 632 ? -6.225 -18.293 -3.834 1.00 79.44 632 ALA A C 1
ATOM 5223 O O . ALA A 1 632 ? -5.216 -18.409 -4.526 1.00 79.44 632 ALA A O 1
ATOM 5224 N N . GLN A 1 633 ? -6.465 -19.107 -2.801 1.00 83.38 633 GLN A N 1
ATOM 5225 C CA . GLN A 1 633 ? -5.580 -20.208 -2.392 1.00 83.38 633 GLN A CA 1
ATOM 5226 C C . GLN A 1 633 ? -5.491 -21.309 -3.457 1.00 83.38 633 GLN A C 1
ATOM 5228 O O . GLN A 1 633 ? -4.391 -21.734 -3.806 1.00 83.38 633 GLN A O 1
ATOM 5233 N N . GLN A 1 634 ? -6.623 -21.719 -4.033 1.00 89.69 634 GLN A N 1
ATOM 5234 C CA . GLN A 1 634 ? -6.666 -22.663 -5.150 1.00 89.69 634 GLN A CA 1
ATOM 5235 C C . GLN A 1 634 ? -5.892 -22.119 -6.361 1.00 89.69 634 GLN A C 1
ATOM 5237 O O . GLN A 1 634 ? -5.097 -22.842 -6.963 1.00 89.69 634 GLN A O 1
ATOM 5242 N N . ARG A 1 635 ? -6.036 -20.823 -6.672 1.00 89.81 635 ARG A N 1
ATOM 5243 C CA . ARG A 1 635 ? -5.291 -20.196 -7.769 1.00 89.81 635 ARG A CA 1
ATOM 5244 C C . ARG A 1 635 ? -3.786 -20.089 -7.498 1.00 89.81 635 ARG A C 1
ATOM 5246 O O . ARG A 1 635 ? -3.005 -20.193 -8.439 1.00 89.81 635 ARG A O 1
ATOM 5253 N N . ILE A 1 636 ? -3.368 -19.911 -6.243 1.00 85.31 636 ILE A N 1
ATOM 5254 C CA . ILE A 1 636 ? -1.951 -19.992 -5.852 1.00 85.31 636 ILE A CA 1
ATOM 5255 C C . ILE A 1 636 ? -1.422 -21.410 -6.097 1.00 85.31 636 ILE A C 1
ATOM 5257 O O . ILE A 1 636 ? -0.410 -21.552 -6.776 1.00 85.31 636 ILE A O 1
ATOM 5261 N N . LYS A 1 637 ? -2.144 -22.450 -5.658 1.00 92.75 637 LYS A N 1
ATOM 5262 C CA . LYS A 1 637 ? -1.749 -23.855 -5.857 1.00 92.75 637 LYS A CA 1
ATOM 5263 C C . LYS A 1 637 ? -1.584 -24.221 -7.338 1.00 92.75 637 LYS A C 1
ATOM 5265 O O . LYS A 1 637 ? -0.591 -24.837 -7.707 1.00 92.75 637 LYS A O 1
ATOM 5270 N N . GLU A 1 638 ? -2.501 -23.782 -8.202 1.00 92.12 638 GLU A N 1
ATOM 5271 C CA . GLU A 1 638 ? -2.387 -23.953 -9.663 1.00 92.12 638 GLU A CA 1
ATOM 5272 C C . GLU A 1 638 ? -1.119 -23.308 -10.247 1.00 92.12 638 GLU A C 1
ATOM 5274 O O . GLU A 1 638 ? -0.518 -23.843 -11.180 1.00 92.12 638 GLU A O 1
ATOM 5279 N N . LEU A 1 639 ? -0.714 -22.149 -9.718 1.00 83.56 639 LEU A N 1
ATOM 5280 C CA . LEU A 1 639 ? 0.492 -21.440 -10.149 1.00 83.56 639 LEU A CA 1
ATOM 5281 C C . LEU A 1 639 ? 1.766 -22.094 -9.594 1.00 83.56 639 LEU A C 1
ATOM 5283 O O . LEU A 1 639 ? 2.765 -22.158 -10.306 1.00 83.56 639 LEU A O 1
ATOM 5287 N N . GLU A 1 640 ? 1.732 -22.624 -8.371 1.00 87.75 640 GLU A N 1
ATOM 5288 C CA . GLU A 1 640 ? 2.824 -23.411 -7.785 1.00 87.75 640 GLU A CA 1
ATOM 5289 C C . GLU A 1 640 ? 3.053 -24.717 -8.565 1.00 87.75 640 GLU A C 1
ATOM 5291 O O . GLU A 1 640 ? 4.191 -25.029 -8.916 1.00 87.75 640 GLU A O 1
ATOM 5296 N N . GLU A 1 641 ? 1.984 -25.428 -8.938 1.00 92.31 641 GLU A N 1
ATOM 5297 C CA . GLU A 1 641 ? 2.047 -26.620 -9.798 1.00 92.31 641 GLU A CA 1
ATOM 5298 C C . GLU A 1 641 ? 2.604 -26.301 -11.197 1.00 92.31 641 GLU A C 1
ATOM 5300 O O . GLU A 1 641 ? 3.434 -27.053 -11.719 1.00 92.31 641 GLU A O 1
ATOM 5305 N N . TRP A 1 642 ? 2.224 -25.155 -11.779 1.00 85.12 642 TRP A N 1
ATOM 5306 C CA . TRP A 1 642 ? 2.795 -24.655 -13.036 1.00 85.12 642 TRP A CA 1
ATOM 5307 C C . TRP A 1 642 ? 4.287 -24.329 -12.922 1.00 85.12 642 TRP A C 1
ATOM 5309 O O . TRP A 1 642 ? 5.069 -24.723 -13.789 1.00 85.12 642 TRP A O 1
ATOM 5319 N N . ILE A 1 643 ? 4.699 -23.650 -11.849 1.00 85.00 643 ILE A N 1
ATOM 5320 C CA . ILE A 1 643 ? 6.106 -23.331 -11.572 1.00 85.00 643 ILE A CA 1
ATOM 5321 C C . ILE A 1 643 ? 6.918 -24.621 -11.389 1.00 85.00 643 ILE A C 1
ATOM 5323 O O . ILE A 1 643 ? 8.024 -24.726 -11.918 1.00 85.00 643 ILE A O 1
ATOM 5327 N N . GLU A 1 644 ? 6.378 -25.633 -10.708 1.00 90.19 644 GLU A N 1
ATOM 5328 C CA . GLU A 1 644 ? 7.051 -26.925 -10.541 1.00 90.19 644 GLU A CA 1
ATOM 5329 C C . GLU A 1 644 ? 7.094 -27.745 -11.842 1.00 90.19 644 GLU A C 1
ATOM 5331 O O . GLU A 1 644 ? 8.011 -28.541 -12.049 1.00 90.19 644 GLU A O 1
ATOM 5336 N N . GLY A 1 645 ? 6.138 -27.544 -12.754 1.00 86.00 645 GLY A N 1
ATOM 5337 C CA . GLY A 1 645 ? 6.210 -28.021 -14.140 1.00 86.00 645 GLY A CA 1
ATOM 5338 C C . GLY A 1 645 ? 7.335 -27.351 -14.930 1.00 86.00 645 GLY A C 1
ATOM 5339 O O . GLY A 1 645 ? 8.167 -28.033 -15.527 1.00 86.00 645 GLY A O 1
ATOM 5340 N N . GLN A 1 646 ? 7.417 -26.021 -14.867 1.00 76.62 646 GLN A N 1
ATOM 5341 C CA . GLN A 1 646 ? 8.457 -25.243 -15.545 1.00 76.62 646 GLN A CA 1
ATOM 5342 C C . GLN A 1 646 ? 9.861 -25.557 -15.012 1.00 76.62 646 GLN A C 1
ATOM 5344 O O . GLN A 1 646 ? 10.777 -25.723 -15.812 1.00 76.62 646 GLN A O 1
ATOM 5349 N N . LYS A 1 647 ? 10.046 -25.733 -13.695 1.00 84.31 647 LYS A N 1
ATOM 5350 C CA . LYS A 1 647 ? 11.324 -26.187 -13.110 1.00 84.31 647 LYS A CA 1
ATOM 5351 C C . LYS A 1 647 ? 11.784 -27.529 -13.683 1.00 84.31 647 LYS A C 1
ATOM 5353 O O . LYS A 1 647 ? 12.961 -27.675 -13.996 1.00 84.31 647 LYS A O 1
ATOM 5358 N N . ARG A 1 648 ? 10.872 -28.499 -13.839 1.00 87.38 648 ARG A N 1
ATOM 5359 C CA . ARG A 1 648 ? 11.186 -29.809 -14.440 1.00 87.38 648 ARG A CA 1
ATOM 5360 C C . ARG A 1 648 ? 11.605 -29.666 -15.903 1.00 87.38 648 ARG A C 1
ATOM 5362 O O . ARG A 1 648 ? 12.657 -30.177 -16.268 1.00 87.38 648 ARG A O 1
ATOM 5369 N N . GLN A 1 649 ? 10.869 -28.886 -16.696 1.00 73.00 649 GLN A N 1
ATOM 5370 C CA . GLN A 1 649 ? 11.236 -28.602 -18.090 1.00 73.00 649 GLN A CA 1
ATOM 5371 C C . GLN A 1 649 ? 12.584 -27.874 -18.217 1.00 73.00 649 GLN A C 1
ATOM 5373 O O . GLN A 1 649 ? 13.387 -28.230 -19.075 1.00 73.00 649 GLN A O 1
ATOM 5378 N N . ILE A 1 650 ? 12.867 -26.891 -17.352 1.00 76.62 650 ILE A N 1
ATOM 5379 C CA . ILE A 1 650 ? 14.167 -26.203 -17.302 1.00 76.62 650 ILE A CA 1
ATOM 5380 C C . ILE A 1 650 ? 15.275 -27.207 -16.977 1.00 76.62 650 ILE A C 1
ATOM 5382 O O . ILE A 1 650 ? 16.243 -27.289 -17.725 1.00 76.62 650 ILE A O 1
ATOM 5386 N N . LYS A 1 651 ? 15.100 -28.034 -15.939 1.00 84.75 651 LYS A N 1
ATOM 5387 C CA . LYS A 1 651 ? 16.077 -29.059 -15.556 1.00 84.75 651 LYS A CA 1
ATOM 5388 C C . LYS A 1 651 ? 16.354 -30.049 -16.693 1.00 84.75 651 LYS A C 1
ATOM 5390 O O . LYS A 1 651 ? 17.510 -30.319 -16.996 1.00 84.75 651 LYS A O 1
ATOM 5395 N N . GLU A 1 652 ? 15.323 -30.542 -17.377 1.00 77.19 652 GLU A N 1
ATOM 5396 C CA . GLU A 1 652 ? 15.502 -31.409 -18.546 1.00 77.19 652 GLU A CA 1
ATOM 5397 C C . GLU A 1 652 ? 16.276 -30.728 -19.686 1.00 77.19 652 GLU A C 1
ATOM 5399 O O . GLU A 1 652 ? 17.047 -31.384 -20.386 1.00 77.19 652 GLU A O 1
ATOM 5404 N N . LEU A 1 653 ? 16.058 -29.428 -19.910 1.00 70.25 653 LEU A N 1
ATOM 5405 C CA . LEU A 1 653 ? 16.781 -28.638 -20.912 1.00 70.25 653 LEU A CA 1
ATOM 5406 C C . LEU A 1 653 ? 18.223 -28.318 -20.485 1.00 70.25 653 LEU A C 1
ATOM 5408 O O . LEU A 1 653 ? 19.081 -28.172 -21.351 1.00 70.25 653 LEU A O 1
ATOM 5412 N N . GLU A 1 654 ? 18.499 -28.250 -19.181 1.00 71.12 654 GLU A N 1
ATOM 5413 C CA . GLU A 1 654 ? 19.835 -28.053 -18.600 1.00 71.12 654 GLU A CA 1
ATOM 5414 C C . GLU A 1 654 ? 20.644 -29.359 -18.484 1.00 71.12 654 GLU A C 1
ATOM 5416 O O . GLU A 1 654 ? 21.873 -29.309 -18.497 1.00 71.12 654 GLU A O 1
ATOM 5421 N N . GLU A 1 655 ? 19.997 -30.530 -18.450 1.00 63.28 655 GLU A N 1
ATOM 5422 C CA . GLU A 1 655 ? 20.665 -31.844 -18.468 1.00 63.28 655 GLU A CA 1
ATOM 5423 C C . GLU A 1 655 ? 20.989 -32.324 -19.904 1.00 63.28 655 GLU A C 1
ATOM 5425 O O . GLU A 1 655 ? 22.056 -32.906 -20.142 1.00 63.28 655 GLU A O 1
ATOM 5430 N N . LYS A 1 656 ? 20.140 -31.991 -20.893 1.00 54.62 656 LYS A N 1
ATOM 5431 C CA . LYS A 1 656 ? 20.315 -32.304 -22.333 1.00 54.62 656 LYS A CA 1
ATOM 5432 C C . LYS A 1 656 ? 21.629 -31.837 -23.017 1.00 54.62 656 LYS A C 1
ATOM 5434 O O . LYS A 1 656 ? 22.038 -32.531 -23.952 1.00 54.62 656 LYS A O 1
ATOM 5439 N N . PRO A 1 657 ? 22.353 -30.765 -22.617 1.00 48.78 657 PRO A N 1
ATOM 5440 C CA . PRO A 1 657 ? 23.604 -30.352 -23.272 1.00 48.78 657 PRO A CA 1
ATOM 5441 C C . PRO A 1 657 ? 24.755 -31.357 -23.106 1.00 48.78 657 PRO A C 1
ATOM 5443 O O . PRO A 1 657 ? 25.700 -31.358 -23.896 1.00 48.78 657 PRO A O 1
ATOM 5446 N N . SER A 1 658 ? 24.683 -32.221 -22.090 1.00 47.31 658 SER A N 1
ATOM 5447 C CA . SER A 1 658 ? 25.796 -33.079 -21.660 1.00 47.31 658 SER A CA 1
ATOM 5448 C C . SER A 1 658 ? 26.167 -34.186 -22.658 1.00 47.31 658 SER A C 1
ATOM 5450 O O . SER A 1 658 ? 27.265 -34.730 -22.580 1.00 47.31 658 SER A O 1
ATOM 5452 N N . PHE A 1 659 ? 25.283 -34.529 -23.605 1.00 43.56 659 PHE A N 1
ATOM 5453 C CA . PHE A 1 659 ? 25.448 -35.713 -24.465 1.00 43.56 659 PHE A CA 1
ATOM 5454 C C . PHE A 1 659 ? 26.165 -35.471 -25.807 1.00 43.56 659 PHE A C 1
ATOM 5456 O O . PHE A 1 659 ? 26.561 -36.430 -26.463 1.00 43.56 659 PHE A O 1
ATOM 5463 N N . PHE A 1 660 ? 26.373 -34.212 -26.213 1.00 41.69 660 PHE A N 1
ATOM 5464 C CA . PHE A 1 660 ? 27.029 -33.856 -27.487 1.00 41.69 660 PHE A CA 1
ATOM 5465 C C . PHE A 1 660 ? 28.390 -33.147 -27.310 1.00 41.69 660 PHE A C 1
ATOM 5467 O O . PHE A 1 660 ? 28.966 -32.649 -28.275 1.00 41.69 660 PHE A O 1
ATOM 5474 N N . GLY A 1 661 ? 28.921 -33.091 -26.081 1.00 37.91 661 GLY A N 1
ATOM 5475 C CA . GLY A 1 661 ? 30.040 -32.210 -25.715 1.00 37.91 661 GLY A CA 1
ATOM 5476 C C . GLY A 1 661 ? 31.472 -32.729 -25.928 1.00 37.91 661 GLY A C 1
ATOM 5477 O O . GLY A 1 661 ? 32.399 -31.921 -25.881 1.00 37.91 661 GLY A O 1
ATOM 5478 N N . HIS A 1 662 ? 31.702 -34.032 -26.146 1.00 37.38 662 HIS A N 1
ATOM 5479 C CA . HIS A 1 662 ? 33.059 -34.613 -26.190 1.00 37.38 662 HIS A CA 1
ATOM 5480 C C . HIS A 1 662 ? 33.236 -35.725 -27.240 1.00 37.38 662 HIS A C 1
ATOM 5482 O O . HIS A 1 662 ? 32.942 -36.888 -26.975 1.00 37.38 662 HIS A O 1
ATOM 5488 N N . ASN A 1 663 ? 33.814 -35.385 -28.401 1.00 32.88 663 ASN A N 1
ATOM 5489 C CA . ASN A 1 663 ? 35.171 -35.815 -28.803 1.00 32.88 663 ASN A CA 1
ATOM 5490 C C . ASN A 1 663 ? 35.419 -35.653 -30.313 1.00 32.88 663 ASN A C 1
ATOM 5492 O O . ASN A 1 663 ? 34.631 -36.102 -31.140 1.00 32.88 663 ASN A O 1
ATOM 5496 N N . SER A 1 664 ? 36.584 -35.108 -30.677 1.00 31.17 664 SER A N 1
ATOM 5497 C CA . SER A 1 664 ? 37.056 -35.053 -32.066 1.00 31.17 664 SER A CA 1
ATOM 5498 C C . SER A 1 664 ? 38.572 -35.274 -32.186 1.00 31.17 664 SER A C 1
ATOM 5500 O O . SER A 1 664 ? 39.334 -34.354 -32.474 1.00 31.17 664 SER A O 1
ATOM 5502 N N . SER A 1 665 ? 39.036 -36.523 -32.033 1.00 34.53 665 SER A N 1
ATOM 5503 C CA . SER A 1 665 ? 40.299 -36.946 -32.665 1.00 34.53 665 SER A CA 1
ATOM 5504 C C . SER A 1 665 ? 40.487 -38.467 -32.780 1.00 34.53 665 SER A C 1
ATOM 5506 O O . SER A 1 665 ? 40.420 -39.182 -31.790 1.00 34.53 665 SER A O 1
ATOM 5508 N N . ASN A 1 666 ? 40.863 -38.899 -33.989 1.00 32.38 666 ASN A N 1
ATOM 5509 C CA . ASN A 1 666 ? 41.644 -40.096 -34.338 1.00 32.38 666 ASN A CA 1
ATOM 5510 C C . ASN A 1 666 ? 41.118 -41.541 -34.106 1.00 32.38 666 ASN A C 1
ATOM 5512 O O . ASN A 1 666 ? 41.152 -42.085 -33.010 1.00 32.38 666 ASN A O 1
ATOM 5516 N N . ARG A 1 667 ? 40.971 -42.211 -35.267 1.00 30.56 667 ARG A N 1
ATOM 5517 C CA . ARG A 1 667 ? 40.995 -43.661 -35.592 1.00 30.56 667 ARG A CA 1
ATOM 5518 C C . ARG A 1 667 ? 39.715 -44.507 -35.388 1.00 30.56 667 ARG A C 1
ATOM 5520 O O . ARG A 1 667 ? 38.954 -44.230 -34.471 1.00 30.56 667 ARG A O 1
ATOM 5527 N N . PRO A 1 668 ? 39.476 -45.541 -36.239 1.00 49.09 668 PRO A N 1
ATOM 5528 C CA . PRO A 1 668 ? 38.240 -46.329 -36.223 1.00 49.09 668 PRO A CA 1
ATOM 5529 C C . PRO A 1 668 ? 38.454 -47.845 -36.003 1.00 49.09 668 PRO A C 1
ATOM 5531 O O . PRO A 1 668 ? 38.890 -48.549 -36.912 1.00 49.09 668 PRO A O 1
ATOM 5534 N N . GLU A 1 669 ? 38.042 -48.365 -34.846 1.00 30.45 669 GLU A N 1
ATOM 5535 C CA . GLU A 1 669 ? 37.795 -49.800 -34.598 1.00 30.45 669 GLU A CA 1
ATOM 5536 C C . GLU A 1 669 ? 36.469 -49.898 -33.801 1.00 30.45 669 GLU A C 1
ATOM 5538 O O . GLU A 1 669 ? 36.333 -49.246 -32.775 1.00 30.45 669 GLU A O 1
ATOM 5543 N N . VAL A 1 670 ? 35.361 -50.381 -34.386 1.00 34.22 670 VAL A N 1
ATOM 5544 C CA . VAL A 1 670 ? 34.891 -51.790 -34.469 1.00 34.22 670 VAL A CA 1
ATOM 5545 C C . VAL A 1 670 ? 34.012 -52.210 -33.263 1.00 34.22 670 VAL A C 1
ATOM 5547 O O . VAL A 1 670 ? 34.531 -52.466 -32.186 1.00 34.22 670 VAL A O 1
ATOM 5550 N N . PHE A 1 671 ? 32.698 -52.396 -33.527 1.00 32.41 671 PHE A N 1
ATOM 5551 C CA . PHE A 1 671 ? 31.666 -53.081 -32.693 1.00 32.41 671 PHE A CA 1
ATOM 5552 C C . PHE A 1 671 ? 31.244 -52.323 -31.388 1.00 32.41 671 PHE A C 1
ATOM 5554 O O . PHE A 1 671 ? 31.975 -51.452 -30.942 1.00 32.41 671 PHE A O 1
ATOM 5561 N N . THR A 1 672 ? 30.073 -52.497 -30.731 1.00 31.92 672 THR A N 1
ATOM 5562 C CA . THR A 1 672 ? 28.863 -53.361 -30.905 1.00 31.92 672 THR A CA 1
ATOM 5563 C C . THR A 1 672 ? 27.625 -52.776 -30.171 1.00 31.92 672 THR A C 1
ATOM 5565 O O . THR A 1 672 ? 27.807 -52.020 -29.227 1.00 31.92 672 THR A O 1
ATOM 5568 N N . GLY A 1 673 ? 26.399 -53.245 -30.485 1.00 30.47 673 GLY A N 1
ATOM 5569 C CA . GLY A 1 673 ? 25.163 -53.057 -29.670 1.00 30.47 673 GLY A CA 1
ATOM 5570 C C . GLY A 1 673 ? 24.330 -51.812 -30.042 1.00 30.47 673 GLY A C 1
ATOM 5571 O O . GLY A 1 673 ? 24.911 -50.831 -30.482 1.00 30.47 673 GLY A O 1
ATOM 5572 N N . PHE A 1 674 ? 22.984 -51.760 -30.030 1.00 34.06 674 PHE A N 1
ATOM 5573 C CA . PHE A 1 674 ? 21.936 -52.346 -29.155 1.00 34.06 674 PHE A CA 1
ATOM 5574 C C . PHE A 1 674 ? 22.110 -51.950 -27.667 1.00 34.06 674 PHE A C 1
ATOM 5576 O O . PHE A 1 674 ? 23.203 -52.109 -27.142 1.00 34.06 674 PHE A O 1
ATOM 5583 N N . GLN A 1 675 ? 21.101 -51.430 -26.942 1.00 31.48 675 GLN A N 1
ATOM 5584 C CA . GLN A 1 675 ? 19.646 -51.646 -27.082 1.00 31.48 675 GLN A CA 1
ATOM 5585 C C . GLN A 1 675 ? 18.749 -50.441 -26.685 1.00 31.48 675 GLN A C 1
ATOM 5587 O O . GLN A 1 675 ? 19.180 -49.486 -26.050 1.00 31.48 675 GLN A O 1
ATOM 5592 N N . THR A 1 676 ? 17.477 -50.544 -27.075 1.00 41.03 676 THR A N 1
ATOM 5593 C CA . THR A 1 676 ? 16.319 -49.640 -26.901 1.00 41.03 676 THR A CA 1
ATOM 5594 C C . THR A 1 676 ? 15.627 -49.662 -25.524 1.00 41.03 676 THR A C 1
ATOM 5596 O O . THR A 1 676 ? 15.402 -50.750 -25.001 1.00 41.03 676 THR A O 1
ATOM 5599 N N . ALA A 1 677 ? 15.124 -48.504 -25.064 1.00 30.69 677 ALA A N 1
ATOM 5600 C CA . ALA A 1 677 ? 13.865 -48.267 -24.307 1.00 30.69 677 ALA A CA 1
ATOM 5601 C C . ALA A 1 677 ? 13.694 -46.729 -24.165 1.00 30.69 677 ALA A C 1
ATOM 5603 O O . ALA A 1 677 ? 14.691 -46.063 -23.913 1.00 30.69 677 ALA A O 1
ATOM 5604 N N . PHE A 1 678 ? 12.573 -46.027 -24.381 1.00 38.94 678 PHE A N 1
ATOM 5605 C CA . PHE A 1 678 ? 11.135 -46.327 -24.521 1.00 38.94 678 PHE A CA 1
ATOM 5606 C C . PHE A 1 678 ? 10.350 -46.595 -23.216 1.00 38.94 678 PHE A C 1
ATOM 5608 O O . PHE A 1 678 ? 10.133 -47.742 -22.849 1.00 38.94 678 PHE A O 1
ATOM 5615 N N . CYS A 1 679 ? 9.908 -45.501 -22.574 1.00 29.75 679 CYS A N 1
AT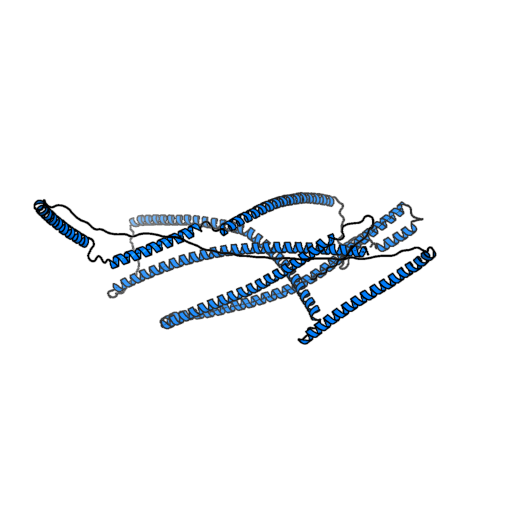OM 5616 C CA . CYS A 1 679 ? 8.691 -45.315 -21.753 1.00 29.75 679 CYS A CA 1
ATOM 5617 C C . CYS A 1 679 ? 8.525 -43.785 -21.563 1.00 29.75 679 CYS A C 1
ATOM 5619 O O . CYS A 1 679 ? 9.464 -43.141 -21.111 1.00 29.75 679 CYS A O 1
ATOM 5621 N N . LEU A 1 680 ? 7.503 -43.130 -22.123 1.00 34.94 680 LEU A N 1
ATOM 5622 C CA . LEU A 1 680 ? 6.107 -43.043 -21.649 1.00 34.94 680 LEU A CA 1
ATOM 5623 C C . LEU A 1 680 ? 5.896 -42.080 -20.463 1.00 34.94 680 LEU A C 1
ATOM 5625 O O . LEU A 1 680 ? 5.805 -42.521 -19.319 1.00 34.94 680 LEU A O 1
ATOM 5629 N N . LEU A 1 681 ? 5.730 -40.788 -20.779 1.00 35.75 681 LEU A N 1
ATOM 5630 C CA . LEU A 1 681 ? 4.568 -39.967 -20.394 1.00 35.75 681 LEU A CA 1
ATOM 5631 C C . LEU A 1 681 ? 4.482 -38.707 -21.274 1.00 35.75 681 LEU A C 1
ATOM 5633 O O . LEU A 1 681 ? 5.561 -38.210 -21.666 1.00 35.75 681 LEU A O 1
#

pLDDT: mean 75.79, std 19.83, range [29.75, 97.56]

Sequence (681 aa):
MEEALNVALQADKIKAAEIRSVYHLHQEEINRIKKECEREIRRLMDEIKVKERTVLSLERHLGMQAAHNRKLQQQNQAVSDQLAVIRDLSPKKEVPYSPGAGDTADNTANPQLDEKDARRFQLKIAELSAIIRKLEDRNALLSEERNELLKRLREAESQYKPLLDKNKRLSRKNEELVHAFRRMENKLRFVTQENIEMREKVGTLRRPSSLNDLDQSHEEREMEFLRLQVLEQQNIIDDLSKALETAGYVKSVIERDMLLRYRRQDPTRRRRSLKPVIETFFGYDEEGSIDSDGSSMSYHTDRTPCTPDDDLMDEEGMLKEETELRFRQLTMEYQALQRAYALLQEQVGGTFDAEKEVKIREQLQADLNRYKSRITDLECVLSQQGQDTKWIEEKQALYQRNQELVEKLKHMETEEMRFKNEIQDAKDQNELLEFRILELEERERRSPAINFQNVHFTERMSPLQVYLQAEGVTDIIIIDLMKKLDILGDNAVSNLSNEEQVAVIHARTVLTLAEKWLEHIEVTKSALQQKMQDIESEKELFSKQKGYLDEELDYRKQSMDQANKRILELEAMLFDALQQEEAGAKVSELLTEEERDSLRRAVNQWKRQVLSELREKDSQILRERMELLQHAQQRIKELEEWIEGQKRQIKELEEKPSFFGHNSSNRPEVFTGFQTAFCLL

Foldseek 3Di:
DVVVVVVVVVVVVVVVVVVVVVVVVVVVVVVVVVVVVVVVVVVVVVVVVVVVVVVVVVVVVVVVVVVVVVVVVVVVVVVVVVVVVVVVPDDDDDDDDDDDDDDDDDDDDDVVVVVVVVVVVVVVVVVVVVVVVVVVVVVVVVVVVVVVVVVVVVVVVVVVVVVVVVVVVVVVVVVVVVVVVVVVVVVVVVVVVVVVVVVVVVVVPDDDDDPVVVVVVVVVVVVVVVVVVVVVVVVVVVVVVVVVVVVVVVVVVVVVVVVVVVVPDDDDDDDYDDDDDDDDDDDDDDDDDDDDDDDDDDDDDDDDDDDDDDDDDDCVPVCVVVVVVVVVVVVVVVVVVVVVVVVVCVVVDDDPPVVVVVVVVVVVVVVVVVVVVVVVVVVVVVVCVVVPVVVVVVVVVVVVVVVVVVVVVVVVVVVVVVVVVVVVVVVVVVVVVVVVVVVVVVVVVVDDDDDDDDDDDDPPDDPVVVRCVVVVNDDDDLVVVLVVLVVCQVVCPPPNDPVVNVVSVVSNVVSVVVVVVVVVVVVVVVVVVVVVVVVVVVVVVVVVVVVVVVVVVVVVVVVVVVVVVVVVVVVVVVVVVVVVCVVVVVVVVVDDPVRVVVVVVVVVVVVVVVVVVVVVVVVVVVVVVVVVVVVVVVVVVVVVVVVVVVVVVVVVVVVVVPPPPDDDDDDDDDDDDDDDDDDDD

Organism: Ameiurus melas (NCBI:txid219545)